Protein AF-0000000087531760 (afdb_homodimer)

Radius of gyration: 27.0 Å; Cα contacts (8 Å, |Δi|>4): 1207; chains: 2; bounding box: 52×84×62 Å

InterPro domains:
  IPR003615 HNH nuclease [PF13391] (205-256)

Secondary structure (DSSP, 8-state):
---GGGGGHHHHT-SS--EEEEE---S-SS---BTTTEEEE-TTT-----TT-EEEEEE-GGG-SSTT--EEEEEEEEEEEEEEETTEEEEEEEEEEEEEEEEEGGGGTT---SSS--TTS-TTTS-TTSEEEE-HHHHHHHHHHTTTT---SS--HHHHHHHHHHHHHHHTT-------S-HHHHHHHHHHHHHHHHHHTTTS-TTT----GGGEEEEESS-TTT-GGGTT-GGGEEEEEHHHHHHHHTTSEEE-TTSBEEE-GGGGG-HHHHHHHHTTTTPBPPPPSSSPPPHHHHHHHHHHT---/---GGGGGHHHHT-SS--EEEEE---S-SS---BTTTEEEE-TTT-----TT-EEEEEE-GGG-SSTT--EEEEEEEEEEEEEEETTEEEEEEEEEEEEEEEEEGGGGTT---SSS--TTS-TTTS-TTSEEEE-HHHHHHHHHHTTTT---SS--HHHHHHHHHHHHHHHTT-------S-HHHHHHHHHHHHHHHHHHTTTS-TTT----GGGEEEEESS-TTT-GGGTT-GGGEEEEEHHHHHHHHTTSEEE-TTSBEEE-GGGGG-HHHHHHHHTTTTPBPPPPSSSPPPHHHHHHHHHHT---

Organism: NCBI:txid342944

Structure (mmCIF, N/CA/C/O backbone):
data_AF-0000000087531760-model_v1
#
loop_
_entity.id
_entity.type
_entity.pdbx_description
1 polymer 'Putative restriction endonuclease'
#
loop_
_atom_site.group_PDB
_atom_site.id
_atom_site.type_symbol
_atom_site.label_atom_id
_atom_site.label_alt_id
_atom_site.label_comp_id
_atom_site.label_asym_id
_atom_site.label_entity_id
_atom_site.label_seq_id
_atom_site.pdbx_PDB_ins_code
_atom_site.Cartn_x
_atom_site.Cartn_y
_atom_site.Cartn_z
_atom_site.occupancy
_atom_site.B_iso_or_equiv
_atom_site.auth_seq_id
_atom_site.auth_comp_id
_atom_site.auth_asym_id
_atom_site.auth_atom_id
_atom_site.pdbx_PDB_model_num
ATOM 1 N N . MET A 1 1 ? -13.594 -4.465 -12.273 1 36.69 1 MET A N 1
ATOM 2 C CA . MET A 1 1 ? -12.18 -4.84 -12.297 1 36.69 1 MET A CA 1
ATOM 3 C C . MET A 1 1 ? -11.758 -5.273 -13.695 1 36.69 1 MET A C 1
ATOM 5 O O . MET A 1 1 ? -12.266 -6.262 -14.227 1 36.69 1 MET A O 1
ATOM 9 N N . GLU A 1 2 ? -11.453 -4.508 -14.523 1 51.59 2 GLU A N 1
ATOM 10 C CA . GLU A 1 2 ? -11.109 -4.836 -15.906 1 51.59 2 GLU A CA 1
ATOM 11 C C . GLU A 1 2 ? -10.156 -6.023 -15.969 1 51.59 2 GLU A C 1
ATOM 13 O O . GLU A 1 2 ? -9.242 -6.137 -15.148 1 51.59 2 GLU A O 1
ATOM 18 N N . ASN A 1 3 ? -10.5 -7.191 -16.703 1 76 3 ASN A N 1
ATOM 19 C CA . ASN A 1 3 ? -10.461 -8.648 -16.703 1 76 3 ASN A CA 1
ATOM 20 C C . ASN A 1 3 ? -9.141 -9.172 -17.266 1 76 3 ASN A C 1
ATOM 22 O O . ASN A 1 3 ? -8.773 -8.867 -18.391 1 76 3 ASN A O 1
ATOM 26 N N . ILE A 1 4 ? -8.094 -9.477 -16.406 1 85.19 4 ILE A N 1
ATOM 27 C CA . ILE A 1 4 ? -6.848 -10.133 -16.812 1 85.19 4 ILE A CA 1
ATOM 28 C C . ILE A 1 4 ? -7.102 -11.047 -18 1 85.19 4 ILE A C 1
ATOM 30 O O . ILE A 1 4 ? -6.207 -11.273 -18.812 1 85.19 4 ILE A O 1
ATOM 34 N N . LEU A 1 5 ? -8.359 -11.305 -18.188 1 91.12 5 LEU A N 1
ATOM 35 C CA . LEU A 1 5 ? -8.734 -12.227 -19.25 1 91.12 5 LEU A CA 1
ATOM 36 C C . LEU A 1 5 ? -8.703 -11.531 -20.609 1 91.12 5 LEU A C 1
ATOM 38 O O . LEU A 1 5 ? -8.633 -12.188 -21.641 1 91.12 5 LEU A O 1
ATOM 42 N N . GLU A 1 6 ? -8.695 -10.227 -20.578 1 89.88 6 GLU A N 1
ATOM 43 C CA . GLU A 1 6 ? -8.711 -9.461 -21.812 1 89.88 6 GLU A CA 1
ATOM 44 C C . GLU A 1 6 ? -7.422 -9.656 -22.609 1 89.88 6 GLU A C 1
ATOM 46 O O . GLU A 1 6 ? -7.422 -9.562 -23.844 1 89.88 6 GLU A O 1
ATOM 51 N N . ILE A 1 7 ? -6.438 -9.977 -21.938 1 91.06 7 ILE A N 1
ATOM 52 C CA . ILE A 1 7 ? -5.141 -10.172 -22.578 1 91.06 7 ILE A CA 1
ATOM 53 C C . ILE A 1 7 ? -5.215 -11.367 -23.531 1 91.06 7 ILE A C 1
ATOM 55 O O . ILE A 1 7 ? -4.586 -11.359 -24.578 1 91.06 7 ILE A O 1
ATOM 59 N N . TYR A 1 8 ? -6.09 -12.32 -23.156 1 94.69 8 TYR A N 1
ATOM 60 C CA . TYR A 1 8 ? -6.203 -13.539 -23.953 1 94.69 8 TYR A CA 1
ATOM 61 C C . TYR A 1 8 ? -7.566 -13.625 -24.625 1 94.69 8 TYR A C 1
ATOM 63 O O . TYR A 1 8 ? -8.039 -14.719 -24.938 1 94.69 8 TYR A O 1
ATOM 71 N N . ARG A 1 9 ? -8.219 -12.594 -24.844 1 93.94 9 ARG A N 1
ATOM 72 C CA . ARG A 1 9 ? -9.586 -12.594 -25.344 1 93.94 9 ARG A CA 1
ATOM 73 C C . ARG A 1 9 ? -9.672 -13.32 -26.688 1 93.94 9 ARG A C 1
ATOM 75 O O . ARG A 1 9 ? -10.578 -14.117 -26.906 1 93.94 9 ARG A O 1
ATOM 82 N N . SER A 1 10 ? -8.758 -13.07 -27.609 1 94.06 10 SER A N 1
ATOM 83 C CA . SER A 1 10 ? -8.773 -13.688 -28.922 1 94.06 10 SER A CA 1
ATOM 84 C C . SER A 1 10 ? -8.695 -15.203 -28.828 1 94.06 10 SER A C 1
ATOM 86 O O . SER A 1 10 ? -9.383 -15.914 -29.562 1 94.06 10 SER A O 1
ATOM 88 N N . GLU A 1 11 ? -7.863 -15.695 -27.922 1 95.19 11 GLU A N 1
ATOM 89 C CA . GLU A 1 11 ? -7.695 -17.141 -27.75 1 95.19 11 GLU A CA 1
ATOM 90 C C . GLU A 1 11 ? -8.875 -17.734 -26.984 1 95.19 11 GLU A C 1
ATOM 92 O O . GLU A 1 11 ? -9.32 -18.844 -27.297 1 95.19 11 GLU A O 1
ATOM 97 N N . LEU A 1 12 ? -9.375 -17.016 -26.047 1 95.69 12 LEU A N 1
ATOM 98 C CA . LEU A 1 12 ? -10.469 -17.5 -25.219 1 95.69 12 LEU A CA 1
ATOM 99 C C . LEU A 1 12 ? -11.766 -17.609 -26.016 1 95.69 12 LEU A C 1
ATOM 101 O O . LEU A 1 12 ? -12.633 -18.406 -25.688 1 95.69 12 LEU A O 1
ATOM 105 N N . ASP A 1 13 ? -11.883 -16.828 -27.016 1 94.5 13 ASP A N 1
ATOM 106 C CA . ASP A 1 13 ? -13.094 -16.812 -27.844 1 94.5 13 ASP A CA 1
ATOM 107 C C . ASP A 1 13 ? -13.055 -17.922 -28.891 1 94.5 13 ASP A C 1
ATOM 109 O O . ASP A 1 13 ? -14.078 -18.234 -29.5 1 94.5 13 ASP A O 1
ATOM 113 N N . LEU A 1 14 ? -11.891 -18.453 -29.172 1 93.88 14 LEU A N 1
ATOM 114 C CA . LEU A 1 14 ? -11.75 -19.531 -30.125 1 93.88 14 LEU A CA 1
ATOM 115 C C . LEU A 1 14 ? -12.148 -20.875 -29.5 1 93.88 14 LEU A C 1
ATOM 117 O O . LEU A 1 14 ? -11.836 -21.141 -28.344 1 93.88 14 LEU A O 1
ATOM 121 N N . THR A 1 15 ? -12.789 -21.703 -30.25 1 91.06 15 THR A N 1
ATOM 122 C CA . THR A 1 15 ? -13.266 -23 -29.75 1 91.06 15 THR A CA 1
ATOM 123 C C . THR A 1 15 ? -12.133 -24.016 -29.734 1 91.06 15 THR A C 1
ATOM 125 O O . THR A 1 15 ? -12.18 -24.984 -28.984 1 91.06 15 THR A O 1
ATOM 128 N N . ASP A 1 16 ? -11.125 -23.844 -30.484 1 94.62 16 ASP A N 1
ATOM 129 C CA . ASP A 1 16 ? -10.117 -24.875 -30.641 1 94.62 16 ASP A CA 1
ATOM 130 C C . ASP A 1 16 ? -8.898 -24.609 -29.781 1 94.62 16 ASP A C 1
ATOM 132 O O . ASP A 1 16 ? -7.957 -25.406 -29.75 1 94.62 16 ASP A O 1
ATOM 136 N N . THR A 1 17 ? -8.914 -23.5 -29.062 1 97.5 17 THR A N 1
ATOM 137 C CA . THR A 1 17 ? -7.797 -23.234 -28.156 1 97.5 17 THR A CA 1
ATOM 138 C C . THR A 1 17 ? -7.723 -24.297 -27.062 1 97.5 17 THR A C 1
ATOM 140 O O . THR A 1 17 ? -8.742 -24.672 -26.484 1 97.5 17 THR A O 1
ATOM 143 N N . ARG A 1 18 ? -6.473 -24.781 -26.844 1 98.31 18 ARG A N 1
ATOM 144 C CA . ARG A 1 18 ? -6.23 -25.703 -25.734 1 98.31 18 ARG A CA 1
ATOM 145 C C . ARG A 1 18 ? -5.492 -25 -24.594 1 98.31 18 ARG A C 1
ATOM 147 O O . ARG A 1 18 ? -4.867 -23.953 -24.797 1 98.31 18 ARG A O 1
ATOM 154 N N . TYR A 1 19 ? -5.609 -25.594 -23.422 1 98.56 19 TYR A N 1
ATOM 155 C CA . TYR A 1 19 ? -5.039 -25.031 -22.203 1 98.56 19 TYR A CA 1
ATOM 156 C C . TYR A 1 19 ? -4.16 -26.047 -21.5 1 98.56 19 TYR A C 1
ATOM 158 O O . TYR A 1 19 ? -4.5 -27.234 -21.438 1 98.56 19 TYR A O 1
ATOM 166 N N . PHE A 1 20 ? -2.992 -25.562 -20.922 1 98.5 20 PHE A N 1
ATOM 167 C CA . PHE A 1 20 ? -2.043 -26.516 -20.359 1 98.5 20 PHE A CA 1
ATOM 168 C C . PHE A 1 20 ? -1.444 -26 -19.062 1 98.5 20 PHE A C 1
ATOM 170 O O . PHE A 1 20 ? -1.488 -24.797 -18.781 1 98.5 20 PHE A O 1
ATOM 177 N N . ILE A 1 21 ? -0.991 -26.828 -18.234 1 97.75 21 ILE A N 1
ATOM 178 C CA . ILE A 1 21 ? 0.002 -26.578 -17.203 1 97.75 21 ILE A CA 1
ATOM 179 C C . ILE A 1 21 ? 1.356 -27.141 -17.625 1 97.75 21 ILE A C 1
ATOM 181 O O . ILE A 1 21 ? 1.47 -28.312 -17.953 1 97.75 21 ILE A O 1
ATOM 185 N N . LEU A 1 22 ? 2.369 -26.312 -17.688 1 96.38 22 LEU A N 1
ATOM 186 C CA . LEU A 1 22 ? 3.709 -26.703 -18.109 1 96.38 22 LEU A CA 1
ATOM 187 C C . LEU A 1 22 ? 4.703 -26.547 -16.969 1 96.38 22 LEU A C 1
ATOM 189 O O . LEU A 1 22 ? 4.871 -25.453 -16.422 1 96.38 22 LEU A O 1
ATOM 193 N N . ASP A 1 23 ? 5.383 -27.547 -16.641 1 94.75 23 ASP A N 1
ATOM 194 C CA . ASP A 1 23 ? 6.375 -27.531 -15.57 1 94.75 23 ASP A CA 1
ATOM 195 C C . ASP A 1 23 ? 7.688 -26.922 -16.047 1 94.75 23 ASP A C 1
ATOM 197 O O . ASP A 1 23 ? 8.102 -27.125 -17.188 1 94.75 23 ASP A O 1
ATOM 201 N N . THR A 1 24 ? 8.281 -26.156 -15.227 1 91.31 24 THR A N 1
ATOM 202 C CA . THR A 1 24 ? 9.648 -25.688 -15.445 1 91.31 24 THR A CA 1
ATOM 203 C C . THR A 1 24 ? 10.461 -25.75 -14.148 1 91.31 24 THR A C 1
ATOM 205 O O . THR A 1 24 ? 9.922 -25.516 -13.07 1 91.31 24 THR A O 1
ATOM 208 N N . LYS A 1 25 ? 11.711 -26.062 -14.164 1 85.38 25 LYS A N 1
ATOM 209 C CA . LYS A 1 25 ? 12.578 -26.219 -13 1 85.38 25 LYS A CA 1
ATOM 210 C C . LYS A 1 25 ? 13.445 -24.984 -12.797 1 85.38 25 LYS A C 1
ATOM 212 O O . LYS A 1 25 ? 14.32 -24.969 -11.93 1 85.38 25 LYS A O 1
ATOM 217 N N . GLY A 1 26 ? 13.172 -23.969 -13.445 1 73.19 26 GLY A N 1
ATOM 218 C CA . GLY A 1 26 ? 13.93 -22.734 -13.281 1 73.19 26 GLY A CA 1
ATOM 219 C C . GLY A 1 26 ? 15.164 -22.672 -14.164 1 73.19 26 GLY A C 1
ATOM 220 O O . GLY A 1 26 ? 15.258 -23.391 -15.164 1 73.19 26 GLY A O 1
ATOM 221 N N . ILE A 1 27 ? 16.078 -21.688 -13.992 1 56.91 27 ILE A N 1
ATOM 222 C CA . ILE A 1 27 ? 17.234 -21.469 -14.859 1 56.91 27 ILE A CA 1
ATOM 223 C C . ILE A 1 27 ? 18.25 -22.594 -14.641 1 56.91 27 ILE A C 1
ATOM 225 O O . ILE A 1 27 ? 18.891 -22.656 -13.586 1 56.91 27 ILE A O 1
ATOM 229 N N . ALA A 1 28 ? 17.922 -23.844 -14.758 1 52.84 28 ALA A N 1
ATOM 230 C CA . ALA A 1 28 ? 19 -24.844 -14.711 1 52.84 28 ALA A CA 1
ATOM 231 C C . ALA A 1 28 ? 20 -24.609 -15.836 1 52.84 28 ALA A C 1
ATOM 233 O O . ALA A 1 28 ? 19.656 -24.047 -16.875 1 52.84 28 ALA A O 1
ATOM 234 N N . GLN A 1 29 ? 21.312 -24.672 -15.531 1 46.62 29 GLN A N 1
ATOM 235 C CA . GLN A 1 29 ? 22.484 -24.672 -16.406 1 46.62 29 GLN A CA 1
ATOM 236 C C . GLN A 1 29 ? 22.203 -25.453 -17.688 1 46.62 29 GLN A C 1
ATOM 238 O O . GLN A 1 29 ? 22.734 -25.125 -18.75 1 46.62 29 GLN A O 1
ATOM 243 N N . ASN A 1 30 ? 21.547 -26.484 -17.609 1 44.12 30 ASN A N 1
ATOM 244 C CA . ASN A 1 30 ? 21.641 -27.359 -18.766 1 44.12 30 ASN A CA 1
ATOM 245 C C . ASN A 1 30 ? 20.391 -27.266 -19.656 1 44.12 30 ASN A C 1
ATOM 247 O O . ASN A 1 30 ? 20.453 -27.562 -20.844 1 44.12 30 ASN A O 1
ATOM 251 N N . TYR A 1 31 ? 19.172 -27.219 -19.047 1 52.34 31 TYR A N 1
ATOM 252 C CA . TYR A 1 31 ? 18.062 -27.297 -19.984 1 52.34 31 TYR A CA 1
ATOM 253 C C . TYR A 1 31 ? 17.641 -25.906 -20.438 1 52.34 31 TYR A C 1
ATOM 255 O O . TYR A 1 31 ? 17.828 -24.922 -19.719 1 52.34 31 TYR A O 1
ATOM 263 N N . ASP A 1 32 ? 17.359 -25.609 -21.891 1 61.09 32 ASP A N 1
ATOM 264 C CA . ASP A 1 32 ? 17.141 -24.562 -22.875 1 61.09 32 ASP A CA 1
ATOM 265 C C . ASP A 1 32 ? 15.852 -23.781 -22.578 1 61.09 32 ASP A C 1
ATOM 267 O O . ASP A 1 32 ? 15.562 -22.781 -23.219 1 61.09 32 ASP A O 1
ATOM 271 N N . ASP A 1 33 ? 15.102 -24.141 -21.453 1 70.81 33 ASP A N 1
ATOM 272 C CA . ASP A 1 33 ? 13.883 -23.359 -21.25 1 70.81 33 ASP A CA 1
ATOM 273 C C . ASP A 1 33 ? 14.211 -21.984 -20.672 1 70.81 33 ASP A C 1
ATOM 275 O O . ASP A 1 33 ? 15.047 -21.859 -19.766 1 70.81 33 ASP A O 1
ATOM 279 N N . LYS A 1 34 ? 13.781 -21.047 -21.312 1 80 34 LYS A N 1
ATOM 280 C CA . LYS A 1 34 ? 13.836 -19.688 -20.781 1 80 34 LYS A CA 1
ATOM 281 C C . LYS A 1 34 ? 12.445 -19.203 -20.391 1 80 34 LYS A C 1
ATOM 283 O O . LYS A 1 34 ? 11.594 -18.953 -21.25 1 80 34 LYS A O 1
ATOM 288 N N . GLU A 1 35 ? 12.242 -19.156 -19.094 1 86.62 35 GLU A N 1
ATOM 289 C CA . GLU A 1 35 ? 10.922 -18.797 -18.578 1 86.62 35 GLU A CA 1
ATOM 290 C C . GLU A 1 35 ? 10.391 -17.531 -19.25 1 86.62 35 GLU A C 1
ATOM 292 O O . GLU A 1 35 ? 11.086 -16.516 -19.344 1 86.62 35 GLU A O 1
ATOM 297 N N . PHE A 1 36 ? 9.188 -17.625 -19.766 1 91.44 36 PHE A N 1
ATOM 298 C CA . PHE A 1 36 ? 8.414 -16.594 -20.422 1 91.44 36 PHE A CA 1
ATOM 299 C C . PHE A 1 36 ? 8.984 -16.281 -21.797 1 91.44 36 PHE A C 1
ATOM 301 O O . PHE A 1 36 ? 8.594 -15.305 -22.438 1 91.44 36 PHE A O 1
ATOM 308 N N . SER A 1 37 ? 9.898 -17.062 -22.266 1 88.88 37 SER A N 1
ATOM 309 C CA . SER A 1 37 ? 10.461 -16.891 -23.594 1 88.88 37 SER A CA 1
ATOM 310 C C . SER A 1 37 ? 10.25 -18.125 -24.469 1 88.88 37 SER A C 1
ATOM 312 O O . SER A 1 37 ? 9.805 -18.016 -25.609 1 88.88 37 SER A O 1
ATOM 314 N N . SER A 1 38 ? 10.602 -19.219 -23.859 1 92.81 38 SER A N 1
ATOM 315 C CA . SER A 1 38 ? 10.453 -20.453 -24.641 1 92.81 38 SER A CA 1
ATOM 316 C C . SER A 1 38 ? 10.289 -21.656 -23.734 1 92.81 38 SER A C 1
ATOM 318 O O . SER A 1 38 ? 10.625 -21.609 -22.547 1 92.81 38 SER A O 1
ATOM 320 N N . TYR A 1 39 ? 9.75 -22.734 -24.234 1 93.69 39 TYR A N 1
ATOM 321 C CA . TYR A 1 39 ? 9.531 -24.031 -23.578 1 93.69 39 TYR A CA 1
ATOM 322 C C . TYR A 1 39 ? 9.836 -25.172 -24.531 1 93.69 39 TYR A C 1
ATOM 324 O O . TYR A 1 39 ? 9.289 -25.219 -25.641 1 93.69 39 TYR A O 1
ATOM 332 N N . ASP A 1 40 ? 10.742 -26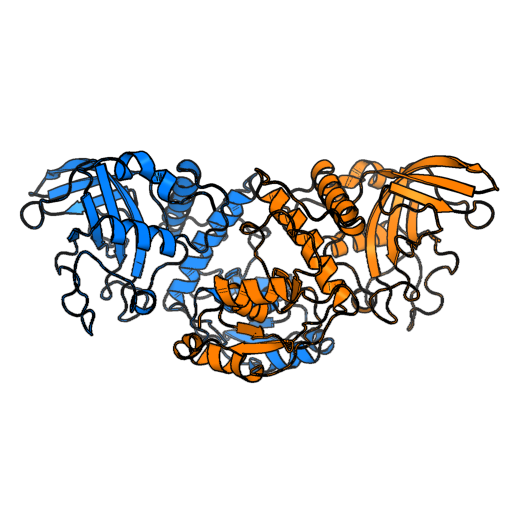.031 -24.094 1 92.12 40 ASP A N 1
ATOM 333 C CA . ASP A 1 40 ? 11.156 -27.156 -24.938 1 92.12 40 ASP A CA 1
ATOM 334 C C . ASP A 1 40 ? 10.547 -28.469 -24.453 1 92.12 40 ASP A C 1
ATOM 336 O O . ASP A 1 40 ? 10.406 -28.688 -23.25 1 92.12 40 ASP A O 1
ATOM 340 N N . TRP A 1 41 ? 10.148 -29.344 -25.406 1 92.94 41 TRP A N 1
ATOM 341 C CA . TRP A 1 41 ? 9.672 -30.672 -25.016 1 92.94 41 TRP A CA 1
ATOM 342 C C . TRP A 1 41 ? 9.875 -31.672 -26.156 1 92.94 41 TRP A C 1
ATOM 344 O O . TRP A 1 41 ? 10.383 -31.328 -27.219 1 92.94 41 TRP A O 1
ATOM 354 N N . LEU A 1 42 ? 9.68 -32.938 -25.797 1 93.56 42 LEU A N 1
ATOM 355 C CA . LEU A 1 42 ? 9.75 -34.031 -26.75 1 93.56 42 LEU A CA 1
ATOM 356 C C . LEU A 1 42 ? 8.367 -34.438 -27.25 1 93.56 42 LEU A C 1
ATOM 358 O O . LEU A 1 42 ? 7.547 -34.938 -26.484 1 93.56 42 LEU A O 1
ATOM 362 N N . PRO A 1 43 ? 8.164 -34.188 -28.562 1 93.56 43 PRO A N 1
ATOM 363 C CA . PRO A 1 43 ? 6.848 -34.562 -29.094 1 93.56 43 PRO A CA 1
ATOM 364 C C . PRO A 1 43 ? 6.559 -36.062 -28.969 1 93.56 43 PRO A C 1
ATOM 366 O O . PRO A 1 43 ? 5.395 -36.469 -28.906 1 93.56 43 PRO A O 1
ATOM 369 N N . SER A 1 44 ? 7.594 -36.906 -28.891 1 93.5 44 SER A N 1
ATOM 370 C CA . SER A 1 44 ? 7.414 -38.344 -28.719 1 93.5 44 SER A CA 1
ATOM 371 C C . SER A 1 44 ? 6.789 -38.656 -27.359 1 93.5 44 SER A C 1
ATOM 373 O O . SER A 1 44 ? 6.125 -39.688 -27.188 1 93.5 44 SER A O 1
ATOM 375 N N . ARG A 1 45 ? 6.965 -37.719 -26.422 1 92 45 ARG A N 1
ATOM 376 C CA . ARG A 1 45 ? 6.434 -37.906 -25.078 1 92 45 ARG A CA 1
ATOM 377 C C . ARG A 1 45 ? 5.109 -37.188 -24.906 1 92 45 ARG A C 1
ATOM 379 O O . ARG A 1 45 ? 4.207 -37.688 -24.219 1 92 45 ARG A O 1
ATOM 386 N N . TYR A 1 46 ? 5.012 -36.062 -25.484 1 93.31 46 TYR A N 1
ATOM 387 C CA . TYR A 1 46 ? 3.809 -35.25 -25.375 1 93.31 46 TYR A CA 1
ATOM 388 C C . TYR A 1 46 ? 3.582 -34.406 -26.625 1 93.31 46 TYR A C 1
ATOM 390 O O . TYR A 1 46 ? 4.32 -33.469 -26.906 1 93.31 46 TYR A O 1
ATOM 398 N N . ASN A 1 47 ? 2.502 -34.594 -27.391 1 92.31 47 ASN A N 1
ATOM 399 C CA . ASN A 1 47 ? 2.346 -34 -28.703 1 92.31 47 ASN A CA 1
ATOM 400 C C . ASN A 1 47 ? 0.985 -33.312 -28.859 1 92.31 47 ASN A C 1
ATOM 402 O O . ASN A 1 47 ? 0.407 -33.312 -29.938 1 92.31 47 ASN A O 1
ATOM 406 N N . ARG A 1 48 ? 0.547 -32.688 -27.797 1 95.31 48 ARG A N 1
ATOM 407 C CA . ARG A 1 48 ? -0.803 -32.125 -27.844 1 95.31 48 ARG A CA 1
ATOM 408 C C . ARG A 1 48 ? -0.77 -30.609 -27.984 1 95.31 48 ARG A C 1
ATOM 410 O O . ARG A 1 48 ? -1.776 -29.984 -28.328 1 95.31 48 ARG A O 1
ATOM 417 N N . VAL A 1 49 ? 0.312 -29.969 -27.719 1 97.06 49 VAL A N 1
ATOM 418 C CA . VAL A 1 49 ? 0.408 -28.516 -27.688 1 97.06 49 VAL A CA 1
ATOM 419 C C . VAL A 1 49 ? 0.507 -27.969 -29.125 1 97.06 49 VAL A C 1
ATOM 421 O O . VAL A 1 49 ? 1.231 -28.531 -29.953 1 97.06 49 VAL A O 1
ATOM 424 N N . ARG A 1 50 ? -0.258 -26.906 -29.391 1 97.25 50 ARG A N 1
ATOM 425 C CA . ARG A 1 50 ? -0.249 -26.25 -30.688 1 97.25 50 ARG A CA 1
ATOM 426 C C . ARG A 1 50 ? 0.04 -24.75 -30.547 1 97.25 50 ARG A C 1
ATOM 428 O O . ARG A 1 50 ? -0.026 -24.203 -29.438 1 97.25 50 ARG A O 1
ATOM 435 N N . GLU A 1 51 ? 0.413 -24.156 -31.719 1 96.88 51 GLU A N 1
ATOM 436 C CA . GLU A 1 51 ? 0.51 -22.703 -31.766 1 96.88 51 GLU A CA 1
ATOM 437 C C . GLU A 1 51 ? -0.831 -22.047 -31.438 1 96.88 51 GLU A C 1
ATOM 439 O O . GLU A 1 51 ? -1.878 -22.5 -31.891 1 96.88 51 GLU A O 1
ATOM 444 N N . GLY A 1 52 ? -0.759 -21.078 -30.531 1 96.94 52 GLY A N 1
ATOM 445 C CA . GLY A 1 52 ? -1.97 -20.391 -30.125 1 96.94 52 GLY A CA 1
ATOM 446 C C . GLY A 1 52 ? -2.52 -20.859 -28.797 1 96.94 52 GLY A C 1
ATOM 447 O O . GLY A 1 52 ? -3.361 -20.203 -28.188 1 96.94 52 GLY A O 1
ATOM 448 N N . ASP A 1 53 ? -2.064 -22 -28.312 1 98.44 53 ASP A N 1
ATOM 449 C CA . ASP A 1 53 ? -2.555 -22.547 -27.047 1 98.44 53 ASP A CA 1
ATOM 450 C C . ASP A 1 53 ? -2.041 -21.734 -25.875 1 98.44 53 ASP A C 1
ATOM 452 O O . ASP A 1 53 ? -1.035 -21.031 -25.984 1 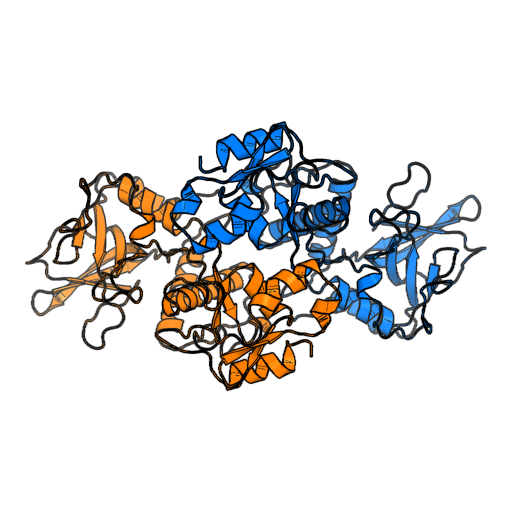98.44 53 ASP A O 1
ATOM 456 N N . LEU A 1 54 ? -2.826 -21.797 -24.766 1 98.56 54 LEU A N 1
ATOM 457 C CA . LEU A 1 54 ? -2.492 -21.062 -23.547 1 98.56 54 LEU A CA 1
ATOM 458 C C . LEU A 1 54 ? -2.018 -22.016 -22.453 1 98.56 54 LEU A C 1
ATOM 460 O O . LEU A 1 54 ? -2.375 -23.188 -22.469 1 98.56 54 LEU A O 1
ATOM 464 N N . PHE A 1 55 ? -1.151 -21.484 -21.578 1 98.31 55 PHE A N 1
ATOM 465 C CA . PHE A 1 55 ? -0.651 -22.359 -20.547 1 98.31 55 PHE A CA 1
ATOM 466 C C . PHE A 1 55 ? -0.41 -21.594 -19.25 1 98.31 55 PHE A C 1
ATOM 468 O O . PHE A 1 55 ? -0.367 -20.359 -19.25 1 98.31 55 PHE A O 1
ATOM 475 N N . ILE A 1 56 ? -0.315 -22.359 -18.109 1 98.12 56 ILE A N 1
ATOM 476 C CA . ILE A 1 56 ? 0.118 -21.922 -16.797 1 98.12 56 ILE A CA 1
ATOM 477 C C . ILE A 1 56 ? 1.435 -22.594 -16.422 1 98.12 56 ILE A C 1
ATOM 479 O O . ILE A 1 56 ? 1.603 -23.797 -16.641 1 98.12 56 ILE A O 1
ATOM 483 N N . TYR A 1 57 ? 2.375 -21.766 -15.867 1 95.69 57 TYR A N 1
ATOM 484 C CA . TYR A 1 57 ? 3.637 -22.312 -15.383 1 95.69 57 TYR A CA 1
ATOM 485 C C . TYR A 1 57 ? 3.463 -22.969 -14.016 1 95.69 57 TYR A C 1
ATOM 487 O O . TYR A 1 57 ? 2.869 -22.375 -13.109 1 95.69 57 TYR A O 1
ATOM 495 N N . ARG A 1 58 ? 4.023 -24.125 -13.875 1 95.69 58 ARG A N 1
ATOM 496 C CA . ARG A 1 58 ? 4.121 -24.766 -12.562 1 95.69 58 ARG A CA 1
ATOM 497 C C . ARG A 1 58 ? 5.574 -25.047 -12.203 1 95.69 58 ARG A C 1
ATOM 499 O O . ARG A 1 58 ? 6.352 -25.531 -13.039 1 95.69 58 ARG A O 1
ATOM 506 N N . ARG A 1 59 ? 6.012 -24.609 -11.047 1 91.75 59 ARG A N 1
ATOM 507 C CA . ARG A 1 59 ? 7.238 -25.094 -10.414 1 91.75 59 ARG A CA 1
ATOM 508 C C . ARG A 1 59 ? 6.965 -26.328 -9.57 1 91.75 59 ARG A C 1
ATOM 510 O O . ARG A 1 59 ? 6.316 -26.25 -8.523 1 91.75 59 ARG A O 1
ATOM 517 N N . PRO A 1 60 ? 7.395 -27.5 -10.047 1 92.75 60 PRO A N 1
ATOM 518 C CA . PRO A 1 60 ? 7.133 -28.719 -9.273 1 92.75 60 PRO A CA 1
ATOM 519 C C . PRO A 1 60 ? 7.793 -28.688 -7.898 1 92.75 60 PRO A C 1
ATOM 521 O O . PRO A 1 60 ? 8.75 -27.938 -7.68 1 92.75 60 PRO A O 1
ATOM 524 N N . ALA A 1 61 ? 7.293 -29.5 -7.031 1 88.19 61 ALA A N 1
ATOM 525 C CA . ALA A 1 61 ? 7.777 -29.562 -5.652 1 88.19 61 ALA A CA 1
ATOM 526 C C . ALA A 1 61 ? 9.273 -29.875 -5.609 1 88.19 61 ALA A C 1
ATOM 528 O O . ALA A 1 61 ? 9.992 -29.359 -4.75 1 88.19 61 ALA A O 1
ATOM 529 N N . SER A 1 62 ? 9.758 -30.672 -6.547 1 87.06 62 SER A N 1
ATOM 530 C CA . SER A 1 62 ? 11.148 -31.125 -6.566 1 87.06 62 SER A CA 1
ATOM 531 C C . SER A 1 62 ? 12.094 -29.984 -6.887 1 87.06 62 SER A C 1
ATOM 533 O O . SER A 1 62 ? 13.281 -30.031 -6.559 1 87.06 62 SER A O 1
ATOM 535 N N . SER A 1 63 ? 11.594 -28.906 -7.477 1 84 63 SER A N 1
ATOM 536 C CA . SER A 1 63 ? 12.438 -27.781 -7.871 1 84 63 SER A CA 1
ATOM 537 C C . SER A 1 63 ? 11.961 -26.484 -7.23 1 84 63 SER A C 1
ATOM 539 O O . SER A 1 63 ? 12.391 -25.391 -7.625 1 84 63 SER A O 1
ATOM 541 N N . SER A 1 64 ? 10.992 -26.594 -6.309 1 82.31 64 SER A N 1
ATOM 542 C CA . SER A 1 64 ? 10.383 -25.438 -5.652 1 82.31 64 SER A CA 1
ATOM 543 C C . SER A 1 64 ? 11.266 -24.906 -4.527 1 82.31 64 SER A C 1
ATOM 545 O O . SER A 1 64 ? 11.961 -25.688 -3.861 1 82.31 64 SER A O 1
ATOM 547 N N . GLU A 1 65 ? 11.258 -23.625 -4.402 1 75.56 65 GLU A N 1
ATOM 548 C CA . GLU A 1 65 ? 11.914 -23 -3.26 1 75.56 65 GLU A CA 1
ATOM 549 C C . GLU A 1 65 ? 11.125 -23.234 -1.977 1 75.56 65 GLU A C 1
ATOM 551 O O . GLU A 1 65 ? 11.633 -23 -0.877 1 75.56 65 GLU A O 1
ATOM 556 N N . VAL A 1 66 ? 9.867 -23.562 -2.158 1 75.69 66 VAL A N 1
ATOM 557 C CA . VAL A 1 66 ? 9.016 -23.906 -1.025 1 75.69 66 VAL A CA 1
ATOM 558 C C . VAL A 1 66 ? 9 -25.422 -0.838 1 75.69 66 VAL A C 1
ATOM 560 O O . VAL A 1 66 ? 8.438 -26.156 -1.66 1 75.69 66 VAL A O 1
ATOM 563 N N . ARG A 1 67 ? 9.594 -25.844 0.184 1 77.44 67 ARG A N 1
ATOM 564 C CA . ARG A 1 67 ? 9.867 -27.266 0.388 1 77.44 67 ARG A CA 1
ATOM 565 C C . ARG A 1 67 ? 8.586 -28.078 0.323 1 77.44 67 ARG A C 1
ATOM 567 O O . ARG A 1 67 ? 7.637 -27.828 1.069 1 77.44 67 ARG A O 1
ATOM 574 N N . GLY A 1 68 ? 8.602 -28.969 -0.598 1 82.31 68 GLY A N 1
ATOM 575 C CA . GLY A 1 68 ? 7.559 -29.984 -0.683 1 82.31 68 GLY A CA 1
ATOM 576 C C . GLY A 1 68 ? 6.293 -29.484 -1.353 1 82.31 68 GLY A C 1
ATOM 577 O O . GLY A 1 68 ? 5.285 -30.188 -1.4 1 82.31 68 GLY A O 1
ATOM 578 N N . LEU A 1 69 ? 6.336 -28.266 -1.782 1 88.06 69 LEU A N 1
ATOM 579 C CA . LEU A 1 69 ? 5.133 -27.703 -2.385 1 88.06 69 LEU A CA 1
ATOM 580 C C . LEU A 1 69 ? 5.414 -27.203 -3.797 1 88.06 69 LEU A C 1
ATOM 582 O O . LEU A 1 69 ? 6.473 -26.609 -4.051 1 88.06 69 LEU A O 1
ATOM 586 N N . PHE A 1 70 ? 4.453 -27.484 -4.668 1 92.56 70 PHE A N 1
ATOM 587 C CA . PHE A 1 70 ? 4.531 -26.844 -5.973 1 92.56 70 PHE A CA 1
ATOM 588 C C . PHE A 1 70 ? 3.848 -25.484 -5.938 1 92.56 70 PHE A C 1
ATOM 590 O O . PHE A 1 70 ? 3.182 -25.141 -4.957 1 92.56 70 PHE A O 1
ATOM 597 N N . TYR A 1 71 ? 4.078 -24.656 -6.941 1 92.56 71 TYR A N 1
ATOM 598 C CA . TYR A 1 71 ? 3.314 -23.422 -7.086 1 92.56 71 TYR A CA 1
ATOM 599 C C . TYR A 1 71 ? 3.172 -23.031 -8.555 1 92.56 71 TYR A C 1
ATOM 601 O O . TYR A 1 71 ? 3.953 -23.484 -9.398 1 92.56 71 TYR A O 1
ATOM 609 N N . PHE A 1 72 ? 2.102 -22.328 -8.906 1 95.25 72 PHE A N 1
ATOM 610 C CA . PHE A 1 72 ? 1.908 -21.688 -10.203 1 95.25 72 PHE A CA 1
ATOM 611 C C . PHE A 1 72 ? 2.373 -20.25 -10.172 1 95.25 72 PHE A C 1
ATOM 613 O O . PHE A 1 72 ? 2.143 -19.531 -9.188 1 95.25 72 PHE A O 1
ATOM 620 N N . PHE A 1 73 ? 3.133 -19.781 -11.289 1 93.31 73 PHE A N 1
ATOM 621 C CA . PHE A 1 73 ? 3.742 -18.469 -11.094 1 93.31 73 PHE A CA 1
ATOM 622 C C . PHE A 1 73 ? 3.586 -17.609 -12.344 1 93.31 73 PHE A C 1
ATOM 624 O O . PHE A 1 73 ? 4.051 -16.469 -12.375 1 93.31 73 PHE A O 1
ATOM 631 N N . GLY A 1 74 ? 2.867 -18.141 -13.375 1 94.56 74 GLY A N 1
ATOM 632 C CA . GLY A 1 74 ? 2.67 -17.312 -14.555 1 94.56 74 GLY A CA 1
ATOM 633 C C . GLY A 1 74 ? 1.918 -18.016 -15.664 1 94.56 74 GLY A C 1
ATOM 634 O O . GLY A 1 74 ? 1.552 -19.188 -15.523 1 94.56 74 GLY A O 1
ATOM 635 N N . ALA A 1 75 ? 1.664 -17.266 -16.734 1 96.62 75 ALA A N 1
ATOM 636 C CA . ALA A 1 75 ? 0.936 -17.75 -17.906 1 96.62 75 ALA A CA 1
ATOM 637 C C . ALA A 1 75 ? 1.528 -17.188 -19.188 1 96.62 75 ALA A C 1
ATOM 639 O O . ALA A 1 75 ? 2.367 -16.297 -19.156 1 96.62 75 ALA A O 1
ATOM 640 N N . GLY A 1 76 ? 1.155 -17.766 -20.25 1 96.06 76 GLY A N 1
ATOM 641 C CA . GLY A 1 76 ? 1.57 -17.297 -21.562 1 96.06 76 GLY A CA 1
ATOM 642 C C . GLY A 1 76 ? 0.867 -18.016 -22.688 1 96.06 76 GLY A C 1
ATOM 643 O O . GLY A 1 76 ? -0.009 -18.859 -22.453 1 96.06 76 GLY A O 1
ATOM 644 N N . ARG A 1 77 ? 1.19 -17.578 -23.859 1 97.62 77 ARG A N 1
ATOM 645 C CA . ARG A 1 77 ? 0.715 -18.203 -25.078 1 97.62 77 ARG A CA 1
ATOM 646 C C . ARG A 1 77 ? 1.869 -18.812 -25.875 1 97.62 77 ARG A C 1
ATOM 648 O O . ARG A 1 77 ? 2.947 -18.219 -25.953 1 97.62 77 ARG A O 1
ATOM 655 N N . ILE A 1 78 ? 1.637 -20.062 -26.391 1 97.5 78 ILE A N 1
ATOM 656 C CA . ILE A 1 78 ? 2.574 -20.609 -27.359 1 97.5 78 ILE A CA 1
ATOM 657 C C . ILE A 1 78 ? 2.391 -19.922 -28.719 1 97.5 78 ILE A C 1
ATOM 659 O O . ILE A 1 78 ? 1.434 -20.203 -29.438 1 97.5 78 ILE A O 1
ATOM 663 N N . HIS A 1 79 ? 3.316 -19.109 -29.031 1 96.31 79 HIS A N 1
ATOM 664 C CA . HIS A 1 79 ? 3.197 -18.281 -30.234 1 96.31 79 HIS A CA 1
ATOM 665 C C . HIS A 1 79 ? 3.58 -19.078 -31.484 1 96.31 79 HIS A C 1
ATOM 667 O O . HIS A 1 79 ? 2.873 -19.031 -32.5 1 96.31 79 HIS A O 1
ATOM 673 N N . SER A 1 80 ? 4.742 -19.703 -31.469 1 96.31 80 SER A N 1
ATOM 674 C CA . SER A 1 80 ? 5.242 -20.5 -32.562 1 96.31 80 SER A CA 1
ATOM 675 C C . SER A 1 80 ? 6.047 -21.703 -32.062 1 96.31 80 SER A C 1
ATOM 677 O O . SER A 1 80 ? 6.57 -21.672 -30.953 1 96.31 80 SER A O 1
ATOM 679 N N . ILE A 1 81 ? 6.086 -22.734 -32.875 1 96.56 81 ILE A N 1
ATOM 680 C CA . ILE A 1 81 ? 6.809 -23.953 -32.531 1 96.56 81 ILE A CA 1
ATOM 681 C C . ILE A 1 81 ? 7.832 -24.266 -33.625 1 96.56 81 ILE A C 1
ATOM 683 O O . ILE A 1 81 ? 7.523 -24.203 -34.812 1 96.56 81 ILE A O 1
ATOM 687 N N . THR A 1 82 ? 9.008 -24.516 -33.219 1 95.12 82 THR A N 1
ATOM 688 C CA . THR A 1 82 ? 10.078 -24.828 -34.156 1 95.12 82 THR A CA 1
ATOM 689 C C . THR A 1 82 ? 10.789 -26.125 -33.75 1 95.12 82 THR A C 1
ATOM 691 O O . THR A 1 82 ? 10.992 -26.391 -32.562 1 95.12 82 THR A O 1
ATOM 694 N N . ASP A 1 83 ? 11.234 -26.906 -34.75 1 94.19 83 ASP A N 1
ATOM 695 C CA . ASP A 1 83 ? 12.094 -28.062 -34.5 1 94.19 83 ASP A CA 1
ATOM 696 C C . ASP A 1 83 ? 13.531 -27.625 -34.219 1 94.19 83 ASP A C 1
ATOM 698 O O . ASP A 1 83 ? 14.133 -26.922 -35.031 1 94.19 83 ASP A O 1
ATOM 702 N N . ILE A 1 84 ? 14.062 -28.031 -33.062 1 92.31 84 ILE A N 1
ATOM 703 C CA . ILE A 1 84 ? 15.391 -27.547 -32.719 1 92.31 84 ILE A CA 1
ATOM 704 C C . ILE A 1 84 ? 16.391 -28.703 -32.75 1 92.31 84 ILE A C 1
ATOM 706 O O . ILE A 1 84 ? 17.516 -28.594 -32.281 1 92.31 84 ILE A O 1
ATOM 710 N N . GLY A 1 85 ? 16.047 -29.875 -33.281 1 90.31 85 GLY A N 1
ATOM 711 C CA . GLY A 1 85 ? 16.922 -31.016 -33.438 1 90.31 85 GLY A CA 1
ATOM 712 C C . GLY A 1 85 ? 16.828 -32.031 -32.312 1 90.31 85 GLY A C 1
ATOM 713 O O . GLY A 1 85 ? 16.266 -31.734 -31.266 1 90.31 85 GLY A O 1
ATOM 714 N N . ALA A 1 86 ? 17.375 -33.219 -32.594 1 91.38 86 ALA A N 1
ATOM 715 C CA . ALA A 1 86 ? 17.453 -34.312 -31.594 1 91.38 86 ALA A CA 1
ATOM 716 C C . ALA A 1 86 ? 16.078 -34.719 -31.109 1 91.38 86 ALA A C 1
ATOM 718 O O . ALA A 1 86 ? 15.906 -35.062 -29.938 1 91.38 86 ALA A O 1
ATOM 719 N N . GLY A 1 87 ? 15.023 -34.531 -32 1 92.38 87 GLY A N 1
ATOM 720 C CA . GLY A 1 87 ? 13.664 -34.938 -31.688 1 92.38 87 GLY A CA 1
ATOM 721 C C . GLY A 1 87 ? 12.969 -33.969 -30.75 1 92.38 87 GLY A C 1
ATOM 722 O O . GLY A 1 87 ? 11.922 -34.281 -30.172 1 92.38 87 GLY A O 1
ATOM 723 N N . ARG A 1 88 ? 13.539 -32.812 -30.547 1 92.88 88 ARG A N 1
ATOM 724 C CA . ARG A 1 88 ? 12.977 -31.844 -29.641 1 92.88 88 ARG A CA 1
ATOM 725 C C . ARG A 1 88 ? 12.359 -30.672 -30.391 1 92.88 88 ARG A C 1
ATOM 727 O O . ARG A 1 88 ? 12.812 -30.328 -31.5 1 92.88 88 ARG A O 1
ATOM 734 N N . ILE A 1 89 ? 11.297 -30.125 -29.781 1 94.44 89 ILE A N 1
ATOM 735 C CA . ILE A 1 89 ? 10.703 -28.922 -30.328 1 94.44 89 ILE A CA 1
ATOM 736 C C . ILE A 1 89 ? 10.695 -27.812 -29.281 1 94.44 89 ILE A C 1
ATOM 738 O O . ILE A 1 89 ? 10.781 -28.094 -28.078 1 94.44 89 ILE A O 1
ATOM 742 N N . ARG A 1 90 ? 10.742 -26.578 -29.797 1 95.19 90 ARG A N 1
ATOM 743 C CA . ARG A 1 90 ? 10.734 -25.375 -28.969 1 95.19 90 ARG A CA 1
ATOM 744 C C . ARG A 1 90 ? 9.5 -24.531 -29.266 1 95.19 90 ARG A C 1
ATOM 746 O O . ARG A 1 90 ? 9.242 -24.172 -30.406 1 95.19 90 ARG A O 1
ATOM 753 N N . GLY A 1 91 ? 8.688 -24.297 -28.219 1 95.56 91 GLY A N 1
ATOM 754 C CA . GLY A 1 91 ? 7.629 -23.297 -28.312 1 95.56 91 GLY A CA 1
ATOM 755 C C . GLY A 1 91 ? 8.055 -21.922 -27.844 1 95.56 91 GLY A C 1
ATOM 756 O O . GLY A 1 91 ? 8.492 -21.75 -26.703 1 95.56 91 GLY A O 1
ATOM 757 N N . TYR A 1 92 ? 7.973 -20.953 -28.688 1 94.81 92 TYR A N 1
ATOM 758 C CA . TYR A 1 92 ? 8.234 -19.562 -28.312 1 94.81 92 TYR A CA 1
ATOM 759 C C . TYR A 1 92 ? 6.992 -18.938 -27.688 1 94.81 92 TYR A C 1
ATOM 761 O O . TYR A 1 92 ? 5.875 -19.156 -28.156 1 94.81 92 TYR A O 1
ATOM 769 N N . ILE A 1 93 ? 7.227 -18.172 -26.656 1 93.5 93 ILE A N 1
ATOM 770 C CA . ILE A 1 93 ? 6.125 -17.719 -25.812 1 93.5 93 ILE A CA 1
ATOM 771 C C . ILE A 1 93 ? 5.926 -16.219 -25.969 1 93.5 93 ILE A C 1
ATOM 773 O O . ILE A 1 93 ? 6.898 -15.461 -26.016 1 93.5 93 ILE A O 1
ATOM 777 N N . ASP A 1 94 ? 4.672 -15.75 -26.125 1 94.25 94 ASP A N 1
ATOM 778 C CA . ASP A 1 94 ? 4.312 -14.336 -26.047 1 94.25 94 ASP A CA 1
ATOM 779 C C . ASP A 1 94 ? 3.092 -14.133 -25.156 1 94.25 94 ASP A C 1
ATOM 781 O O . ASP A 1 94 ? 2.66 -15.055 -24.469 1 94.25 94 ASP A O 1
ATOM 785 N N . LYS A 1 95 ? 2.725 -12.844 -24.891 1 93.81 95 LYS A N 1
ATOM 786 C CA . LYS A 1 95 ? 1.645 -12.43 -24 1 93.81 95 LYS A CA 1
ATOM 787 C C . LYS A 1 95 ? 1.848 -12.984 -22.594 1 93.81 95 LYS A C 1
ATOM 789 O O . LYS A 1 95 ? 0.929 -13.57 -22.016 1 93.81 95 LYS A O 1
ATOM 794 N N . PRO A 1 96 ? 3.09 -12.805 -22.094 1 94.12 96 PRO A N 1
ATOM 795 C CA . PRO A 1 96 ? 3.369 -13.375 -20.781 1 94.12 96 PRO A CA 1
ATOM 796 C C . PRO A 1 96 ? 2.676 -12.617 -19.656 1 94.12 96 PRO A C 1
ATOM 798 O O . PRO A 1 96 ? 2.49 -11.398 -19.75 1 94.12 96 PRO A O 1
ATOM 801 N N . ILE A 1 97 ? 2.279 -13.375 -18.656 1 91.62 97 ILE A N 1
ATOM 802 C CA . ILE A 1 97 ? 1.737 -12.797 -17.422 1 91.62 97 ILE A CA 1
ATOM 803 C C . ILE A 1 97 ? 2.43 -13.414 -16.219 1 91.62 97 ILE A C 1
ATOM 805 O O . ILE A 1 97 ? 2.447 -14.633 -16.062 1 91.62 97 ILE A O 1
ATOM 809 N N . LYS A 1 98 ? 3.09 -12.602 -15.445 1 90.44 98 LYS A N 1
ATOM 810 C CA . LYS A 1 98 ? 3.594 -13.055 -14.156 1 90.44 98 LYS A CA 1
ATOM 811 C C . LYS A 1 98 ? 2.51 -12.969 -13.086 1 90.44 98 LYS A C 1
ATOM 813 O O . LYS A 1 98 ? 1.818 -11.953 -12.969 1 90.44 98 LYS A O 1
ATOM 818 N N . PHE A 1 99 ? 2.354 -14.039 -12.344 1 89.38 99 PHE A N 1
ATOM 819 C CA . PHE A 1 99 ? 1.319 -14.086 -11.32 1 89.38 99 PHE A CA 1
ATOM 820 C C . PHE A 1 99 ? 1.71 -13.227 -10.117 1 89.38 99 PHE A C 1
ATOM 822 O O . PHE A 1 99 ? 2.889 -13.148 -9.766 1 89.38 99 PHE A O 1
ATOM 829 N N . ASP A 1 100 ? 0.816 -12.656 -9.539 1 83.88 100 ASP A N 1
ATOM 830 C CA . ASP A 1 100 ? 0.876 -11.992 -8.242 1 83.88 100 ASP A CA 1
ATOM 831 C C . ASP A 1 100 ? -0.466 -12.078 -7.52 1 83.88 100 ASP A C 1
ATOM 833 O O . ASP A 1 100 ? -1.427 -11.406 -7.902 1 83.88 100 ASP A O 1
ATOM 837 N N . PRO A 1 101 ? -0.583 -12.914 -6.574 1 86.25 101 PRO A N 1
ATOM 838 C CA . PRO A 1 101 ? 0.483 -13.719 -5.969 1 86.25 101 PRO A CA 1
ATOM 839 C C . PRO A 1 101 ? 0.786 -14.992 -6.758 1 86.25 101 PRO A C 1
ATOM 841 O O . PRO A 1 101 ? 0.019 -15.367 -7.648 1 86.25 101 PRO A O 1
ATOM 844 N N . PHE A 1 102 ? 1.962 -15.609 -6.426 1 89.06 102 PHE A N 1
ATOM 845 C CA . PHE A 1 102 ? 2.131 -17 -6.805 1 89.06 102 PHE A CA 1
ATOM 846 C C . PHE A 1 102 ? 1.081 -17.875 -6.129 1 89.06 102 PHE A C 1
ATOM 848 O O . PHE A 1 102 ? 0.655 -17.594 -5.008 1 89.06 102 PHE A O 1
ATOM 855 N N . LEU A 1 103 ? 0.598 -18.922 -6.812 1 91.44 103 LEU A N 1
ATOM 856 C CA . LEU A 1 103 ? -0.402 -19.828 -6.262 1 91.44 103 LEU A CA 1
ATOM 857 C C . LEU A 1 103 ? 0.252 -21.094 -5.727 1 91.44 103 LEU A C 1
ATOM 859 O O . LEU A 1 103 ? 0.612 -21.984 -6.5 1 91.44 103 LEU A O 1
ATOM 863 N N . LEU A 1 104 ? 0.358 -21.156 -4.395 1 88.44 104 LEU A N 1
ATOM 864 C CA . LEU A 1 104 ? 0.95 -22.328 -3.758 1 88.44 104 LEU A CA 1
ATOM 865 C C . LEU A 1 104 ? -0.03 -23.5 -3.748 1 88.44 104 LEU A C 1
ATOM 867 O O . LEU A 1 104 ? -1.245 -23.297 -3.811 1 88.44 104 LEU A O 1
ATOM 871 N N . GLN A 1 105 ? 0.556 -24.656 -3.695 1 90.31 105 GLN A N 1
ATOM 872 C CA . GLN A 1 105 ? -0.231 -25.875 -3.561 1 90.31 105 GLN A CA 1
ATOM 873 C C . GLN A 1 105 ? -1.322 -25.719 -2.506 1 90.31 105 GLN A C 1
ATOM 875 O O . GLN A 1 105 ? -2.469 -26.109 -2.727 1 90.31 105 GLN A O 1
ATOM 880 N N . THR A 1 106 ? -1.032 -25.109 -1.413 1 81.56 106 THR A N 1
ATOM 881 C CA . THR A 1 106 ? -1.944 -24.953 -0.285 1 81.56 106 THR A CA 1
ATOM 882 C C . THR A 1 106 ? -3.096 -24.016 -0.646 1 81.56 106 THR A C 1
ATOM 884 O O . THR A 1 106 ? -4.195 -24.141 -0.099 1 81.56 106 THR A O 1
ATOM 887 N N . ASP A 1 107 ? -2.898 -23.109 -1.552 1 80.88 107 ASP A N 1
ATOM 888 C CA . ASP A 1 107 ? -3.928 -22.172 -1.983 1 80.88 107 ASP A CA 1
ATOM 889 C C . ASP A 1 107 ? -4.977 -22.859 -2.848 1 80.88 107 ASP A C 1
ATOM 891 O O . ASP A 1 107 ? -6.062 -22.328 -3.07 1 80.88 107 ASP A O 1
ATOM 895 N N . LEU A 1 108 ? -4.68 -24.031 -3.348 1 89 108 LEU A N 1
ATOM 896 C CA . LEU A 1 108 ? -5.484 -24.641 -4.398 1 89 108 LEU A CA 1
ATOM 897 C C . LEU A 1 108 ? -6.195 -25.891 -3.875 1 89 108 LEU A C 1
ATOM 899 O O . LEU A 1 108 ? -6.73 -26.672 -4.656 1 89 108 LEU A O 1
ATOM 903 N N . GLU A 1 109 ? -6.254 -26.109 -2.617 1 84.19 109 GLU A N 1
ATOM 904 C CA . GLU A 1 109 ? -6.848 -27.297 -2.031 1 84.19 109 GLU A CA 1
ATOM 905 C C . GLU A 1 109 ? -8.336 -27.391 -2.365 1 84.19 109 GLU A C 1
ATOM 907 O O . GLU A 1 109 ? -8.852 -28.484 -2.59 1 84.19 109 GLU A O 1
ATOM 912 N N . GLU A 1 110 ? -9.008 -26.297 -2.467 1 83.81 110 GLU A N 1
ATOM 913 C CA . GLU A 1 110 ? -10.438 -26.297 -2.729 1 83.81 110 GLU A CA 1
ATOM 914 C C . GLU A 1 110 ? -10.75 -25.75 -4.117 1 83.81 110 GLU A C 1
ATOM 916 O O . GLU A 1 110 ? -11.883 -25.344 -4.398 1 83.81 110 GLU A O 1
ATOM 921 N N . PHE A 1 111 ? -9.734 -25.562 -4.898 1 90.12 111 PHE A N 1
ATOM 922 C CA . PHE A 1 111 ? -9.953 -25.094 -6.258 1 90.12 111 PHE A CA 1
ATOM 923 C C . PHE A 1 111 ? -10.805 -26.078 -7.047 1 90.12 111 PHE A C 1
ATOM 925 O O . PHE A 1 111 ? -10.578 -27.281 -6.996 1 90.12 111 PHE A O 1
ATOM 932 N N . PRO A 1 112 ? -11.82 -25.531 -7.711 1 92.5 112 PRO A N 1
ATOM 933 C CA . PRO A 1 112 ? -12.742 -26.422 -8.43 1 92.5 112 PRO A CA 1
ATOM 934 C C . PRO A 1 112 ? -12.195 -26.875 -9.781 1 92.5 112 PRO A C 1
ATOM 936 O O . PRO A 1 112 ? -12.688 -26.438 -10.82 1 92.5 112 PRO A O 1
ATOM 939 N N . TRP A 1 113 ? -11.289 -27.797 -9.75 1 96.06 113 TRP A N 1
ATOM 940 C CA . TRP A 1 113 ? -10.664 -28.312 -10.961 1 96.06 113 TRP A CA 1
ATOM 941 C C . TRP A 1 113 ? -11.695 -29 -11.852 1 96.06 113 TRP A C 1
ATOM 943 O O . TRP A 1 113 ? -12.516 -29.781 -11.367 1 96.06 113 TRP A O 1
ATOM 953 N N . GLU A 1 114 ? -11.648 -28.781 -13.086 1 96.5 114 GLU A N 1
ATOM 954 C CA . GLU A 1 114 ? -12.562 -29.406 -14.047 1 96.5 114 GLU A CA 1
ATOM 955 C C . GLU A 1 114 ? -11.875 -30.531 -14.797 1 96.5 114 GLU A C 1
ATOM 957 O O . GLU A 1 114 ? -12.516 -31.531 -15.141 1 96.5 114 GLU A O 1
ATOM 962 N N . PHE A 1 115 ? -10.562 -30.422 -15.086 1 95.56 115 PHE A N 1
ATOM 963 C CA . PHE A 1 115 ? -9.906 -31.344 -16 1 95.56 115 PHE A CA 1
ATOM 964 C C . PHE A 1 115 ? -9.719 -32.719 -15.359 1 95.56 115 PHE A C 1
ATOM 966 O O . PHE A 1 115 ? -9.594 -33.719 -16.062 1 95.56 115 PHE A O 1
ATOM 973 N N . LYS A 1 116 ? -9.555 -32.719 -14.031 1 94.38 116 LYS A N 1
ATOM 974 C CA . LYS A 1 116 ? -9.305 -33.938 -13.297 1 94.38 116 LYS A CA 1
ATOM 975 C C . LYS A 1 116 ? -9.766 -33.812 -11.844 1 94.38 116 LYS A C 1
ATOM 977 O O . LYS A 1 116 ? -9.633 -32.75 -11.234 1 94.38 116 LYS A O 1
ATOM 982 N N . ASP A 1 117 ? -10.25 -34.844 -11.336 1 91.44 117 ASP A N 1
ATOM 983 C CA . ASP A 1 117 ? -10.586 -34.875 -9.914 1 91.44 117 ASP A CA 1
ATOM 984 C C . ASP A 1 117 ? -9.328 -35 -9.055 1 91.44 117 ASP A C 1
ATOM 986 O O . ASP A 1 117 ? -8.555 -35.938 -9.219 1 91.44 117 ASP A O 1
ATOM 990 N N . LYS A 1 118 ? -9.016 -34.062 -8.328 1 86.06 118 LYS A N 1
ATOM 991 C CA . LYS A 1 118 ? -7.812 -34.031 -7.508 1 86.06 118 LYS A CA 1
ATOM 992 C C . LYS A 1 118 ? -7.852 -35.125 -6.43 1 86.06 118 LYS A C 1
ATOM 994 O O . LYS A 1 118 ? -6.816 -35.688 -6.07 1 86.06 118 LYS A O 1
ATOM 999 N N . GLY A 1 119 ? -9.039 -35.594 -5.898 1 86.62 119 GLY A N 1
ATOM 1000 C CA . GLY A 1 119 ? -9.102 -36.5 -4.777 1 86.62 119 GLY A CA 1
ATOM 1001 C C . GLY A 1 119 ? -8.531 -35.938 -3.496 1 86.62 119 GLY A C 1
ATOM 1002 O O . GLY A 1 119 ? -8.43 -34.719 -3.348 1 86.62 119 GLY A O 1
ATOM 1003 N N . PRO A 1 120 ? -8.062 -36.781 -2.523 1 87.12 120 PRO A N 1
ATOM 1004 C CA . PRO A 1 120 ? -7.645 -36.312 -1.203 1 87.12 120 PRO A CA 1
ATOM 1005 C C . PRO A 1 120 ? -6.195 -35.812 -1.184 1 87.12 120 PRO A C 1
ATOM 1007 O O . PRO A 1 120 ? -5.793 -35.094 -0.269 1 87.12 120 PRO A O 1
ATOM 1010 N N . THR A 1 121 ? -5.438 -36.281 -2.189 1 90 121 THR A N 1
ATOM 1011 C CA . THR A 1 121 ? -4.023 -35.906 -2.225 1 90 121 THR A CA 1
ATOM 1012 C C . THR A 1 121 ? -3.633 -35.406 -3.609 1 90 121 THR A C 1
ATOM 1014 O O . THR A 1 121 ? -4.402 -35.531 -4.562 1 90 121 THR A O 1
ATOM 1017 N N . TRP A 1 122 ? -2.553 -34.781 -3.662 1 91.75 122 TRP A N 1
ATOM 1018 C CA . TRP A 1 122 ? -2.041 -34.281 -4.926 1 91.75 122 TRP A CA 1
ATOM 1019 C C . TRP A 1 122 ? -1.255 -35.344 -5.676 1 91.75 122 TRP A C 1
ATOM 1021 O O . TRP A 1 122 ? -0.745 -35.094 -6.773 1 91.75 122 TRP A O 1
ATOM 1031 N N . GLU A 1 123 ? -1.185 -36.5 -4.992 1 87.31 123 GLU A N 1
ATOM 1032 C CA . GLU A 1 123 ? -0.432 -37.625 -5.594 1 87.31 123 GLU A CA 1
ATOM 1033 C C . GLU A 1 123 ? -0.984 -37.969 -6.969 1 87.31 123 GLU A C 1
ATOM 1035 O O . GLU A 1 123 ? -2.189 -38.188 -7.125 1 87.31 123 GLU A O 1
ATOM 1040 N N . HIS A 1 124 ? -0.239 -38 -8.062 1 89.25 124 HIS A N 1
ATOM 1041 C CA . HIS A 1 124 ? -0.55 -38.375 -9.438 1 89.25 124 HIS A CA 1
ATOM 1042 C C . HIS A 1 124 ? -1.557 -37.406 -10.055 1 89.25 124 HIS A C 1
ATOM 1044 O O . HIS A 1 124 ? -2.285 -37.781 -10.984 1 89.25 124 HIS A O 1
ATOM 1050 N N . PHE A 1 125 ? -1.695 -36.281 -9.422 1 94.38 125 PHE A N 1
ATOM 1051 C CA . PHE A 1 125 ? -2.635 -35.312 -9.984 1 94.38 125 PHE A CA 1
ATOM 1052 C C . PHE A 1 125 ? -2.094 -34.719 -11.281 1 94.38 125 PHE A C 1
ATOM 1054 O O . PHE A 1 125 ? -2.834 -34.562 -12.25 1 94.38 125 PHE A O 1
ATOM 1061 N N . PHE A 1 126 ? -0.845 -34.438 -11.25 1 93.81 126 PHE A N 1
ATOM 1062 C CA . PHE A 1 126 ? -0.219 -33.906 -12.461 1 93.81 126 PHE A CA 1
ATOM 1063 C C . PHE A 1 126 ? 0.627 -34.969 -13.141 1 93.81 126 PHE A C 1
ATOM 1065 O O . PHE A 1 126 ? 1.213 -35.844 -12.469 1 93.81 126 PHE A O 1
ATOM 1072 N N . ASN A 1 127 ? 0.716 -34.875 -14.445 1 91.25 127 ASN A N 1
ATOM 1073 C CA . ASN A 1 127 ? 1.534 -35.781 -15.242 1 91.25 127 ASN A CA 1
ATOM 1074 C C . ASN A 1 127 ? 3.014 -35.656 -14.891 1 91.25 127 ASN A C 1
ATOM 1076 O O . ASN A 1 127 ? 3.531 -34.562 -14.734 1 91.25 127 ASN A O 1
ATOM 1080 N N . GLN A 1 128 ? 3.695 -36.75 -14.789 1 87.94 128 GLN A N 1
ATOM 1081 C CA . GLN A 1 128 ? 5.098 -36.812 -14.391 1 87.94 128 GLN A CA 1
ATOM 1082 C C . GLN A 1 128 ? 5.988 -36.125 -15.43 1 87.94 128 GLN A C 1
ATOM 1084 O O . GLN A 1 128 ? 7.059 -35.594 -15.094 1 87.94 128 GLN A O 1
ATOM 1089 N N . TYR A 1 129 ? 5.547 -36.156 -16.688 1 90.69 129 TYR A N 1
ATOM 1090 C CA . TYR A 1 129 ? 6.332 -35.5 -17.75 1 90.69 129 TYR A CA 1
ATOM 1091 C C . TYR A 1 129 ? 6.27 -34 -17.625 1 90.69 129 TYR A C 1
ATOM 1093 O O . TYR A 1 129 ? 7.078 -33.281 -18.234 1 90.69 129 TYR A O 1
ATOM 1101 N N . GLY A 1 130 ? 5.336 -33.5 -16.891 1 92.75 130 GLY A N 1
ATOM 1102 C CA . GLY A 1 130 ? 5.312 -32.062 -16.594 1 92.75 130 GLY A CA 1
ATOM 1103 C C . GLY A 1 130 ? 4.406 -31.281 -17.516 1 92.75 130 GLY A C 1
ATOM 1104 O O . GLY A 1 130 ? 4.418 -30.047 -17.5 1 92.75 130 GLY A O 1
ATOM 1105 N N . MET A 1 131 ? 3.729 -31.953 -18.391 1 96 131 MET A N 1
ATOM 1106 C CA . MET A 1 131 ? 2.771 -31.312 -19.297 1 96 131 MET A CA 1
ATOM 1107 C C . MET A 1 131 ? 1.373 -31.875 -19.094 1 96 131 MET A C 1
ATOM 1109 O O . MET A 1 131 ? 1.18 -33.094 -19.156 1 96 131 MET A O 1
ATOM 1113 N N . ASN A 1 132 ? 0.378 -31 -18.812 1 97.12 132 ASN A N 1
ATOM 1114 C CA . ASN A 1 132 ? -1.006 -31.375 -18.547 1 97.12 132 ASN A CA 1
ATOM 1115 C C . ASN A 1 132 ? -1.985 -30.531 -19.344 1 97.12 132 ASN A C 1
ATOM 1117 O O . ASN A 1 132 ? -1.943 -29.297 -19.281 1 97.12 132 ASN A O 1
ATOM 1121 N N . GLU A 1 133 ? -2.814 -31.172 -20.109 1 97.75 133 GLU A N 1
ATOM 1122 C CA . GLU A 1 133 ? -3.918 -30.438 -20.719 1 97.75 133 GLU A CA 1
ATOM 1123 C C . GLU A 1 133 ? -5.043 -30.203 -19.703 1 97.75 133 GLU A C 1
ATOM 1125 O O . GLU A 1 133 ? -5.488 -31.141 -19.047 1 97.75 133 GLU A O 1
ATOM 1130 N N . ILE A 1 134 ? -5.461 -28.984 -19.562 1 98 134 ILE A N 1
ATOM 1131 C CA . ILE A 1 134 ? -6.527 -28.641 -18.625 1 98 134 ILE A CA 1
ATOM 1132 C C . ILE A 1 134 ? -7.695 -28.016 -19.375 1 98 134 ILE A C 1
ATOM 1134 O O . ILE A 1 134 ? -7.691 -27.953 -20.609 1 98 134 ILE A O 1
ATOM 1138 N N . LYS A 1 135 ? -8.727 -27.641 -18.641 1 97.88 135 LYS A N 1
ATOM 1139 C CA . LYS A 1 135 ? -9.914 -27.062 -19.266 1 97.88 135 LYS A CA 1
ATOM 1140 C C . LYS A 1 135 ? -9.883 -25.531 -19.172 1 97.88 135 LYS A C 1
ATOM 1142 O O . LYS A 1 135 ? -9.148 -24.969 -18.359 1 97.88 135 LYS A O 1
ATOM 1147 N N . LYS A 1 136 ? -10.672 -24.969 -20.016 1 97.56 136 LYS A N 1
ATOM 1148 C CA . LYS A 1 136 ? -10.773 -23.516 -20.078 1 97.56 136 LYS A CA 1
ATOM 1149 C C . LYS A 1 136 ? -11.102 -22.938 -18.719 1 97.56 136 LYS A C 1
ATOM 1151 O O . LYS A 1 136 ? -10.5 -21.938 -18.297 1 97.56 136 LYS A O 1
ATOM 1156 N N . ARG A 1 137 ? -11.938 -23.516 -18 1 96.44 137 ARG A N 1
ATOM 1157 C CA . ARG A 1 137 ? -12.359 -23.016 -16.703 1 96.44 137 ARG A CA 1
ATOM 1158 C C . ARG A 1 137 ? -11.227 -23.078 -15.688 1 96.44 137 ARG A C 1
ATOM 1160 O O . ARG A 1 137 ? -11.094 -22.188 -14.836 1 96.44 137 ARG A O 1
ATOM 1167 N N . ASP A 1 138 ? -10.43 -24.141 -15.75 1 97.5 138 ASP A N 1
ATOM 1168 C CA . ASP A 1 138 ? -9.25 -24.234 -14.898 1 97.5 138 ASP A CA 1
ATOM 1169 C C . ASP A 1 138 ? -8.281 -23.094 -15.172 1 97.5 138 ASP A C 1
ATOM 1171 O O . ASP A 1 138 ? -7.824 -22.422 -14.25 1 97.5 138 ASP A O 1
ATOM 1175 N N . PHE A 1 139 ? -8.055 -22.938 -16.484 1 97.88 139 PHE A N 1
ATOM 1176 C CA . PHE A 1 139 ? -7.105 -21.906 -16.906 1 97.88 139 PHE A CA 1
ATOM 1177 C C . PHE A 1 139 ? -7.559 -20.531 -16.453 1 97.88 139 PHE A C 1
ATOM 1179 O O . PHE A 1 139 ? -6.789 -19.797 -15.828 1 97.88 139 PHE A O 1
ATOM 1186 N N . THR A 1 140 ? -8.812 -20.172 -16.719 1 96.44 140 THR A N 1
ATOM 1187 C CA . THR A 1 140 ? -9.305 -18.844 -16.406 1 96.44 140 THR A CA 1
ATOM 1188 C C . THR A 1 140 ? -9.383 -18.641 -14.891 1 96.44 140 THR A C 1
ATOM 1190 O O . THR A 1 140 ? -9.109 -17.547 -14.383 1 96.44 140 THR A O 1
ATOM 1193 N N . GLY A 1 141 ? -9.719 -19.672 -14.18 1 95.31 141 GLY A N 1
ATOM 1194 C CA . GLY A 1 141 ? -9.734 -19.609 -12.727 1 95.31 141 GLY A CA 1
ATOM 1195 C C . GLY A 1 141 ? -8.367 -19.344 -12.125 1 95.31 141 GLY A C 1
ATOM 1196 O O . GLY A 1 141 ? -8.227 -18.484 -11.25 1 95.31 141 GLY A O 1
ATOM 1197 N N . LEU A 1 142 ? -7.375 -20.062 -12.586 1 94.94 142 LEU A N 1
ATOM 1198 C CA . LEU A 1 142 ? -6.012 -19.891 -12.102 1 94.94 142 LEU A CA 1
ATOM 1199 C C . LEU A 1 142 ? -5.473 -18.516 -12.453 1 94.94 142 LEU A C 1
ATOM 1201 O O . LEU A 1 142 ? -4.781 -17.875 -11.648 1 94.94 142 LEU A O 1
ATOM 1205 N N . LEU A 1 143 ? -5.789 -18.109 -13.648 1 94.5 143 LEU A N 1
ATOM 1206 C CA . LEU A 1 143 ? -5.348 -16.781 -14.102 1 94.5 143 LEU A CA 1
ATOM 1207 C C . LEU A 1 143 ? -5.914 -15.688 -13.203 1 94.5 143 LEU A C 1
ATOM 1209 O O . LEU A 1 143 ? -5.188 -14.773 -12.805 1 94.5 143 LEU A O 1
ATOM 1213 N N . LYS A 1 144 ? -7.133 -15.805 -12.875 1 91 144 LYS A N 1
ATOM 1214 C CA . LYS A 1 144 ? -7.777 -14.82 -12.008 1 91 144 LYS A CA 1
ATOM 1215 C C . LYS A 1 144 ? -7.172 -14.836 -10.609 1 91 144 LYS A C 1
ATOM 1217 O O . LYS A 1 144 ? -6.859 -13.789 -10.047 1 91 144 LYS A O 1
ATOM 1222 N N . LEU A 1 145 ? -6.953 -16 -10.07 1 89.44 145 LEU A N 1
ATOM 1223 C CA . LEU A 1 145 ? -6.363 -16.125 -8.742 1 89.44 145 LEU A CA 1
ATOM 1224 C C . LEU A 1 145 ? -4.941 -15.586 -8.727 1 89.44 145 LEU A C 1
ATOM 1226 O O . LEU A 1 145 ? -4.555 -14.875 -7.793 1 89.44 145 LEU A O 1
ATOM 1230 N N . GLY A 1 146 ? -4.238 -15.906 -9.781 1 90.12 146 GLY A N 1
ATOM 1231 C CA . GLY A 1 146 ? -2.844 -15.5 -9.867 1 90.12 146 GLY A CA 1
ATOM 1232 C C . GLY A 1 146 ? -2.67 -14.023 -10.156 1 90.12 146 GLY A C 1
ATOM 1233 O O . GLY A 1 146 ? -1.545 -13.516 -10.18 1 90.12 146 GLY A O 1
ATOM 1234 N N . SER A 1 147 ? -3.742 -13.328 -10.359 1 86.38 147 SER A N 1
ATOM 1235 C CA . SER A 1 147 ? -3.68 -11.898 -10.641 1 86.38 147 SER A CA 1
ATOM 1236 C C . SER A 1 147 ? -4.461 -11.102 -9.609 1 86.38 147 SER A C 1
ATOM 1238 O O . SER A 1 147 ? -4.727 -9.914 -9.805 1 86.38 147 SER A O 1
ATOM 1240 N N . SER A 1 148 ? -4.801 -11.695 -8.586 1 81 148 SER A N 1
ATOM 1241 C CA . SER A 1 148 ? -5.73 -11.117 -7.629 1 81 148 SER A CA 1
ATOM 1242 C C . SER A 1 148 ? -5.105 -9.938 -6.895 1 81 148 SER A C 1
ATOM 1244 O O . SER A 1 148 ? -5.812 -9.023 -6.457 1 81 148 SER A O 1
ATOM 1246 N N . ASP A 1 149 ? -3.781 -9.945 -6.719 1 76.19 149 ASP A N 1
ATOM 1247 C CA . ASP A 1 149 ? -3.15 -8.875 -5.953 1 76.19 149 ASP A CA 1
ATOM 1248 C C . ASP A 1 149 ? -2.611 -7.785 -6.875 1 76.19 149 ASP A C 1
ATOM 1250 O O . ASP A 1 149 ? -2 -6.82 -6.41 1 76.19 149 ASP A O 1
ATOM 1254 N N . LYS A 1 150 ? -2.824 -8.023 -8.156 1 76.94 150 LYS A N 1
ATOM 1255 C CA . LYS A 1 150 ? -2.4 -6.973 -9.078 1 76.94 150 LYS A CA 1
ATOM 1256 C C . LYS A 1 150 ? 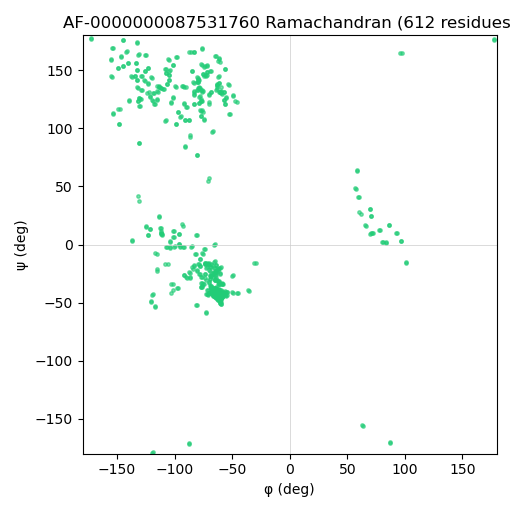-3.297 -5.742 -8.961 1 76.94 150 LYS A C 1
ATOM 1258 O O . LYS A 1 150 ? -4.516 -5.867 -8.836 1 76.94 150 LYS A O 1
ATOM 1263 N N . SER A 1 151 ? -2.842 -4.582 -8.648 1 63.72 151 SER A N 1
ATOM 1264 C CA . SER A 1 151 ? -3.578 -3.355 -8.352 1 63.72 151 SER A CA 1
ATOM 1265 C C . SER A 1 151 ? -4.008 -2.654 -9.641 1 63.72 151 SER A C 1
ATOM 1267 O O . SER A 1 151 ? -4.621 -1.585 -9.594 1 63.72 151 SER A O 1
ATOM 1269 N N . ASP A 1 152 ? -3.832 -3.285 -10.758 1 63.28 152 ASP A N 1
ATOM 1270 C CA . ASP A 1 152 ? -4.105 -2.615 -12.023 1 63.28 152 ASP A CA 1
ATOM 1271 C C . ASP A 1 152 ? -5.605 -2.547 -12.297 1 63.28 152 ASP A C 1
ATOM 1273 O O . ASP A 1 152 ? -6.332 -3.508 -12.039 1 63.28 152 ASP A O 1
ATOM 1277 N N . ILE A 1 153 ? -6.02 -1.38 -12.68 1 60.78 153 ILE A N 1
ATOM 1278 C CA . ILE A 1 153 ? -7.402 -1.218 -13.125 1 60.78 153 ILE A CA 1
ATOM 1279 C C . ILE A 1 153 ? -7.566 -1.78 -14.531 1 60.78 153 ILE A C 1
ATOM 1281 O O . ILE A 1 153 ? -8.586 -2.395 -14.844 1 60.78 153 ILE A O 1
ATOM 1285 N N . HIS A 1 154 ? -6.582 -1.604 -15.281 1 68.31 154 HIS A N 1
ATOM 1286 C CA . HIS A 1 154 ? -6.582 -2.123 -16.641 1 68.31 154 HIS A CA 1
ATOM 1287 C C . HIS A 1 154 ? -5.289 -2.873 -16.938 1 68.31 154 HIS A C 1
ATOM 1289 O O . HIS A 1 154 ? -4.203 -2.432 -16.547 1 68.31 154 HIS A O 1
ATOM 1295 N N . PHE A 1 155 ? -5.535 -4.027 -17.562 1 75.06 155 PHE A N 1
ATOM 1296 C CA . PHE A 1 155 ? -4.379 -4.836 -17.922 1 75.06 155 PHE A CA 1
ATOM 1297 C C . PHE A 1 155 ? -4.055 -4.684 -19.406 1 75.06 155 PHE A C 1
ATOM 1299 O O . PHE A 1 155 ? -4.949 -4.75 -20.25 1 75.06 155 PHE A O 1
ATOM 1306 N N . GLU A 1 156 ? -2.857 -4.348 -19.641 1 80.5 156 GLU A N 1
ATOM 1307 C CA . GLU A 1 156 ? -2.346 -4.266 -21 1 80.5 156 GLU A CA 1
ATOM 1308 C C . GLU A 1 156 ? -1.177 -5.223 -21.219 1 80.5 156 GLU A C 1
ATOM 1310 O O . GLU A 1 156 ? -0.336 -5.391 -20.328 1 80.5 156 GLU A O 1
ATOM 1315 N N . GLU A 1 157 ? -1.162 -5.777 -22.406 1 82.81 157 GLU A N 1
ATOM 1316 C CA . GLU A 1 157 ? -0.105 -6.723 -22.75 1 82.81 157 GLU A CA 1
ATOM 1317 C C . GLU A 1 157 ? 1.275 -6.098 -22.562 1 82.81 157 GLU A C 1
ATOM 1319 O O . GLU A 1 157 ? 2.189 -6.746 -22.047 1 82.81 157 GLU A O 1
ATOM 1324 N N . LYS A 1 158 ? 1.392 -4.895 -22.953 1 79.56 158 LYS A N 1
ATOM 1325 C CA . LYS A 1 158 ? 2.684 -4.219 -22.875 1 79.56 158 LYS A CA 1
ATOM 1326 C C . LYS A 1 158 ? 3.164 -4.113 -21.422 1 79.56 158 LYS A C 1
ATOM 1328 O O . LYS A 1 158 ? 4.344 -4.328 -21.141 1 79.56 158 LYS A O 1
ATOM 1333 N N . GLU A 1 159 ? 2.262 -3.867 -20.562 1 79.5 159 GLU A N 1
ATOM 1334 C CA . GLU A 1 159 ? 2.615 -3.713 -19.141 1 79.5 159 GLU A CA 1
ATOM 1335 C C . GLU A 1 159 ? 2.98 -5.055 -18.516 1 79.5 159 GLU A C 1
ATOM 1337 O O . GLU A 1 159 ? 3.93 -5.141 -17.734 1 79.5 159 GLU A O 1
ATOM 1342 N N . GLU A 1 160 ? 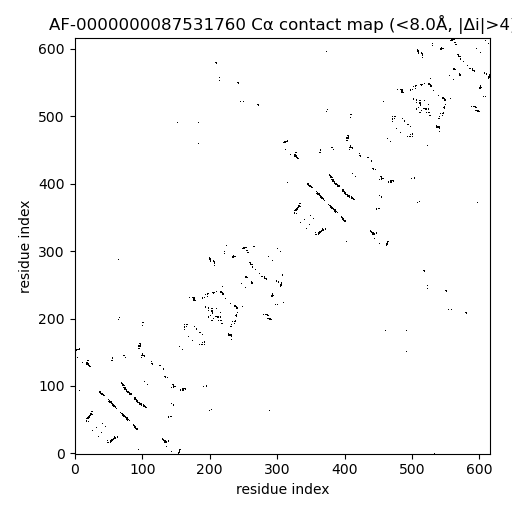2.213 -5.988 -18.859 1 79.94 160 GLU A N 1
ATOM 1343 C CA . GLU A 1 160 ? 2.516 -7.324 -18.344 1 79.94 160 GLU A CA 1
ATOM 1344 C C . GLU A 1 160 ? 3.855 -7.828 -18.875 1 79.94 160 GLU A C 1
ATOM 1346 O O . GLU A 1 160 ? 4.621 -8.453 -18.141 1 79.94 160 GLU A O 1
ATOM 1351 N N . SER A 1 161 ? 4.164 -7.516 -20.125 1 86.06 161 SER A N 1
ATOM 1352 C CA . SER A 1 161 ? 5.445 -7.887 -20.719 1 86.06 161 SER A CA 1
ATOM 1353 C C . SER A 1 161 ? 6.602 -7.172 -20.016 1 86.06 161 SER A C 1
ATOM 1355 O O . SER A 1 161 ? 7.672 -7.754 -19.828 1 86.06 161 SER A O 1
ATOM 1357 N N . GLU A 1 162 ? 6.363 -6.016 -19.672 1 83.62 162 GLU A N 1
ATOM 1358 C CA . GLU A 1 162 ? 7.391 -5.266 -18.969 1 83.62 162 GLU A CA 1
ATOM 1359 C C . GLU A 1 162 ? 7.688 -5.891 -17.609 1 83.62 162 GLU A C 1
ATOM 1361 O O . GLU A 1 162 ? 8.844 -5.969 -17.188 1 83.62 162 GLU A O 1
ATOM 1366 N N . GLU A 1 163 ? 6.633 -6.238 -16.891 1 85.25 163 GLU A N 1
ATOM 1367 C CA . GLU A 1 163 ? 6.805 -6.914 -15.609 1 85.25 163 GLU A CA 1
ATOM 1368 C C . GLU A 1 163 ? 7.629 -8.188 -15.766 1 85.25 163 GLU A C 1
ATOM 1370 O O . GLU A 1 163 ? 8.531 -8.453 -14.969 1 85.25 163 GLU A O 1
ATOM 1375 N N . VAL A 1 164 ? 7.348 -8.914 -16.75 1 86.62 164 VAL A N 1
ATOM 1376 C CA . VAL A 1 164 ? 8.055 -10.156 -17.016 1 86.62 164 VAL A CA 1
ATOM 1377 C C . VAL A 1 164 ? 9.516 -9.859 -17.359 1 86.62 164 VAL A C 1
ATOM 1379 O O . VAL A 1 164 ? 10.422 -10.586 -16.922 1 86.62 164 VAL A O 1
ATOM 1382 N N . LYS A 1 165 ? 9.75 -8.859 -18.125 1 86.25 165 LYS A N 1
ATOM 1383 C CA . LYS A 1 165 ? 11.117 -8.461 -18.422 1 86.25 165 LYS A CA 1
ATOM 1384 C C . LYS A 1 165 ? 11.898 -8.148 -17.141 1 86.25 165 LYS A C 1
ATOM 1386 O O . LYS A 1 165 ? 13.062 -8.539 -17.016 1 86.25 165 LYS A O 1
ATOM 1391 N N . MET A 1 166 ? 11.336 -7.48 -16.234 1 86.06 166 MET A N 1
ATOM 1392 C CA . MET A 1 166 ? 11.984 -7.176 -14.953 1 86.06 166 MET A CA 1
ATOM 1393 C C . MET A 1 166 ? 12.281 -8.453 -14.18 1 86.06 166 MET A C 1
ATOM 1395 O O . MET A 1 166 ? 13.328 -8.57 -13.539 1 86.06 166 MET A O 1
ATOM 1399 N N . TYR A 1 167 ? 11.312 -9.367 -14.203 1 85.88 167 TYR A N 1
ATOM 1400 C CA . TYR A 1 167 ? 11.516 -10.664 -13.57 1 85.88 167 TYR A CA 1
ATOM 1401 C C . TYR A 1 167 ? 12.719 -11.383 -14.18 1 85.88 167 TYR A C 1
ATOM 1403 O O . TYR A 1 167 ? 13.57 -11.898 -13.453 1 85.88 167 TYR A O 1
ATOM 1411 N N . GLN A 1 168 ? 12.797 -11.359 -15.477 1 84.5 168 GLN A N 1
ATOM 1412 C CA . GLN A 1 168 ? 13.922 -11.984 -16.172 1 84.5 168 GLN A CA 1
ATOM 1413 C C . GLN A 1 168 ? 15.234 -11.305 -15.828 1 84.5 168 GLN A C 1
ATOM 1415 O O . GLN A 1 168 ? 16.25 -11.969 -15.57 1 84.5 168 GLN A O 1
ATOM 1420 N N . ASP A 1 169 ? 15.227 -10.016 -15.75 1 85.75 169 ASP A N 1
ATOM 1421 C CA . ASP A 1 169 ? 16.406 -9.258 -15.359 1 85.75 169 ASP A CA 1
ATOM 1422 C C . ASP A 1 169 ? 16.875 -9.641 -13.961 1 85.75 169 ASP A C 1
ATOM 1424 O O . ASP A 1 169 ? 18.062 -9.93 -13.742 1 85.75 169 ASP A O 1
ATOM 1428 N N . GLN A 1 170 ? 15.961 -9.672 -13.125 1 86.56 170 GLN A N 1
ATOM 1429 C CA . GLN A 1 170 ? 16.281 -10.023 -11.742 1 86.56 170 GLN A CA 1
ATOM 1430 C C . GLN A 1 170 ? 16.906 -11.414 -11.656 1 86.56 170 GLN A C 1
ATOM 1432 O O . GLN A 1 170 ? 17.906 -11.602 -10.953 1 86.56 170 GLN A O 1
ATOM 1437 N N . GLN A 1 171 ? 16.344 -12.383 -12.414 1 80.94 171 GLN A N 1
ATOM 1438 C CA . GLN A 1 171 ? 16.859 -13.75 -12.422 1 80.94 171 GLN A CA 1
ATOM 1439 C C . GLN A 1 171 ? 18.266 -13.805 -12.984 1 80.94 171 GLN A C 1
ATOM 1441 O O . GLN A 1 171 ? 19.062 -14.688 -12.617 1 80.94 171 GLN A O 1
ATOM 1446 N N . GLN A 1 172 ? 18.594 -12.805 -13.812 1 83.94 172 GLN A N 1
ATOM 1447 C CA . GLN A 1 172 ? 19.906 -12.781 -14.453 1 83.94 172 GLN A CA 1
ATOM 1448 C C . GLN A 1 172 ? 20.891 -11.914 -13.656 1 83.94 172 GLN A C 1
ATOM 1450 O O . GLN A 1 172 ? 22.031 -11.703 -14.086 1 83.94 172 GLN A O 1
ATOM 1455 N N . GLY A 1 173 ? 20.406 -11.336 -12.594 1 86.19 173 GLY A N 1
ATOM 1456 C CA . GLY A 1 173 ? 21.281 -10.562 -11.734 1 86.19 173 GLY A CA 1
ATOM 1457 C C . GLY A 1 173 ? 21.328 -9.094 -12.094 1 86.19 173 GLY A C 1
ATOM 1458 O O . GLY A 1 173 ? 22.234 -8.367 -11.664 1 86.19 173 GLY A O 1
ATOM 1459 N N . ASN A 1 174 ? 20.422 -8.734 -12.977 1 86.69 174 ASN A N 1
ATOM 1460 C CA . ASN A 1 174 ? 20.266 -7.312 -13.281 1 86.69 174 ASN A CA 1
ATOM 1461 C C . ASN A 1 174 ? 19.234 -6.652 -12.383 1 86.69 174 ASN A C 1
ATOM 1463 O O . ASN A 1 174 ? 18.031 -6.816 -12.594 1 86.69 174 ASN A O 1
ATOM 1467 N N . TYR A 1 175 ? 19.766 -5.867 -11.492 1 89.56 175 TYR A N 1
ATOM 1468 C CA . TYR A 1 175 ? 18.875 -5.383 -10.445 1 89.56 175 TYR A CA 1
ATOM 1469 C C . TYR A 1 175 ? 18.547 -3.91 -10.648 1 89.56 175 TYR A C 1
ATOM 1471 O O . TYR A 1 175 ? 17.719 -3.346 -9.922 1 89.56 175 TYR A O 1
ATOM 1479 N N . PHE A 1 176 ? 19.109 -3.283 -11.641 1 86.44 176 PHE A N 1
ATOM 1480 C CA . PHE A 1 176 ? 18.938 -1.856 -11.883 1 86.44 176 PHE A CA 1
ATOM 1481 C C . PHE A 1 176 ? 17.578 -1.571 -12.5 1 86.44 176 PHE A C 1
ATOM 1483 O O . PHE A 1 176 ? 17.141 -2.271 -13.414 1 86.44 176 PHE A O 1
ATOM 1490 N N . VAL A 1 177 ? 16.891 -0.662 -11.992 1 83.88 177 VAL A N 1
ATOM 1491 C CA . VAL A 1 177 ? 15.664 -0.165 -12.594 1 83.88 177 VAL A CA 1
ATOM 1492 C C . VAL A 1 177 ? 15.711 1.358 -12.688 1 83.88 177 VAL A C 1
ATOM 1494 O O . VAL A 1 177 ? 15.867 2.043 -11.672 1 83.88 177 VAL A O 1
ATOM 1497 N N . GLU A 1 178 ? 15.523 1.889 -13.844 1 78.75 178 GLU A N 1
ATOM 1498 C CA . GLU A 1 178 ? 15.555 3.334 -14.055 1 78.75 178 GLU A CA 1
ATOM 1499 C C . GLU A 1 178 ? 14.297 3.998 -13.5 1 78.75 178 GLU A C 1
ATOM 1501 O O . GLU A 1 178 ? 13.273 3.338 -13.305 1 78.75 178 GLU A O 1
ATOM 1506 N N . ASP A 1 179 ? 14.562 5.363 -13.133 1 71.44 179 ASP A N 1
ATOM 1507 C CA . ASP A 1 179 ? 13.383 6.129 -12.742 1 71.44 179 ASP A CA 1
ATOM 1508 C C . ASP A 1 179 ? 12.289 6.043 -13.812 1 71.44 179 ASP A C 1
ATOM 1510 O O . ASP A 1 179 ? 12.586 6.051 -15.008 1 71.44 179 ASP A O 1
ATOM 1514 N N . LEU A 1 180 ? 11.258 5.398 -13.438 1 59.09 180 LEU A N 1
ATOM 1515 C CA . LEU A 1 180 ? 10.219 5.301 -14.453 1 59.09 180 LEU A CA 1
ATOM 1516 C C . LEU A 1 180 ? 9.133 6.348 -14.227 1 59.09 180 LEU A C 1
ATOM 1518 O O . LEU A 1 180 ? 8.828 6.688 -13.078 1 59.09 180 LEU A O 1
ATOM 1522 N N . ALA A 1 181 ? 8.719 6.988 -15.266 1 57.5 181 ALA A N 1
ATOM 1523 C CA . ALA A 1 181 ? 7.746 8.078 -15.297 1 57.5 181 ALA A CA 1
ATOM 1524 C C . ALA A 1 181 ? 6.398 7.629 -14.742 1 57.5 181 ALA A C 1
ATOM 1526 O O . ALA A 1 181 ? 5.605 8.453 -14.273 1 57.5 181 ALA A O 1
ATOM 1527 N N . SER A 1 182 ? 6.293 6.297 -14.758 1 66.44 182 SER A N 1
ATOM 1528 C CA . SER A 1 182 ? 4.914 5.953 -14.43 1 66.44 182 SER A CA 1
ATOM 1529 C C . SER A 1 182 ? 4.828 5.199 -13.109 1 66.44 182 SER A C 1
ATOM 1531 O O . SER A 1 182 ? 5.68 4.352 -12.82 1 66.44 182 SER A O 1
ATOM 1533 N N . THR A 1 183 ? 3.957 5.617 -12.297 1 68.25 183 THR A N 1
ATOM 1534 C CA . THR A 1 183 ? 3.629 4.953 -11.047 1 68.25 183 THR A CA 1
ATOM 1535 C C . THR A 1 183 ? 3.371 3.465 -11.273 1 68.25 183 THR A C 1
ATOM 1537 O O . THR A 1 183 ? 3.715 2.635 -10.43 1 68.25 183 THR A O 1
ATOM 1540 N N . GLN A 1 184 ? 2.953 3.152 -12.406 1 68 184 GLN A N 1
ATOM 1541 C CA . GLN A 1 184 ? 2.658 1.757 -12.711 1 68 184 GLN A CA 1
ATOM 1542 C C . GLN A 1 184 ? 3.939 0.934 -12.82 1 68 184 GLN A C 1
ATOM 1544 O O . GLN A 1 184 ? 3.994 -0.203 -12.344 1 68 184 GLN A O 1
ATOM 1549 N N . LYS A 1 185 ? 4.938 1.485 -13.391 1 69 185 LYS A N 1
ATOM 1550 C CA . LYS A 1 185 ? 6.195 0.766 -13.562 1 69 185 LYS A CA 1
ATOM 1551 C C . LYS A 1 185 ? 6.863 0.5 -12.219 1 69 185 LYS A C 1
ATOM 1553 O O . LYS A 1 185 ? 7.414 -0.581 -11.992 1 69 185 LYS A O 1
ATOM 1558 N N . VAL A 1 186 ? 6.793 1.472 -11.414 1 75.56 186 VAL A N 1
ATOM 1559 C CA . VAL A 1 186 ? 7.348 1.307 -10.078 1 75.56 186 VAL A CA 1
ATOM 1560 C C . VAL A 1 186 ? 6.633 0.166 -9.359 1 75.56 186 VAL A C 1
ATOM 1562 O O . VAL A 1 186 ? 7.273 -0.695 -8.75 1 75.56 186 VAL A O 1
ATOM 1565 N N . ARG A 1 187 ? 5.344 0.097 -9.508 1 75.81 187 ARG A N 1
ATOM 1566 C CA . ARG A 1 187 ? 4.551 -0.947 -8.867 1 75.81 187 ARG A CA 1
ATOM 1567 C C . ARG A 1 187 ? 4.938 -2.326 -9.391 1 75.81 187 ARG A C 1
ATOM 1569 O O . ARG A 1 187 ? 5.035 -3.283 -8.617 1 75.81 187 ARG A O 1
ATOM 1576 N N . LYS A 1 188 ? 5.137 -2.471 -10.664 1 76.19 188 LYS A N 1
ATOM 1577 C CA . LYS A 1 188 ? 5.52 -3.744 -11.266 1 76.19 188 LYS A CA 1
ATOM 1578 C C . LYS A 1 188 ? 6.891 -4.195 -10.773 1 76.19 188 LYS A C 1
ATOM 1580 O O . LYS A 1 188 ? 7.086 -5.375 -10.461 1 76.19 188 LYS A O 1
ATOM 1585 N N . GLY A 1 189 ? 7.84 -3.26 -10.75 1 81.38 189 GLY A N 1
ATOM 1586 C CA . GLY A 1 189 ? 9.148 -3.592 -10.211 1 81.38 189 GLY A CA 1
ATOM 1587 C C . GLY A 1 189 ? 9.102 -4.047 -8.758 1 81.38 189 GLY A C 1
ATOM 1588 O O . GLY A 1 189 ? 9.75 -5.023 -8.391 1 81.38 189 GLY A O 1
ATOM 1589 N N . GLN A 1 190 ? 8.266 -3.393 -7.992 1 84.19 190 GLN A N 1
ATOM 1590 C CA . GLN A 1 190 ? 8.102 -3.77 -6.594 1 84.19 190 GLN A CA 1
ATOM 1591 C C . GLN A 1 190 ? 7.492 -5.164 -6.469 1 84.19 190 GLN A C 1
ATOM 1593 O O . GLN A 1 190 ? 7.871 -5.938 -5.586 1 84.19 190 GLN A O 1
ATOM 1598 N N . SER A 1 191 ? 6.586 -5.457 -7.352 1 84.75 191 SER A N 1
ATOM 1599 C CA . SER A 1 191 ? 5.949 -6.773 -7.328 1 84.75 191 SER A CA 1
ATOM 1600 C C . SER A 1 191 ? 6.957 -7.879 -7.617 1 84.75 191 SER A C 1
ATOM 1602 O O . SER A 1 191 ? 6.988 -8.898 -6.922 1 84.75 191 SER A O 1
ATOM 1604 N N . VAL A 1 192 ? 7.789 -7.668 -8.633 1 84.25 192 VAL A N 1
ATOM 1605 C CA . VAL A 1 192 ? 8.812 -8.641 -9 1 84.25 192 VAL A CA 1
ATOM 1606 C C . VAL A 1 192 ? 9.766 -8.859 -7.828 1 84.25 192 VAL A C 1
ATOM 1608 O O . VAL A 1 192 ? 10.039 -10 -7.445 1 84.25 192 VAL A O 1
ATOM 1611 N N . PHE A 1 193 ? 10.227 -7.746 -7.289 1 91.31 193 PHE A N 1
ATOM 1612 C CA . PHE A 1 193 ? 11.125 -7.785 -6.145 1 91.31 193 PHE A CA 1
ATOM 1613 C C . PHE A 1 193 ? 10.469 -8.492 -4.965 1 91.31 193 PHE A C 1
ATOM 1615 O O . PHE A 1 193 ? 11.039 -9.43 -4.402 1 91.31 193 PHE A O 1
ATOM 1622 N N . SER A 1 194 ? 9.32 -8.141 -4.578 1 93.19 194 SER A N 1
ATOM 1623 C CA . SER A 1 194 ? 8.617 -8.633 -3.396 1 93.19 194 SER A CA 1
ATOM 1624 C C . SER A 1 194 ? 8.336 -10.125 -3.504 1 93.19 194 SER A C 1
ATOM 1626 O O . SER A 1 194 ? 8.539 -10.875 -2.541 1 93.19 194 SER A O 1
ATOM 1628 N N . THR A 1 195 ? 7.887 -10.594 -4.617 1 88.44 195 THR A N 1
ATOM 1629 C CA . THR A 1 195 ? 7.566 -12 -4.809 1 88.44 195 THR A CA 1
ATOM 1630 C C . THR A 1 195 ? 8.812 -12.867 -4.652 1 88.44 195 THR A C 1
ATOM 1632 O O . THR A 1 195 ? 8.766 -13.93 -4.035 1 88.44 195 THR A O 1
ATOM 1635 N N . GLN A 1 196 ? 9.922 -12.375 -5.168 1 88.69 196 GLN A N 1
ATOM 1636 C CA . GLN A 1 196 ? 11.172 -13.117 -5.039 1 88.69 196 GLN A CA 1
ATOM 1637 C C . GLN A 1 196 ? 11.609 -13.211 -3.582 1 88.69 196 GLN A C 1
ATOM 1639 O O . GLN A 1 196 ? 12.023 -14.273 -3.117 1 88.69 196 GLN A O 1
ATOM 1644 N N . VAL A 1 197 ? 11.523 -12.188 -2.875 1 94.44 197 VAL A N 1
ATOM 1645 C CA . VAL A 1 197 ? 11.898 -12.172 -1.466 1 94.44 197 VAL A CA 1
ATOM 1646 C C . VAL A 1 197 ? 11 -13.133 -0.681 1 94.44 197 VAL A C 1
ATOM 1648 O O . VAL A 1 197 ? 11.5 -13.953 0.093 1 94.44 197 VAL A O 1
ATOM 1651 N N . LYS A 1 198 ? 9.711 -13.07 -0.874 1 93 198 LYS A N 1
ATOM 1652 C CA . LYS A 1 198 ? 8.773 -13.961 -0.193 1 93 198 LYS A CA 1
ATOM 1653 C C . LYS A 1 198 ? 9.109 -15.422 -0.46 1 93 198 LYS A C 1
ATOM 1655 O O . LYS A 1 198 ? 9.117 -16.25 0.46 1 93 198 LYS A O 1
ATOM 1660 N N . ARG A 1 199 ? 9.414 -15.633 -1.673 1 86.25 199 ARG A N 1
ATOM 1661 C CA . ARG A 1 199 ? 9.75 -17 -2.07 1 86.25 199 ARG A CA 1
ATOM 1662 C C . ARG A 1 199 ? 11.008 -17.484 -1.349 1 86.25 199 ARG A C 1
ATOM 1664 O O . ARG A 1 199 ? 11.047 -18.609 -0.847 1 86.25 199 ARG A O 1
ATOM 1671 N N . ASN A 1 200 ? 12 -16.641 -1.234 1 90.81 200 ASN A N 1
ATOM 1672 C CA . ASN A 1 200 ? 13.25 -17 -0.575 1 90.81 200 ASN A CA 1
ATOM 1673 C C . ASN A 1 200 ? 13.039 -17.312 0.904 1 90.81 200 ASN A C 1
ATOM 1675 O O . ASN A 1 200 ? 13.766 -18.109 1.489 1 90.81 200 ASN A O 1
ATOM 1679 N N . TYR A 1 201 ? 11.969 -16.781 1.451 1 93.69 201 TYR A N 1
ATOM 1680 C CA . TYR A 1 201 ? 11.68 -16.969 2.867 1 93.69 201 TYR A CA 1
ATOM 1681 C C . TYR A 1 201 ? 10.609 -18.047 3.064 1 93.69 201 TYR A C 1
ATOM 1683 O O . TYR A 1 201 ? 10.07 -18.188 4.164 1 93.69 201 TYR A O 1
ATOM 1691 N N . GLY A 1 202 ? 10.25 -18.703 1.949 1 87.75 202 GLY A N 1
ATOM 1692 C CA . GLY A 1 202 ? 9.25 -19.75 2.055 1 87.75 202 GLY A CA 1
ATOM 1693 C C . GLY A 1 202 ? 7.855 -19.219 2.346 1 87.75 202 GLY A C 1
ATOM 1694 O O . GLY A 1 202 ? 7.066 -19.859 3.031 1 87.75 202 GLY A O 1
ATOM 1695 N N . PHE A 1 203 ? 7.668 -18 1.96 1 89.12 203 PHE A N 1
ATOM 1696 C CA . PHE A 1 203 ? 6.379 -17.328 2.104 1 89.12 203 PHE A CA 1
ATOM 1697 C C . PHE A 1 203 ? 5.961 -17.266 3.568 1 89.12 203 PHE A C 1
ATOM 1699 O O . PHE A 1 203 ? 4.812 -17.562 3.904 1 89.12 203 PHE A O 1
ATOM 1706 N N . LYS A 1 204 ? 6.949 -16.984 4.391 1 91.69 204 LYS A N 1
ATOM 1707 C CA . LYS A 1 204 ? 6.734 -16.766 5.816 1 91.69 204 LYS A CA 1
ATOM 1708 C C . LYS A 1 204 ? 7.457 -15.5 6.289 1 91.69 204 LYS A C 1
ATOM 1710 O O . LYS A 1 204 ? 8.586 -15.234 5.867 1 91.69 204 LYS A O 1
ATOM 1715 N N . CYS A 1 205 ? 6.805 -14.82 7.141 1 97.62 205 CYS A N 1
ATOM 1716 C CA . CYS A 1 205 ? 7.461 -13.656 7.734 1 97.62 205 CYS A CA 1
ATOM 1717 C C . CYS A 1 205 ? 8.703 -14.078 8.508 1 97.62 205 CYS A C 1
ATOM 1719 O O . CYS A 1 205 ? 8.664 -15.031 9.289 1 97.62 205 CYS A O 1
ATOM 1721 N N . ALA A 1 206 ? 9.711 -13.367 8.398 1 97.94 206 ALA A N 1
ATOM 1722 C CA . ALA A 1 206 ? 11 -13.695 9.008 1 97.94 206 ALA A CA 1
ATOM 1723 C C . ALA A 1 206 ? 10.945 -13.539 10.523 1 97.94 206 ALA A C 1
ATOM 1725 O O . ALA A 1 206 ? 11.82 -14.039 11.234 1 97.94 206 ALA A O 1
ATOM 1726 N N . LEU A 1 207 ? 9.914 -12.812 11.062 1 98 207 LEU A N 1
ATOM 1727 C CA . LEU A 1 207 ? 9.859 -12.523 12.492 1 98 207 LEU A CA 1
ATOM 1728 C C . LEU A 1 207 ? 8.633 -13.164 13.125 1 98 207 LEU A C 1
ATOM 1730 O O . LEU A 1 207 ? 8.758 -14.023 14.008 1 98 207 LEU A O 1
ATOM 1734 N N . SER A 1 208 ? 7.488 -12.898 12.555 1 95.88 208 SER A N 1
ATOM 1735 C CA . SER A 1 208 ? 6.25 -13.32 13.195 1 95.88 208 SER A CA 1
ATOM 1736 C C . SER A 1 208 ? 5.871 -14.742 12.781 1 95.88 208 SER A C 1
ATOM 1738 O O . SER A 1 208 ? 5.031 -15.375 13.43 1 95.88 208 SER A O 1
ATOM 1740 N N . GLY A 1 209 ? 6.375 -15.164 11.594 1 94.81 209 GLY A N 1
ATOM 1741 C CA . GLY A 1 209 ? 6.039 -16.484 11.109 1 94.81 209 GLY A CA 1
ATOM 1742 C C . GLY A 1 209 ? 4.711 -16.547 10.375 1 94.81 209 GLY A C 1
ATOM 1743 O O . GLY A 1 209 ? 4.297 -17.594 9.898 1 94.81 209 GLY A O 1
ATOM 1744 N N . ILE A 1 210 ? 4.074 -15.453 10.258 1 93.44 210 ILE A N 1
ATOM 1745 C CA . ILE A 1 210 ? 2.836 -15.398 9.484 1 93.44 210 ILE A CA 1
ATOM 1746 C C . ILE A 1 210 ? 3.066 -15.984 8.094 1 93.44 210 ILE A C 1
ATOM 1748 O O . ILE A 1 210 ? 4.086 -15.711 7.461 1 93.44 210 ILE A O 1
ATOM 1752 N N . GLU A 1 211 ? 2.119 -16.812 7.59 1 87.19 211 GLU A N 1
ATOM 1753 C CA . GLU A 1 211 ? 2.332 -17.578 6.367 1 87.19 211 GLU A CA 1
ATOM 1754 C C . GLU A 1 211 ? 1.384 -17.141 5.262 1 87.19 211 GLU A C 1
ATOM 1756 O O . GLU A 1 211 ? 1.553 -17.516 4.102 1 87.19 211 GLU A O 1
ATOM 1761 N N . ASN A 1 212 ? 0.444 -16.312 5.547 1 87.25 212 ASN A N 1
ATOM 1762 C CA . ASN A 1 212 ? -0.476 -15.875 4.5 1 87.25 212 ASN A CA 1
ATOM 1763 C C . ASN A 1 212 ? 0.15 -14.805 3.615 1 87.25 212 ASN A C 1
ATOM 1765 O O . ASN A 1 212 ? 0.535 -13.734 4.098 1 87.25 212 ASN A O 1
ATOM 1769 N N . GLN A 1 213 ? 0.215 -15.102 2.289 1 87.56 213 GLN A N 1
ATOM 1770 C CA . GLN A 1 213 ? 0.958 -14.258 1.362 1 87.56 213 GLN A CA 1
ATOM 1771 C C . GLN A 1 213 ? 0.371 -12.852 1.314 1 87.56 213 GLN A C 1
ATOM 1773 O O . GLN A 1 213 ? 1.092 -11.875 1.076 1 87.56 213 GLN A O 1
ATOM 1778 N N . SER A 1 214 ? -0.929 -12.812 1.52 1 88.62 214 SER A N 1
ATOM 1779 C CA . SER A 1 214 ? -1.576 -11.508 1.465 1 88.62 214 SER A CA 1
ATOM 1780 C C . SER A 1 214 ? -1.077 -10.594 2.58 1 88.62 214 SER A C 1
ATOM 1782 O O . SER A 1 214 ? -1.204 -9.367 2.494 1 88.62 214 SER A O 1
ATOM 1784 N N . PHE A 1 215 ? -0.469 -11.125 3.59 1 94.94 215 PHE A N 1
ATOM 1785 C CA . PHE A 1 215 ? -0.002 -10.352 4.738 1 94.94 215 PHE A CA 1
ATOM 1786 C C . PHE A 1 215 ? 1.507 -10.148 4.676 1 94.94 215 PHE A C 1
ATOM 1788 O O . PHE A 1 215 ? 2.096 -9.555 5.582 1 94.94 215 PHE A O 1
ATOM 1795 N N . LEU A 1 216 ? 2.105 -10.641 3.604 1 94.31 216 LEU A N 1
ATOM 1796 C CA . LEU A 1 216 ? 3.561 -10.594 3.514 1 94.31 216 LEU A CA 1
ATOM 1797 C C . LEU A 1 216 ? 4.008 -9.508 2.535 1 94.31 216 LEU A C 1
ATOM 1799 O O . LEU A 1 216 ? 3.348 -9.266 1.523 1 94.31 216 LEU A O 1
ATOM 1803 N N . ILE A 1 217 ? 5.125 -8.914 2.867 1 96.44 217 ILE A N 1
ATOM 1804 C CA . ILE A 1 217 ? 5.773 -7.906 2.035 1 96.44 217 ILE A CA 1
ATOM 1805 C C . ILE A 1 217 ? 7.254 -8.242 1.875 1 96.44 217 ILE A C 1
ATOM 1807 O O . ILE A 1 217 ? 7.926 -8.602 2.848 1 96.44 217 ILE A O 1
ATOM 1811 N N . GLY A 1 218 ? 7.695 -8.312 0.594 1 95.88 218 GLY A N 1
ATOM 1812 C CA . GLY A 1 218 ? 9.133 -8.18 0.421 1 95.88 218 GLY A CA 1
ATOM 1813 C C . GLY A 1 218 ? 9.656 -6.801 0.769 1 95.88 218 GLY A C 1
ATOM 1814 O O . GLY A 1 218 ? 9.625 -5.891 -0.062 1 95.88 218 GLY A O 1
ATOM 1815 N N . SER A 1 219 ? 10.141 -6.582 1.901 1 97.5 219 SER A N 1
ATOM 1816 C CA . SER A 1 219 ? 10.523 -5.277 2.434 1 97.5 219 SER A CA 1
ATOM 1817 C C . SER A 1 219 ? 11.922 -4.875 1.966 1 97.5 219 SER A C 1
ATOM 1819 O O . SER A 1 219 ? 12.891 -5.602 2.199 1 97.5 219 SER A O 1
ATOM 1821 N N . HIS A 1 220 ? 12.023 -3.783 1.295 1 97.06 220 HIS A N 1
ATOM 1822 C CA . HIS A 1 220 ? 13.328 -3.266 0.905 1 97.06 220 HIS A CA 1
ATOM 1823 C C . HIS A 1 220 ? 14.117 -2.791 2.121 1 97.06 220 HIS A C 1
ATOM 1825 O O . HIS A 1 220 ? 13.594 -2.053 2.957 1 97.06 220 HIS A O 1
ATOM 1831 N N . ILE A 1 221 ? 15.352 -3.225 2.205 1 98.38 221 ILE A N 1
ATOM 1832 C CA . ILE A 1 221 ? 16.25 -2.693 3.232 1 98.38 221 ILE A CA 1
ATOM 1833 C C . ILE A 1 221 ? 16.656 -1.266 2.875 1 98.38 221 ILE A C 1
ATOM 1835 O O . ILE A 1 221 ? 16.484 -0.348 3.686 1 98.38 221 ILE A O 1
ATOM 1839 N N . ILE A 1 222 ? 17.25 -1.174 1.693 1 96.44 222 ILE A N 1
ATOM 1840 C CA . ILE A 1 222 ? 17.438 0.139 1.089 1 96.44 222 ILE A CA 1
ATOM 1841 C C . ILE A 1 222 ? 16.234 0.493 0.223 1 96.44 222 ILE A C 1
ATOM 1843 O O . ILE A 1 222 ? 15.945 -0.198 -0.755 1 96.44 222 ILE A O 1
ATOM 1847 N N . PRO A 1 223 ? 15.562 1.55 0.581 1 93.94 223 PRO A N 1
ATOM 1848 C CA . PRO A 1 223 ? 14.328 1.891 -0.129 1 93.94 223 PRO A CA 1
ATOM 1849 C C . PRO A 1 223 ? 14.539 2.059 -1.632 1 93.94 223 PRO A C 1
ATOM 1851 O O . PRO A 1 223 ? 15.609 2.48 -2.066 1 93.94 223 PRO A O 1
ATOM 1854 N N . TRP A 1 224 ? 13.516 1.787 -2.396 1 87.62 224 TRP A N 1
ATOM 1855 C CA . TRP A 1 224 ? 13.477 1.854 -3.855 1 87.62 224 TRP A CA 1
ATOM 1856 C C . TRP A 1 224 ? 14.023 3.184 -4.355 1 87.62 224 TRP A C 1
ATOM 1858 O O . TRP A 1 224 ? 14.82 3.221 -5.301 1 87.62 224 TRP A O 1
ATOM 1868 N N . ALA A 1 225 ? 13.68 4.273 -3.68 1 85.31 225 ALA A N 1
ATOM 1869 C CA . ALA A 1 225 ? 14.023 5.617 -4.141 1 85.31 225 ALA A CA 1
ATOM 1870 C C . ALA A 1 225 ? 15.477 5.949 -3.838 1 85.31 225 ALA A C 1
ATOM 1872 O O . ALA A 1 225 ? 16.062 6.852 -4.449 1 85.31 225 ALA A O 1
ATOM 1873 N N . ALA A 1 226 ? 16.047 5.207 -2.938 1 89.81 226 ALA A N 1
ATOM 1874 C CA . ALA A 1 226 ? 17.359 5.582 -2.426 1 89.81 226 ALA A CA 1
ATOM 1875 C C . ALA A 1 226 ? 18.484 5.031 -3.314 1 89.81 226 ALA A C 1
ATOM 1877 O O . ALA A 1 226 ? 19.562 5.609 -3.383 1 89.81 226 ALA A O 1
ATOM 1878 N N . ASN A 1 227 ? 18.234 3.902 -3.998 1 92.69 227 ASN A N 1
ATOM 1879 C CA . ASN A 1 227 ? 19.297 3.279 -4.777 1 92.69 227 ASN A CA 1
ATOM 1880 C C . ASN A 1 227 ? 18.75 2.453 -5.934 1 92.69 227 ASN A C 1
ATOM 1882 O O . ASN A 1 227 ? 18.25 1.347 -5.723 1 92.69 227 ASN A O 1
ATOM 1886 N N . LYS A 1 228 ? 18.984 2.873 -7.09 1 89.5 228 LYS A N 1
ATOM 1887 C CA . LYS A 1 228 ? 18.438 2.244 -8.289 1 89.5 228 LYS A CA 1
ATOM 1888 C C . LYS A 1 228 ? 19.141 0.916 -8.578 1 89.5 228 LYS A C 1
ATOM 1890 O O . LYS A 1 228 ? 18.547 0.014 -9.172 1 89.5 228 LYS A O 1
ATOM 1895 N N . SER A 1 229 ? 20.312 0.761 -8.148 1 92.69 229 SER A N 1
ATOM 1896 C CA . SER A 1 229 ? 21.156 -0.367 -8.531 1 92.69 229 SER A CA 1
ATOM 1897 C C . SER A 1 229 ? 20.766 -1.634 -7.777 1 92.69 229 SER A C 1
ATOM 1899 O O . SER A 1 229 ? 21.172 -2.736 -8.148 1 92.69 229 SER A O 1
ATOM 1901 N N . VAL A 1 230 ? 19.938 -1.473 -6.734 1 94 230 VAL A N 1
ATOM 1902 C CA . VAL A 1 230 ? 19.641 -2.654 -5.93 1 94 230 VAL A CA 1
ATOM 1903 C C . VAL A 1 230 ? 18.141 -2.865 -5.84 1 94 230 VAL A C 1
ATOM 1905 O O . VAL A 1 230 ? 17.656 -3.59 -4.965 1 94 230 VAL A O 1
ATOM 1908 N N . ARG A 1 231 ? 17.375 -2.221 -6.691 1 91 231 ARG A N 1
ATOM 1909 C CA . ARG A 1 231 ? 15.914 -2.225 -6.656 1 91 231 ARG A CA 1
ATOM 1910 C C . ARG A 1 231 ? 15.367 -3.641 -6.789 1 91 231 ARG A C 1
ATOM 1912 O O . ARG A 1 231 ? 14.375 -3.992 -6.152 1 91 231 ARG A O 1
ATOM 1919 N N . LEU A 1 232 ? 16.047 -4.52 -7.562 1 91.19 232 LEU A N 1
ATOM 1920 C CA . LEU A 1 232 ? 15.539 -5.863 -7.805 1 91.19 232 LEU A CA 1
ATOM 1921 C C . LEU A 1 232 ? 16.406 -6.906 -7.113 1 91.19 232 LEU A C 1
ATOM 1923 O O . LEU A 1 232 ? 16.219 -8.109 -7.32 1 91.19 232 LEU A O 1
ATOM 1927 N N . ASP A 1 233 ? 17.391 -6.477 -6.242 1 94.06 233 ASP A N 1
ATOM 1928 C CA . ASP A 1 233 ? 18.281 -7.391 -5.543 1 94.06 233 ASP A CA 1
ATOM 1929 C C . ASP A 1 233 ? 17.578 -8.055 -4.363 1 94.06 233 ASP A C 1
ATOM 1931 O O . ASP A 1 233 ? 17.266 -7.402 -3.367 1 94.06 233 ASP A O 1
ATOM 1935 N N . PRO A 1 234 ? 17.406 -9.383 -4.434 1 93.25 234 PRO A N 1
ATOM 1936 C CA . PRO A 1 234 ? 16.703 -10.039 -3.33 1 93.25 234 PRO A CA 1
ATOM 1937 C C . PRO A 1 234 ? 17.469 -9.961 -2.01 1 93.25 234 PRO A C 1
ATOM 1939 O O . PRO A 1 234 ? 16.859 -10.062 -0.938 1 93.25 234 PRO A O 1
ATOM 1942 N N . SER A 1 235 ? 18.75 -9.719 -2.1 1 97.12 235 SER A N 1
ATOM 1943 C CA . SER A 1 235 ? 19.531 -9.57 -0.878 1 97.12 235 SER A CA 1
ATOM 1944 C C . SER A 1 235 ? 19.297 -8.211 -0.223 1 97.12 235 SER A C 1
ATOM 1946 O O . SER A 1 235 ? 19.719 -7.977 0.906 1 97.12 235 SER A O 1
ATOM 1948 N N . ASN A 1 236 ? 18.594 -7.363 -0.87 1 98.12 236 ASN A N 1
ATOM 1949 C CA . ASN A 1 236 ? 18.125 -6.094 -0.31 1 98.12 236 ASN A CA 1
ATOM 1950 C C . ASN A 1 236 ? 16.734 -6.219 0.3 1 98.12 236 ASN A C 1
ATOM 1952 O O . ASN A 1 236 ? 16.031 -5.219 0.44 1 98.12 236 ASN A O 1
ATOM 1956 N N . GLY A 1 237 ? 16.312 -7.441 0.539 1 98.06 237 GLY A N 1
ATOM 1957 C CA . GLY A 1 237 ? 14.938 -7.629 0.986 1 98.06 237 GLY A CA 1
ATOM 1958 C C . GLY A 1 237 ? 14.82 -8.547 2.188 1 98.06 237 GLY A C 1
ATOM 1959 O O . GLY A 1 237 ? 15.648 -9.438 2.375 1 98.06 237 GLY A O 1
ATOM 1960 N N . ILE A 1 238 ? 13.836 -8.359 3.029 1 98.44 238 ILE A N 1
ATOM 1961 C CA . ILE A 1 238 ? 13.398 -9.234 4.109 1 98.44 238 ILE A CA 1
ATOM 1962 C C . ILE A 1 238 ? 11.898 -9.484 3.998 1 98.44 238 ILE A C 1
ATOM 1964 O O . ILE A 1 238 ? 11.125 -8.555 3.727 1 98.44 238 ILE A O 1
ATOM 1968 N N . CYS A 1 239 ? 11.5 -10.734 4.117 1 96.94 239 CYS A N 1
ATOM 1969 C CA . CYS A 1 239 ? 10.07 -11.023 4.109 1 96.94 239 CYS A CA 1
ATOM 1970 C C . CYS A 1 239 ? 9.438 -10.688 5.453 1 96.94 239 CYS A C 1
ATOM 1972 O O . CYS A 1 239 ? 9.695 -11.367 6.449 1 96.94 239 CYS A O 1
ATOM 1974 N N . LEU A 1 240 ? 8.609 -9.648 5.5 1 98.38 240 LEU A N 1
ATOM 1975 C CA . LEU A 1 240 ? 7.977 -9.188 6.73 1 98.38 240 LEU A CA 1
ATOM 1976 C C . LEU A 1 240 ? 6.461 -9.125 6.574 1 98.38 240 LEU A C 1
ATOM 1978 O O . LEU A 1 240 ? 5.953 -9 5.461 1 98.38 240 LEU A O 1
ATOM 1982 N N . SER A 1 241 ? 5.781 -9.336 7.645 1 97.56 241 SER A N 1
ATOM 1983 C CA . SER A 1 241 ? 4.352 -9.047 7.637 1 97.56 241 SER A CA 1
ATOM 1984 C C . SER A 1 241 ? 4.094 -7.551 7.445 1 97.56 241 SER A C 1
ATOM 1986 O O . SER A 1 241 ? 4.992 -6.73 7.641 1 97.56 241 SER A O 1
ATOM 1988 N N . VAL A 1 242 ? 2.885 -7.223 7.07 1 97 242 VAL A N 1
ATOM 1989 C CA . VAL A 1 242 ? 2.529 -5.855 6.711 1 97 242 VAL A CA 1
ATOM 1990 C C . VAL A 1 242 ? 2.859 -4.914 7.867 1 97 242 VAL A C 1
ATOM 1992 O O . VAL A 1 242 ? 3.377 -3.814 7.652 1 97 242 VAL A O 1
ATOM 1995 N N . GLU A 1 243 ? 2.594 -5.328 9.109 1 96.62 243 GLU A N 1
ATOM 1996 C CA . GLU A 1 243 ? 2.863 -4.488 10.273 1 96.62 243 GLU A CA 1
ATOM 1997 C C . GLU A 1 243 ? 4.363 -4.328 10.508 1 96.62 243 GLU A C 1
ATOM 1999 O O . GLU A 1 243 ? 4.844 -3.223 10.766 1 96.62 243 GLU A O 1
ATOM 2004 N N . LEU A 1 244 ? 5.066 -5.363 10.352 1 97.75 244 LEU A N 1
ATOM 2005 C CA . LEU A 1 244 ? 6.504 -5.328 10.602 1 97.75 244 LEU A CA 1
ATOM 2006 C C . LEU A 1 244 ? 7.238 -4.617 9.469 1 97.75 244 LEU A C 1
ATOM 2008 O O . LEU A 1 244 ? 8.25 -3.953 9.703 1 97.75 244 LEU A O 1
ATOM 2012 N N . ASP A 1 245 ? 6.699 -4.793 8.297 1 97.75 245 ASP A N 1
ATOM 2013 C CA . ASP A 1 245 ? 7.242 -4.012 7.191 1 97.75 245 ASP A CA 1
ATOM 2014 C C . ASP A 1 245 ? 7.113 -2.512 7.461 1 97.75 245 ASP A C 1
ATOM 2016 O O . ASP A 1 245 ? 8.062 -1.755 7.254 1 97.75 245 ASP A O 1
ATOM 2020 N N . LYS A 1 246 ? 5.945 -2.176 7.887 1 97.06 246 LYS A N 1
ATOM 2021 C CA . LYS A 1 246 ? 5.727 -0.768 8.211 1 97.06 246 LYS A CA 1
ATOM 2022 C C . LYS A 1 246 ? 6.699 -0.294 9.281 1 97.06 246 LYS A C 1
ATOM 2024 O O . LYS A 1 246 ? 7.273 0.792 9.18 1 97.06 246 LYS A O 1
ATOM 2029 N N . ALA A 1 247 ? 6.902 -1.092 10.336 1 97.44 247 ALA A N 1
ATOM 2030 C CA . ALA A 1 247 ? 7.816 -0.753 11.422 1 97.44 247 ALA A CA 1
ATOM 2031 C C . ALA A 1 247 ? 9.25 -0.608 10.906 1 97.44 247 ALA A C 1
ATOM 2033 O O . ALA A 1 247 ? 9.984 0.282 11.344 1 97.44 247 ALA A O 1
ATOM 2034 N N . PHE A 1 248 ? 9.602 -1.467 10 1 98.12 248 PHE A N 1
ATOM 2035 C CA . PHE A 1 248 ? 10.938 -1.453 9.414 1 98.12 248 PHE A CA 1
ATOM 2036 C C . PHE A 1 248 ? 11.117 -0.241 8.508 1 98.12 248 PHE A C 1
ATOM 2038 O O . PHE A 1 248 ? 12.117 0.473 8.617 1 98.12 248 PHE A O 1
ATOM 2045 N N . ASP A 1 249 ? 10.148 0.021 7.758 1 95.69 249 ASP A N 1
ATOM 2046 C CA . ASP A 1 249 ? 10.156 1.131 6.809 1 95.69 249 ASP A CA 1
ATOM 2047 C C . ASP A 1 249 ? 10.234 2.473 7.535 1 95.69 249 ASP A C 1
ATOM 2049 O O . ASP A 1 249 ? 10.922 3.391 7.078 1 95.69 249 ASP A O 1
ATOM 2053 N N . LYS A 1 250 ? 9.555 2.531 8.609 1 93.69 250 LYS A N 1
ATOM 2054 C CA . LYS A 1 250 ? 9.461 3.803 9.32 1 93.69 250 LYS A CA 1
ATOM 2055 C C . LYS A 1 250 ? 10.555 3.928 10.375 1 93.69 250 LYS A C 1
ATOM 2057 O O . LYS A 1 250 ? 10.609 4.918 11.109 1 93.69 250 LYS A O 1
ATOM 2062 N N . GLY A 1 251 ? 11.359 2.91 10.523 1 96.44 251 GLY A N 1
ATOM 2063 C CA . GLY A 1 251 ? 12.531 2.986 11.375 1 96.44 251 GLY A CA 1
ATOM 2064 C C . GLY A 1 251 ? 12.242 2.666 12.828 1 96.44 251 GLY A C 1
ATOM 2065 O O . GLY A 1 251 ? 13.031 2.996 13.719 1 96.44 251 GLY A O 1
ATOM 2066 N N . PHE A 1 252 ? 11.117 2.043 13.078 1 96.44 252 PHE A N 1
ATOM 2067 C CA . PHE A 1 252 ? 10.805 1.648 14.445 1 96.44 252 PHE A CA 1
ATOM 2068 C C . PHE A 1 252 ? 11.562 0.386 14.836 1 96.44 252 PHE A C 1
ATOM 2070 O O . PHE A 1 252 ? 11.75 0.109 16.031 1 96.44 252 PHE A O 1
ATOM 2077 N N . ILE A 1 253 ? 11.922 -0.406 13.844 1 98.06 253 ILE A N 1
ATOM 2078 C CA . ILE A 1 253 ? 12.781 -1.556 14.094 1 98.06 253 ILE A CA 1
ATOM 2079 C C . ILE A 1 253 ? 13.898 -1.598 13.047 1 98.06 253 ILE A C 1
ATOM 2081 O O . ILE A 1 253 ? 13.789 -0.979 11.984 1 98.06 253 ILE A O 1
ATOM 2085 N N . THR A 1 254 ? 14.945 -2.211 13.359 1 98.5 254 THR A N 1
ATOM 2086 C CA . THR A 1 254 ? 16.031 -2.557 12.453 1 98.5 254 THR A CA 1
ATOM 2087 C C . THR A 1 254 ? 16.641 -3.902 12.828 1 98.5 254 THR A C 1
ATOM 2089 O O . THR A 1 254 ? 16.156 -4.582 13.734 1 98.5 254 THR A O 1
ATOM 2092 N N . ILE A 1 255 ? 17.562 -4.344 12.039 1 98.56 255 ILE A N 1
ATOM 2093 C CA . ILE A 1 255 ? 18.25 -5.613 12.25 1 98.56 255 ILE A CA 1
ATOM 2094 C C . ILE A 1 255 ? 19.75 -5.359 12.453 1 98.56 255 ILE A C 1
ATOM 2096 O O . ILE A 1 255 ? 20.375 -4.656 11.664 1 98.56 255 ILE A O 1
ATOM 2100 N N . ASP A 1 256 ? 20.297 -5.922 13.469 1 97.94 256 ASP A N 1
ATOM 2101 C CA . ASP A 1 256 ? 21.703 -5.668 13.773 1 97.94 256 ASP A CA 1
ATOM 2102 C C . ASP A 1 256 ? 22.609 -6.648 13.023 1 97.94 256 ASP A C 1
ATOM 2104 O O . ASP A 1 256 ? 22.141 -7.379 12.141 1 97.94 256 ASP A O 1
ATOM 2108 N N . GLU A 1 257 ? 23.891 -6.66 13.328 1 97.69 257 GLU A N 1
ATOM 2109 C CA . GLU A 1 257 ? 24.891 -7.434 12.609 1 97.69 257 GLU A CA 1
ATOM 2110 C C . GLU A 1 257 ? 24.719 -8.93 12.844 1 97.69 257 GLU A C 1
ATOM 2112 O O . GLU A 1 257 ? 25.188 -9.75 12.055 1 97.69 257 GLU A O 1
ATOM 2117 N N . SER A 1 258 ? 24.094 -9.242 13.898 1 98.25 258 SER A N 1
ATOM 2118 C CA . SER A 1 258 ? 23.844 -10.641 14.227 1 98.25 258 SER A CA 1
ATOM 2119 C C . SER A 1 258 ? 22.453 -11.07 13.766 1 98.25 258 SER A C 1
ATOM 2121 O O . SER A 1 258 ? 21.938 -12.109 14.195 1 98.25 258 SER A O 1
ATOM 2123 N N . TYR A 1 259 ? 21.781 -10.164 12.977 1 98.44 259 TYR A N 1
ATOM 2124 C CA . TYR A 1 259 ? 20.453 -10.406 12.422 1 98.44 259 TYR A CA 1
ATOM 2125 C C . TYR A 1 259 ? 19.391 -10.406 13.516 1 98.44 259 TYR A C 1
ATOM 2127 O O . TYR A 1 259 ? 18.375 -11.086 13.406 1 98.44 259 TYR A O 1
ATOM 2135 N N . LYS A 1 260 ? 19.688 -9.602 14.562 1 98.62 260 LYS A N 1
ATOM 2136 C CA . LYS A 1 260 ? 18.719 -9.445 15.648 1 98.62 260 LYS A CA 1
ATOM 2137 C C . LYS A 1 260 ? 17.953 -8.125 15.523 1 98.62 260 LYS A C 1
ATOM 2139 O O . LYS A 1 260 ? 18.516 -7.129 15.047 1 98.62 260 LYS A O 1
ATOM 2144 N N . VAL A 1 261 ? 16.766 -8.18 16.109 1 98.56 261 VAL A N 1
ATOM 2145 C CA . VAL A 1 261 ? 15.883 -7.016 16 1 98.56 261 VAL A CA 1
ATOM 2146 C C . VAL A 1 261 ? 16.25 -5.988 17.062 1 98.56 261 VAL A C 1
ATOM 2148 O O . VAL A 1 261 ? 16.422 -6.336 18.234 1 98.56 261 VAL A O 1
ATOM 2151 N N . LEU A 1 262 ? 16.438 -4.773 16.641 1 98.25 262 LEU A N 1
ATOM 2152 C CA . LEU A 1 262 ? 16.531 -3.609 17.516 1 98.25 262 LEU A CA 1
ATOM 2153 C C . LEU A 1 262 ? 15.258 -2.762 17.422 1 98.25 262 LEU A C 1
ATOM 2155 O O . LEU A 1 262 ? 14.719 -2.566 16.344 1 98.25 262 LEU A O 1
ATOM 2159 N N . ILE A 1 263 ? 14.789 -2.285 18.547 1 97.62 263 ILE A N 1
ATOM 2160 C CA . ILE A 1 263 ? 13.586 -1.462 18.578 1 97.62 263 ILE A CA 1
ATOM 2161 C C . ILE A 1 263 ? 13.953 -0.021 18.922 1 97.62 263 ILE A C 1
ATOM 2163 O O . ILE A 1 263 ? 14.742 0.224 19.844 1 97.62 263 ILE A O 1
ATOM 2167 N N . SER A 1 264 ? 13.406 0.867 18.188 1 96.31 264 SER A N 1
ATOM 2168 C CA . SER A 1 264 ? 13.641 2.289 18.422 1 96.31 264 SER A CA 1
ATOM 2169 C C . SER A 1 264 ? 13 2.746 19.734 1 96.31 264 SER A C 1
ATOM 2171 O O . SER A 1 264 ? 11.898 2.312 20.078 1 96.31 264 SER A O 1
ATOM 2173 N N . THR A 1 265 ? 13.555 3.686 20.359 1 93.12 265 THR A N 1
ATOM 2174 C CA . THR A 1 265 ? 12.992 4.246 21.594 1 93.12 265 THR A CA 1
ATOM 2175 C C . THR A 1 265 ? 11.766 5.098 21.281 1 93.12 265 THR A C 1
ATOM 2177 O O . THR A 1 265 ? 10.961 5.387 22.172 1 93.12 265 THR A O 1
ATOM 2180 N N . GLU A 1 266 ? 11.633 5.441 20.031 1 88.5 266 GLU A N 1
ATOM 2181 C CA . GLU A 1 266 ? 10.484 6.258 19.625 1 88.5 266 GLU A CA 1
ATOM 2182 C C . GLU A 1 266 ? 9.172 5.523 19.891 1 88.5 266 GLU A C 1
ATOM 2184 O O . GLU A 1 266 ? 8.125 6.152 20.047 1 88.5 266 GLU A O 1
ATOM 2189 N N . VAL A 1 267 ? 9.25 4.242 19.969 1 91.5 267 VAL A N 1
ATOM 2190 C CA . VAL A 1 267 ? 8.031 3.459 20.156 1 91.5 267 VAL A CA 1
ATOM 2191 C C . VAL A 1 267 ? 7.441 3.73 21.531 1 91.5 267 VAL A C 1
ATOM 2193 O O . VAL A 1 267 ? 6.266 3.457 21.781 1 91.5 267 VAL A O 1
ATOM 2196 N N . ASN A 1 268 ? 8.266 4.289 22.406 1 88.88 268 ASN A N 1
ATOM 2197 C CA . ASN A 1 268 ? 7.805 4.602 23.75 1 88.88 268 ASN A CA 1
ATOM 2198 C C . ASN A 1 268 ? 6.664 5.613 23.734 1 88.88 268 ASN A C 1
ATOM 2200 O O . ASN A 1 268 ? 5.879 5.684 24.688 1 88.88 268 ASN A O 1
ATOM 2204 N N . ASN A 1 269 ? 6.551 6.34 22.641 1 83.25 269 ASN A N 1
ATOM 2205 C CA . ASN A 1 269 ? 5.488 7.336 22.531 1 83.25 269 ASN A CA 1
ATOM 2206 C C . ASN A 1 269 ? 4.164 6.695 22.109 1 83.25 269 ASN A C 1
ATOM 2208 O O . ASN A 1 269 ? 3.121 7.348 22.141 1 83.25 269 ASN A O 1
ATOM 2212 N N . TYR A 1 270 ? 4.238 5.477 21.781 1 88.69 270 TYR A N 1
ATOM 2213 C CA . TYR A 1 270 ? 3.074 4.746 21.297 1 88.69 270 TYR A CA 1
ATOM 2214 C C . TYR A 1 270 ? 2.914 3.42 22.031 1 88.69 270 TYR A C 1
ATOM 2216 O O . TYR A 1 270 ? 3.32 2.371 21.516 1 88.69 270 TYR A O 1
ATOM 2224 N N . PRO A 1 271 ? 2.244 3.42 23.125 1 92 271 PRO A N 1
ATOM 2225 C CA . PRO A 1 271 ? 2.207 2.254 24 1 92 271 PRO A CA 1
ATOM 2226 C C . PRO A 1 271 ? 1.659 1.006 23.312 1 92 271 PRO A C 1
ATOM 2228 O O . PRO A 1 271 ? 2.197 -0.09 23.5 1 92 271 PRO A O 1
ATOM 2231 N N . ASN A 1 272 ? 0.602 1.196 22.578 1 92.88 272 ASN A N 1
ATOM 2232 C CA . ASN A 1 272 ? 0.016 0.025 21.938 1 92.88 272 ASN A CA 1
ATOM 2233 C C . ASN A 1 272 ? 0.929 -0.531 20.844 1 92.88 272 ASN A C 1
ATOM 2235 O O . ASN A 1 272 ? 1.046 -1.748 20.688 1 92.88 272 ASN A O 1
ATOM 2239 N N . LEU A 1 273 ? 1.557 0.292 20.141 1 93.25 273 LEU A N 1
ATOM 2240 C CA . LEU A 1 273 ? 2.521 -0.15 19.141 1 93.25 273 LEU A CA 1
ATOM 2241 C C . LEU A 1 273 ? 3.727 -0.809 19.812 1 93.25 273 LEU A C 1
ATOM 2243 O O . LEU A 1 273 ? 4.207 -1.844 19.344 1 93.25 273 LEU A O 1
ATOM 2247 N N . LYS A 1 274 ? 4.188 -0.195 20.844 1 94.75 274 LYS A N 1
ATOM 2248 C CA . LYS A 1 274 ? 5.312 -0.739 21.594 1 94.75 274 LYS A CA 1
ATOM 2249 C C . LYS A 1 274 ? 5.039 -2.174 22.047 1 94.75 274 LYS A C 1
ATOM 2251 O O . LYS A 1 274 ? 5.898 -3.049 21.891 1 94.75 274 LYS A O 1
ATOM 2256 N N . ALA A 1 275 ? 3.869 -2.359 22.516 1 94.75 275 ALA A N 1
ATOM 2257 C CA . ALA A 1 275 ? 3.498 -3.689 23 1 94.75 275 ALA A CA 1
ATOM 2258 C C . ALA A 1 275 ? 3.574 -4.715 21.875 1 94.75 275 ALA A C 1
ATOM 2260 O O . ALA A 1 275 ? 3.971 -5.863 22.094 1 94.75 275 ALA A O 1
ATOM 2261 N N . LYS A 1 276 ? 3.271 -4.332 20.688 1 93.94 276 LYS A N 1
ATOM 2262 C CA . LYS A 1 276 ? 3.262 -5.23 19.547 1 93.94 276 LYS A CA 1
ATOM 2263 C C . LYS A 1 276 ? 4.68 -5.523 19.062 1 93.94 276 LYS A C 1
ATOM 2265 O O . LYS A 1 276 ? 4.977 -6.637 18.625 1 93.94 276 LYS A O 1
ATOM 2270 N N . LEU A 1 277 ? 5.559 -4.562 19.188 1 96.25 277 LEU A N 1
ATOM 2271 C CA . LEU A 1 277 ? 6.891 -4.688 18.609 1 96.25 277 LEU A CA 1
ATOM 2272 C C . LEU A 1 277 ? 7.867 -5.289 19.609 1 96.25 277 LEU A C 1
ATOM 2274 O O . LEU A 1 277 ? 8.812 -5.984 19.219 1 96.25 277 LEU A O 1
ATOM 2278 N N . ASP A 1 278 ? 7.594 -5.109 20.875 1 96.5 278 ASP A N 1
ATOM 2279 C CA . ASP A 1 278 ? 8.516 -5.52 21.938 1 96.5 278 ASP A CA 1
ATOM 2280 C C . ASP A 1 278 ? 8.688 -7.039 21.953 1 96.5 278 ASP A C 1
ATOM 2282 O O . ASP A 1 278 ? 9.719 -7.547 22.391 1 96.5 278 ASP A O 1
ATOM 2286 N N . VAL A 1 279 ? 7.746 -7.719 21.5 1 95.88 279 VAL A N 1
ATOM 2287 C CA . VAL A 1 279 ? 7.805 -9.172 21.531 1 95.88 279 VAL A CA 1
ATOM 2288 C C . VAL A 1 279 ? 8.922 -9.664 20.609 1 95.88 279 VAL A C 1
ATOM 2290 O O . VAL A 1 279 ? 9.367 -10.805 20.719 1 95.88 279 VAL A O 1
ATOM 2293 N N . TYR A 1 280 ? 9.398 -8.789 19.766 1 97.31 280 TYR A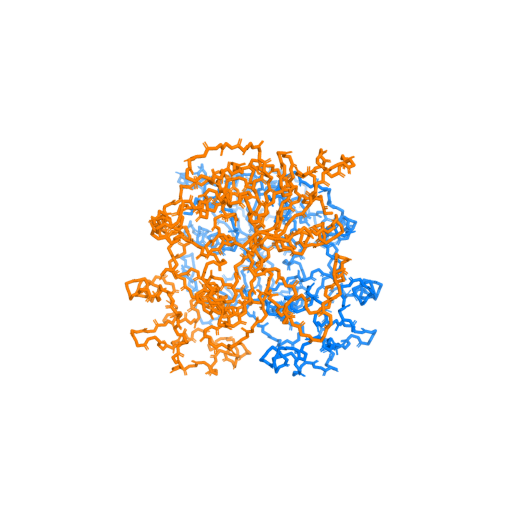 N 1
ATOM 2294 C CA . TYR A 1 280 ? 10.414 -9.203 18.797 1 97.31 280 TYR A CA 1
ATOM 2295 C C . TYR A 1 280 ? 11.789 -8.711 19.203 1 97.31 280 TYR A C 1
ATOM 2297 O O . TYR A 1 280 ? 12.789 -9.008 18.547 1 97.31 280 TYR A O 1
ATOM 2305 N N . LYS A 1 281 ? 11.867 -7.992 20.266 1 97.25 281 LYS A N 1
ATOM 2306 C CA . LYS A 1 281 ? 13.133 -7.41 20.688 1 97.25 281 LYS A CA 1
ATOM 2307 C C . LYS A 1 281 ? 14.203 -8.492 20.844 1 97.25 281 LYS A C 1
ATOM 2309 O O . LYS A 1 281 ? 13.961 -9.523 21.484 1 97.25 281 LYS A O 1
ATOM 2314 N N . ASP A 1 282 ? 15.336 -8.328 20.219 1 97.62 282 ASP A N 1
ATOM 2315 C CA . ASP A 1 282 ? 16.531 -9.156 20.328 1 97.62 282 ASP A CA 1
ATOM 2316 C C . ASP A 1 282 ? 16.312 -10.523 19.688 1 97.62 282 ASP A C 1
ATOM 2318 O O . ASP A 1 282 ? 17.156 -11.422 19.844 1 97.62 282 ASP A O 1
ATOM 2322 N N . ARG A 1 283 ? 15.242 -10.664 19.016 1 97.81 283 ARG A N 1
ATOM 2323 C CA . ARG A 1 283 ? 15.023 -11.914 18.281 1 97.81 283 ARG A CA 1
ATOM 2324 C C . ARG A 1 283 ? 15.789 -11.93 16.969 1 97.81 283 ARG A C 1
ATOM 2326 O O . ARG A 1 283 ? 15.875 -10.914 16.281 1 97.81 283 ARG A O 1
ATOM 2333 N N . LYS A 1 284 ? 16.344 -13.086 16.656 1 98.19 284 LYS A N 1
ATOM 2334 C CA . LYS A 1 284 ? 17 -13.258 15.359 1 98.19 284 LYS A CA 1
ATOM 2335 C C . LYS A 1 284 ? 15.977 -13.516 14.25 1 98.19 284 LYS A C 1
ATOM 2337 O O . LYS A 1 284 ? 15.047 -14.297 14.43 1 98.19 284 LYS A O 1
ATOM 2342 N N . ILE A 1 285 ? 16.094 -12.867 13.188 1 98.25 285 ILE A N 1
ATOM 2343 C CA . ILE A 1 285 ? 15.188 -13.133 12.078 1 98.25 285 ILE A CA 1
ATOM 2344 C C . ILE A 1 285 ? 15.531 -14.484 11.453 1 98.25 285 ILE A C 1
ATOM 2346 O O . ILE A 1 285 ? 16.688 -14.898 11.445 1 98.25 285 ILE A O 1
ATOM 2350 N N . LYS A 1 286 ? 14.508 -15.125 10.945 1 96.69 286 LYS A N 1
ATOM 2351 C CA . LYS A 1 286 ? 14.766 -16.312 10.125 1 96.69 286 LYS A CA 1
ATOM 2352 C C . LYS A 1 286 ? 15.406 -15.922 8.797 1 96.69 286 LYS A C 1
ATOM 2354 O O . LYS A 1 286 ? 14.914 -15.031 8.094 1 96.69 286 LYS A O 1
ATOM 2359 N N . LEU A 1 287 ? 16.438 -16.531 8.484 1 96.31 287 LEU A N 1
ATOM 2360 C CA . LEU A 1 287 ? 17.141 -16.25 7.234 1 96.31 287 LEU A CA 1
ATOM 2361 C C . LEU A 1 287 ? 16.531 -17.047 6.082 1 96.31 287 LEU A C 1
ATOM 2363 O O . LEU A 1 287 ? 16.016 -18.141 6.293 1 96.31 287 LEU A O 1
ATOM 2367 N N . PRO A 1 288 ? 16.594 -16.484 4.91 1 93.75 288 PRO A N 1
ATOM 2368 C CA . PRO A 1 288 ? 16.062 -17.188 3.738 1 93.75 288 PRO A CA 1
ATOM 2369 C C . PRO A 1 288 ? 17 -18.312 3.258 1 93.75 288 PRO A C 1
ATOM 2371 O O . PRO A 1 288 ? 18.141 -18.391 3.703 1 93.75 288 PRO A O 1
ATOM 2374 N N . THR A 1 289 ? 16.422 -19.094 2.371 1 87.69 289 THR A N 1
ATOM 2375 C CA . THR A 1 289 ? 17.203 -20.203 1.808 1 87.69 289 THR A CA 1
ATOM 2376 C C . THR A 1 289 ? 18.188 -19.688 0.766 1 87.69 289 THR A C 1
ATOM 2378 O O . THR A 1 289 ? 19.219 -20.312 0.511 1 87.69 289 THR A O 1
ATOM 2381 N N . LYS A 1 290 ? 17.75 -18.562 0.172 1 87.94 290 LYS A N 1
ATOM 2382 C CA . LYS A 1 290 ? 18.594 -17.922 -0.84 1 87.94 290 LYS A CA 1
ATOM 2383 C C . LYS A 1 290 ? 18.688 -16.422 -0.629 1 87.94 290 LYS A C 1
ATOM 2385 O O . LYS A 1 290 ? 17.719 -15.797 -0.164 1 87.94 290 LYS A O 1
ATOM 2390 N N . ASN A 1 291 ? 19.875 -15.859 -0.928 1 92.06 291 ASN A N 1
ATOM 2391 C CA . ASN A 1 291 ? 20.094 -14.414 -0.95 1 92.06 291 ASN A CA 1
ATOM 2392 C C . ASN A 1 291 ? 19.766 -13.781 0.399 1 92.06 291 ASN A C 1
ATOM 2394 O O . ASN A 1 291 ? 18.875 -12.93 0.493 1 92.06 291 ASN A O 1
ATOM 2398 N N . PRO A 1 292 ? 20.484 -14.125 1.387 1 96.88 292 PRO A N 1
ATOM 2399 C CA . PRO A 1 292 ? 20.25 -13.477 2.68 1 96.88 292 PRO A CA 1
ATOM 2400 C C . PRO A 1 292 ? 20.5 -11.969 2.639 1 96.88 292 PRO A C 1
ATOM 2402 O O . PRO A 1 292 ? 21.25 -11.484 1.785 1 96.88 292 PRO A O 1
ATOM 2405 N N . PRO A 1 293 ? 19.859 -11.258 3.623 1 98.25 293 PRO A N 1
ATOM 2406 C CA . PRO A 1 293 ? 20.125 -9.82 3.666 1 98.25 293 PRO A CA 1
ATOM 2407 C C . PRO A 1 293 ? 21.609 -9.484 3.809 1 98.25 293 PRO A C 1
ATOM 2409 O O . PRO A 1 293 ? 22.281 -10.023 4.688 1 98.25 293 PRO A O 1
ATOM 2412 N N . ARG A 1 294 ? 22.031 -8.578 2.959 1 98.12 294 ARG A N 1
ATOM 2413 C CA . ARG A 1 294 ? 23.438 -8.195 3.012 1 98.12 294 ARG A CA 1
ATOM 2414 C C . ARG A 1 294 ? 23.719 -7.297 4.211 1 98.12 294 ARG A C 1
ATOM 2416 O O . ARG A 1 294 ? 22.906 -6.422 4.539 1 98.12 294 ARG A O 1
ATOM 2423 N N . GLN A 1 295 ? 24.891 -7.469 4.707 1 98.31 295 GLN A N 1
ATOM 2424 C CA . GLN A 1 295 ? 25.266 -6.719 5.898 1 98.31 295 GLN A CA 1
ATOM 2425 C C . GLN A 1 295 ? 25.422 -5.234 5.59 1 98.31 295 GLN A C 1
ATOM 2427 O O . GLN A 1 295 ? 25.062 -4.387 6.41 1 98.31 295 GLN A O 1
ATOM 2432 N N . ASP A 1 296 ? 25.906 -4.938 4.434 1 98.38 296 ASP A N 1
ATOM 2433 C CA . ASP A 1 296 ? 26.078 -3.527 4.094 1 98.38 296 ASP A CA 1
ATOM 2434 C C . ASP A 1 296 ? 24.734 -2.848 3.881 1 98.38 296 ASP A C 1
ATOM 2436 O O . ASP A 1 296 ? 24.562 -1.665 4.191 1 98.38 296 ASP A O 1
ATOM 2440 N N . TYR A 1 297 ? 23.781 -3.607 3.377 1 98.44 297 TYR A N 1
ATOM 2441 C CA . TYR A 1 297 ? 22.438 -3.057 3.262 1 98.44 297 TYR A CA 1
ATOM 2442 C C . TYR A 1 297 ? 21.828 -2.811 4.641 1 98.44 297 TYR A C 1
ATOM 2444 O O . TYR A 1 297 ? 21.234 -1.759 4.883 1 98.44 297 TYR A O 1
ATOM 2452 N N . LEU A 1 298 ? 22.016 -3.754 5.512 1 98.5 298 LEU A N 1
ATOM 2453 C CA . LEU A 1 298 ? 21.484 -3.615 6.863 1 98.5 298 LEU A CA 1
ATOM 2454 C C . LEU A 1 298 ? 22.141 -2.438 7.582 1 98.5 298 LEU A C 1
ATOM 2456 O O . LEU A 1 298 ? 21.469 -1.698 8.305 1 98.5 298 LEU A O 1
ATOM 2460 N N . GLN A 1 299 ? 23.422 -2.271 7.363 1 98.44 299 GLN A N 1
ATOM 2461 C CA . GLN A 1 299 ? 24.125 -1.127 7.934 1 98.44 299 GLN A CA 1
ATOM 2462 C C . GLN A 1 299 ? 23.531 0.188 7.418 1 98.44 299 GLN A C 1
ATOM 2464 O O . GLN A 1 299 ? 23.344 1.13 8.188 1 98.44 299 GLN A O 1
ATOM 2469 N N . TRP A 1 300 ? 23.266 0.191 6.172 1 98.25 300 TRP A N 1
ATOM 2470 C CA . TRP A 1 300 ? 22.672 1.386 5.59 1 98.25 300 TRP A CA 1
ATOM 2471 C C . TRP A 1 300 ? 21.344 1.716 6.27 1 98.25 300 TRP A C 1
ATOM 2473 O O . TRP A 1 300 ? 21.078 2.873 6.605 1 98.25 300 TRP A O 1
ATOM 2483 N N . HIS A 1 301 ? 20.516 0.731 6.465 1 98.38 301 HIS A N 1
ATOM 2484 C CA . HIS A 1 301 ? 19.234 0.937 7.113 1 98.38 301 HIS A CA 1
ATOM 2485 C C . HIS A 1 301 ? 19.406 1.478 8.523 1 98.38 301 HIS A C 1
ATOM 2487 O O . HIS A 1 301 ? 18.688 2.391 8.938 1 98.38 301 HIS A O 1
ATOM 2493 N N . ARG A 1 302 ? 20.344 0.949 9.289 1 97.88 302 ARG A N 1
ATOM 2494 C CA . ARG A 1 302 ? 20.609 1.405 10.648 1 97.88 302 ARG A CA 1
ATOM 2495 C C . ARG A 1 302 ? 21.031 2.869 10.664 1 97.88 302 ARG A C 1
ATOM 2497 O O . ARG A 1 302 ? 20.656 3.621 11.57 1 97.88 302 ARG A O 1
ATOM 2504 N N . GLU A 1 303 ? 21.688 3.291 9.641 1 97 303 GLU A N 1
ATOM 2505 C CA . GLU A 1 303 ? 22.266 4.625 9.609 1 97 303 GLU A CA 1
ATOM 2506 C C . GLU A 1 303 ? 21.297 5.648 9.039 1 97 303 GLU A C 1
ATOM 2508 O O . GLU A 1 303 ? 21.328 6.824 9.414 1 97 303 GLU A O 1
ATOM 2513 N N . ASN A 1 304 ? 20.406 5.141 8.172 1 95.88 304 ASN A N 1
ATOM 2514 C CA . ASN A 1 304 ? 19.656 6.121 7.387 1 95.88 304 ASN A CA 1
ATOM 2515 C C . ASN A 1 304 ? 18.172 6.09 7.715 1 95.88 304 ASN A C 1
ATOM 2517 O O . ASN A 1 304 ? 17.453 7.062 7.473 1 95.88 304 ASN A O 1
ATOM 2521 N N . ILE A 1 305 ? 17.672 5.008 8.227 1 95.25 305 ILE A N 1
ATOM 2522 C CA . ILE A 1 305 ? 16.219 4.859 8.383 1 95.25 305 ILE A CA 1
ATOM 2523 C C . ILE A 1 305 ? 15.875 4.699 9.867 1 95.25 305 ILE A C 1
ATOM 2525 O O . ILE A 1 305 ? 14.961 5.348 10.367 1 95.25 305 ILE A O 1
ATOM 2529 N N . PHE A 1 306 ? 16.672 3.885 10.602 1 95.81 306 PHE A N 1
ATOM 2530 C CA . PHE A 1 306 ? 16.406 3.566 12 1 95.81 306 PHE A CA 1
ATOM 2531 C C . PHE A 1 306 ? 16.391 4.832 12.852 1 95.81 306 PHE A C 1
ATOM 2533 O O . PHE A 1 306 ? 17.266 5.684 12.719 1 95.81 306 PHE A O 1
ATOM 2540 N N . ARG A 1 307 ? 15.305 4.91 13.633 1 85.25 307 ARG A N 1
ATOM 2541 C CA . ARG A 1 307 ? 15.156 6.066 14.516 1 85.25 307 ARG A CA 1
ATOM 2542 C C . ARG A 1 307 ? 15.766 5.789 15.891 1 85.25 307 ARG A C 1
ATOM 2544 O O . ARG A 1 307 ? 15.133 5.172 16.75 1 85.25 307 ARG A O 1
ATOM 2551 N N . ASN A 1 308 ? 17.016 5.945 16.125 1 77.25 308 ASN A N 1
ATOM 2552 C CA . ASN A 1 308 ? 17.75 5.668 17.344 1 77.25 308 ASN A CA 1
ATOM 2553 C C . ASN A 1 308 ? 17.266 6.543 18.5 1 77.25 308 ASN A C 1
ATOM 2555 O O . ASN A 1 308 ? 16.906 7.703 18.297 1 77.25 308 ASN A O 1
ATOM 2559 N N . MET B 1 1 ? 13.891 11.828 -4.23 1 36.72 1 MET B N 1
ATOM 2560 C CA . MET B 1 1 ? 12.477 12.086 -3.961 1 36.72 1 MET B CA 1
ATOM 2561 C C . MET B 1 1 ? 12.055 13.445 -4.508 1 36.72 1 MET B C 1
ATOM 2563 O O . MET B 1 1 ? 12.555 14.477 -4.059 1 36.72 1 MET B O 1
ATOM 2567 N N . GLU B 1 2 ? 11.742 13.617 -5.633 1 51.03 2 GLU B N 1
ATOM 2568 C CA . GLU B 1 2 ? 11.414 14.883 -6.277 1 51.03 2 GLU B CA 1
ATOM 2569 C C . GLU B 1 2 ? 10.438 15.695 -5.426 1 51.03 2 GLU B C 1
ATOM 2571 O O . GLU B 1 2 ? 9.523 15.141 -4.82 1 51.03 2 GLU B O 1
ATOM 2576 N N . ASN B 1 3 ? 10.773 17.031 -5.016 1 75.44 3 ASN B N 1
ATOM 2577 C CA . ASN B 1 3 ? 10.742 17.984 -3.904 1 75.44 3 ASN B CA 1
ATOM 2578 C C . ASN B 1 3 ? 9.414 18.734 -3.848 1 75.44 3 ASN B C 1
ATOM 2580 O O . ASN B 1 3 ? 9.047 19.422 -4.801 1 75.44 3 ASN B O 1
ATOM 2584 N N . ILE B 1 4 ? 8.383 18.25 -3.055 1 85.31 4 ILE B N 1
ATOM 2585 C CA . ILE B 1 4 ? 7.137 18.969 -2.791 1 85.31 4 ILE B CA 1
ATOM 2586 C C . ILE B 1 4 ? 7.395 20.469 -2.812 1 85.31 4 ILE B C 1
ATOM 2588 O O . ILE B 1 4 ? 6.5 21.25 -3.143 1 85.31 4 ILE B O 1
ATOM 2592 N N . LEU B 1 5 ? 8.656 20.781 -2.717 1 91.19 5 LEU B N 1
ATOM 2593 C CA . LEU B 1 5 ? 9.031 22.188 -2.658 1 91.19 5 LEU B CA 1
ATOM 2594 C C . LEU B 1 5 ? 9 22.812 -4.047 1 91.19 5 LEU B C 1
ATOM 2596 O O . LEU B 1 5 ? 8.93 24.031 -4.18 1 91.19 5 LEU B O 1
ATOM 2600 N N . GLU B 1 6 ? 8.992 21.984 -5.051 1 90 6 GLU B N 1
ATOM 2601 C CA . GLU B 1 6 ? 9.016 22.484 -6.422 1 90 6 GLU B CA 1
ATOM 2602 C C . GLU B 1 6 ? 7.723 23.219 -6.766 1 90 6 GLU B C 1
ATOM 2604 O O . GLU B 1 6 ? 7.723 24.125 -7.602 1 90 6 GLU B O 1
ATOM 2609 N N . ILE B 1 7 ? 6.738 22.891 -6.102 1 91.19 7 ILE B N 1
ATOM 2610 C CA . ILE B 1 7 ? 5.441 23.5 -6.348 1 91.19 7 ILE B CA 1
ATOM 2611 C C . ILE B 1 7 ? 5.512 25 -6.008 1 91.19 7 ILE B C 1
ATOM 2613 O O . ILE B 1 7 ? 4.879 25.812 -6.672 1 91.19 7 ILE B O 1
ATOM 2617 N N . TYR B 1 8 ? 6.375 25.312 -5.039 1 94.69 8 TYR B N 1
ATOM 2618 C CA . TYR B 1 8 ? 6.488 26.688 -4.57 1 94.69 8 TYR B CA 1
ATOM 2619 C C . TYR B 1 8 ? 7.848 27.266 -4.922 1 94.69 8 TYR B C 1
ATOM 2621 O O . TYR B 1 8 ? 8.32 28.203 -4.262 1 94.69 8 TYR B O 1
ATOM 2629 N N . ARG B 1 9 ? 8.508 26.797 -5.867 1 94 9 ARG B N 1
ATOM 2630 C CA . ARG B 1 9 ? 9.883 27.188 -6.18 1 94 9 ARG B CA 1
ATOM 2631 C C . ARG B 1 9 ? 9.961 28.688 -6.449 1 94 9 ARG B C 1
ATOM 2633 O O . ARG B 1 9 ? 10.867 29.359 -5.957 1 94 9 ARG B O 1
ATOM 2640 N N . SER B 1 10 ? 9.055 29.25 -7.219 1 94.19 10 SER B N 1
ATOM 2641 C CA . SER B 1 10 ? 9.062 30.672 -7.559 1 94.19 10 SER B CA 1
ATOM 2642 C C . SER B 1 10 ? 8.984 31.547 -6.309 1 94.19 10 SER B C 1
ATOM 2644 O O . SER B 1 10 ? 9.672 32.562 -6.215 1 94.19 10 SER B O 1
ATOM 2646 N N . GLU B 1 11 ? 8.156 31.141 -5.367 1 95.25 11 GLU B N 1
ATOM 2647 C CA . GLU B 1 11 ? 7.984 31.906 -4.129 1 95.25 11 GLU B CA 1
ATOM 2648 C C . GLU B 1 11 ? 9.164 31.688 -3.184 1 95.25 11 GLU B C 1
ATOM 2650 O O . GLU B 1 11 ? 9.609 32.625 -2.52 1 95.25 11 GLU B O 1
ATOM 2655 N N . LEU B 1 12 ? 9.664 30.484 -3.166 1 95.62 12 LEU B N 1
ATOM 2656 C CA . LEU B 1 12 ? 10.758 30.141 -2.26 1 95.62 12 LEU B CA 1
ATOM 2657 C C . LEU B 1 12 ? 12.055 30.828 -2.678 1 95.62 12 LEU B C 1
ATOM 2659 O O . LEU B 1 12 ? 12.922 31.078 -1.841 1 95.62 12 LEU B O 1
ATOM 2663 N N . ASP B 1 13 ? 12.18 31.125 -3.904 1 94.5 13 ASP B N 1
ATOM 2664 C CA . ASP B 1 13 ? 13.383 31.766 -4.426 1 94.5 13 ASP B CA 1
ATOM 2665 C C . ASP B 1 13 ? 13.344 33.281 -4.227 1 94.5 13 ASP B C 1
ATOM 2667 O O . ASP B 1 13 ? 14.367 33.938 -4.355 1 94.5 13 ASP B O 1
ATOM 2671 N N . LEU B 1 14 ? 12.188 33.812 -3.984 1 93.81 14 LEU B N 1
ATOM 2672 C CA . LEU B 1 14 ? 12.055 35.25 -3.736 1 93.81 14 LEU B CA 1
ATOM 2673 C C . LEU B 1 14 ? 12.453 35.594 -2.305 1 93.81 14 LEU B C 1
ATOM 2675 O O . LEU B 1 14 ? 12.148 34.844 -1.374 1 93.81 14 LEU B O 1
ATOM 2679 N N . THR B 1 15 ? 13.086 36.688 -2.111 1 91.06 15 THR B N 1
ATOM 2680 C CA . THR B 1 15 ? 13.562 37.125 -0.8 1 91.06 15 THR B CA 1
ATOM 2681 C C . THR B 1 15 ? 12.438 37.75 0.011 1 91.06 15 THR B C 1
ATOM 2683 O O . THR B 1 15 ? 12.484 37.75 1.243 1 91.06 15 THR B O 1
ATOM 2686 N N . ASP B 1 16 ? 11.422 38.219 -0.595 1 94.69 16 ASP B N 1
ATOM 2687 C CA . ASP B 1 16 ? 10.422 39 0.122 1 94.69 16 ASP B CA 1
ATOM 2688 C C . ASP B 1 16 ? 9.195 38.125 0.451 1 94.69 16 ASP B C 1
ATOM 2690 O O . ASP B 1 16 ? 8.258 38.625 1.094 1 94.69 16 ASP B O 1
ATOM 2694 N N . THR B 1 17 ? 9.203 36.906 0.033 1 97.56 17 THR B N 1
ATOM 2695 C CA . THR B 1 17 ? 8.086 36.031 0.383 1 97.56 17 THR B CA 1
ATOM 2696 C C . THR B 1 17 ? 8.008 35.812 1.894 1 97.56 17 THR B C 1
ATOM 2698 O O . THR B 1 17 ? 9.031 35.594 2.549 1 97.56 17 THR B O 1
ATOM 2701 N N . ARG B 1 18 ? 6.762 35.969 2.41 1 98.31 18 ARG B N 1
ATOM 2702 C CA . ARG B 1 18 ? 6.523 35.656 3.82 1 98.31 18 ARG B CA 1
ATOM 2703 C C . ARG B 1 18 ? 5.781 34.344 3.986 1 98.31 18 ARG B C 1
ATOM 2705 O O . ARG B 1 18 ? 5.152 33.844 3.045 1 98.31 18 ARG B O 1
ATOM 2712 N N . TYR B 1 19 ? 5.906 33.781 5.168 1 98.56 19 TYR B N 1
ATOM 2713 C CA . TYR B 1 19 ? 5.336 32.5 5.492 1 98.56 19 TYR B CA 1
ATOM 2714 C C . TYR B 1 19 ? 4.453 32.562 6.73 1 98.56 19 TYR B C 1
ATOM 2716 O O . TYR B 1 19 ? 4.789 33.25 7.691 1 98.56 19 TYR B O 1
ATOM 2724 N N . PHE B 1 20 ? 3.283 31.812 6.715 1 98.56 20 PHE B N 1
ATOM 2725 C CA . PHE B 1 20 ? 2.33 31.984 7.805 1 98.56 20 PHE B CA 1
ATOM 2726 C C . PHE B 1 20 ? 1.733 30.641 8.211 1 98.56 20 PHE B C 1
ATOM 2728 O O . PHE B 1 20 ? 1.783 29.672 7.445 1 98.56 20 PHE B O 1
ATOM 2735 N N . ILE B 1 21 ? 1.276 30.516 9.375 1 97.81 21 ILE B N 1
ATOM 2736 C CA . ILE B 1 21 ? 0.284 29.547 9.828 1 97.81 21 ILE B CA 1
ATOM 2737 C C . ILE B 1 21 ? -1.071 30.234 9.992 1 97.81 21 ILE B C 1
ATOM 2739 O O . ILE B 1 21 ? -1.187 31.219 10.703 1 97.81 21 ILE B O 1
ATOM 2743 N N . LEU B 1 22 ? -2.08 29.766 9.312 1 96.44 22 LEU B N 1
ATOM 2744 C CA . LEU B 1 22 ? -3.422 30.344 9.352 1 96.44 22 LEU B CA 1
ATOM 2745 C C . LEU B 1 22 ? -4.418 29.344 9.953 1 96.44 22 LEU B C 1
ATOM 2747 O O . LEU B 1 22 ? -4.586 28.234 9.43 1 96.44 22 LEU B O 1
ATOM 2751 N N . ASP B 1 23 ? -5.102 29.703 10.938 1 94.88 23 ASP B N 1
ATOM 2752 C CA . ASP B 1 23 ? -6.09 28.859 11.594 1 94.88 23 ASP B CA 1
ATOM 2753 C C . ASP B 1 23 ? -7.406 28.844 10.82 1 94.88 23 ASP B C 1
ATOM 2755 O O . ASP B 1 23 ? -7.82 29.875 10.266 1 94.88 23 ASP B O 1
ATOM 2759 N N . THR B 1 24 ? -8.016 27.734 10.734 1 91.31 24 THR B N 1
ATOM 2760 C CA . THR B 1 24 ? -9.383 27.625 10.234 1 91.31 24 THR B CA 1
ATOM 2761 C C . THR B 1 24 ? -10.188 26.641 11.094 1 91.31 24 THR B C 1
ATOM 2763 O O . THR B 1 24 ? -9.648 25.656 11.586 1 91.31 24 THR B O 1
ATOM 2766 N N . LYS B 1 25 ? -11.445 26.844 11.32 1 85.25 25 LYS B N 1
ATOM 2767 C CA . LYS B 1 25 ? -12.312 26.031 12.164 1 85.25 25 LYS B CA 1
ATOM 2768 C C . LYS B 1 25 ? -13.18 25.094 11.328 1 85.25 25 LYS B C 1
ATOM 2770 O O . LYS B 1 25 ? -14.047 24.406 11.859 1 85.25 25 LYS B O 1
ATOM 2775 N N . GLY B 1 26 ? -12.898 24.969 10.141 1 73.31 26 GLY B N 1
ATOM 2776 C CA . GLY B 1 26 ? -13.648 24.062 9.281 1 73.31 26 GLY B CA 1
ATOM 2777 C C . GLY B 1 26 ? -14.875 24.719 8.672 1 73.31 26 GLY B C 1
ATOM 2778 O O . GLY B 1 26 ? -14.969 25.938 8.602 1 73.31 26 GLY B O 1
ATOM 2779 N N . ILE B 1 27 ? -15.789 23.969 7.988 1 56.84 27 ILE B N 1
ATOM 2780 C CA . ILE B 1 27 ? -16.938 24.516 7.27 1 56.84 27 ILE B CA 1
ATOM 2781 C C . ILE B 1 27 ? -17.969 25.047 8.266 1 56.84 27 ILE B C 1
ATOM 2783 O O . ILE B 1 27 ? -18.594 24.266 8.984 1 56.84 27 ILE B O 1
ATOM 2787 N N . ALA B 1 28 ? -17.641 25.953 9.141 1 52.69 28 ALA B N 1
ATOM 2788 C CA . ALA B 1 28 ? -18.719 26.547 9.93 1 52.69 28 ALA B CA 1
ATOM 2789 C C . ALA B 1 28 ? -19.734 27.25 9.039 1 52.69 28 ALA B C 1
ATOM 2791 O O . ALA B 1 28 ? -19.406 27.703 7.938 1 52.69 28 ALA B O 1
ATOM 2792 N N . GLN B 1 29 ? -21.062 26.984 9.242 1 46.34 29 GLN B N 1
ATOM 2793 C CA . GLN B 1 29 ? -22.219 27.641 8.664 1 46.34 29 GLN B CA 1
ATOM 2794 C C . GLN B 1 29 ? -21.969 29.141 8.469 1 46.34 29 GLN B C 1
ATOM 2796 O O . GLN B 1 29 ? -22.5 29.75 7.527 1 46.34 29 GLN B O 1
ATOM 2801 N N . ASN B 1 30 ? -21.359 29.734 9.359 1 43.84 30 ASN B N 1
ATOM 2802 C CA . ASN B 1 30 ? -21.469 31.188 9.297 1 43.84 30 ASN B CA 1
ATOM 2803 C C . ASN B 1 30 ? -20.219 31.828 8.695 1 43.84 30 ASN B C 1
ATOM 2805 O O . ASN B 1 30 ? -20.266 32.938 8.188 1 43.84 30 ASN B O 1
ATOM 2809 N N . TYR B 1 31 ? -19 31.297 9.039 1 51.88 31 TYR B N 1
ATOM 2810 C CA . TYR B 1 31 ? -17.875 32.094 8.539 1 51.88 31 TYR B CA 1
ATOM 2811 C C . TYR B 1 31 ? -17.422 31.609 7.168 1 51.88 31 TYR B C 1
ATOM 2813 O O . TYR B 1 31 ? -17.609 30.438 6.832 1 51.88 31 TYR B O 1
ATOM 2821 N N . ASP B 1 32 ? -17.109 32.562 6.059 1 61.03 32 ASP B N 1
ATOM 2822 C CA . ASP B 1 32 ? -16.859 32.688 4.625 1 61.03 32 ASP B CA 1
ATOM 2823 C C . ASP B 1 32 ? -15.57 31.984 4.223 1 61.03 32 ASP B C 1
ATOM 2825 O O . ASP B 1 32 ? -15.266 31.859 3.033 1 61.03 32 ASP B O 1
ATOM 2829 N N . ASP B 1 33 ? -14.82 31.344 5.215 1 71.81 33 ASP B N 1
ATOM 2830 C CA . ASP B 1 33 ? -13.602 30.688 4.746 1 71.81 33 ASP B CA 1
ATOM 2831 C C . ASP B 1 33 ? -13.922 29.375 4.039 1 71.81 33 ASP B C 1
ATOM 2833 O O . ASP B 1 33 ? -14.75 28.594 4.512 1 71.81 33 ASP B O 1
ATOM 2837 N N . LYS B 1 34 ? -13.508 29.312 2.924 1 79.94 34 LYS B N 1
ATOM 2838 C CA . LYS B 1 34 ? -13.555 28.047 2.201 1 79.94 34 LYS B CA 1
ATOM 2839 C C . LYS B 1 34 ? -12.164 27.438 2.072 1 79.94 34 LYS B C 1
ATOM 2841 O O . LYS B 1 34 ? -11.312 27.953 1.35 1 79.94 34 LYS B O 1
ATOM 2846 N N . GLU B 1 35 ? -11.961 26.375 2.846 1 86.81 35 GLU B N 1
ATOM 2847 C CA . GLU B 1 35 ? -10.641 25.75 2.887 1 86.81 35 GLU B CA 1
ATOM 2848 C C . GLU B 1 35 ? -10.109 25.5 1.48 1 86.81 35 GLU B C 1
ATOM 2850 O O . GLU B 1 35 ? -10.805 24.938 0.636 1 86.81 35 GLU B O 1
ATOM 2855 N N . PHE B 1 36 ? -8.898 25.953 1.237 1 91.44 36 PHE B N 1
ATOM 2856 C CA . PHE B 1 36 ? -8.117 25.828 0.01 1 91.44 36 PHE B CA 1
ATOM 2857 C C . PHE B 1 36 ? -8.695 26.703 -1.089 1 91.44 36 PHE B C 1
ATOM 2859 O O . PHE B 1 36 ? -8.297 26.609 -2.25 1 91.44 36 PHE B O 1
ATOM 2866 N N . SER B 1 37 ? -9.617 27.562 -0.774 1 89 37 SER B N 1
ATOM 2867 C CA . SER B 1 37 ? -10.188 28.484 -1.75 1 89 37 SER B CA 1
ATOM 2868 C C . SER B 1 37 ? -9.969 29.938 -1.328 1 89 37 SER B C 1
ATOM 2870 O O . SER B 1 37 ? -9.531 30.766 -2.131 1 89 37 SER B O 1
ATOM 2872 N 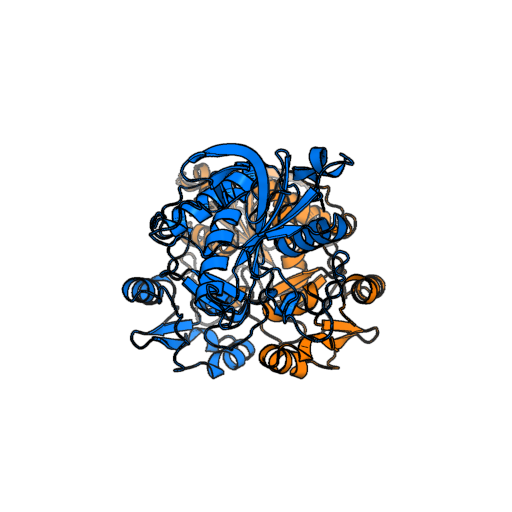N . SER B 1 38 ? -10.312 30.156 -0.083 1 93 38 SER B N 1
ATOM 2873 C CA . SER B 1 38 ? -10.164 31.531 0.388 1 93 38 SER B CA 1
ATOM 2874 C C . SER B 1 38 ? -10 31.594 1.903 1 93 38 SER B C 1
ATOM 2876 O O . SER B 1 38 ? -10.336 30.625 2.602 1 93 38 SER B O 1
ATOM 2878 N N . TYR B 1 39 ? -9.469 32.625 2.436 1 93.62 39 TYR B N 1
ATOM 2879 C CA . TYR B 1 39 ? -9.258 32.938 3.846 1 93.62 39 TYR B CA 1
ATOM 2880 C C . TYR B 1 39 ? -9.555 34.406 4.145 1 93.62 39 TYR B C 1
ATOM 2882 O O . TYR B 1 39 ? -9.016 35.281 3.496 1 93.62 39 TYR B O 1
ATOM 2890 N N . ASP B 1 40 ? -10.461 34.594 5.105 1 92.12 40 ASP B N 1
ATOM 2891 C CA . ASP B 1 40 ? -10.883 35.938 5.445 1 92.12 40 ASP B CA 1
ATOM 2892 C C . ASP B 1 40 ? -10.273 36.406 6.773 1 92.12 40 ASP B C 1
ATOM 2894 O O . ASP B 1 40 ? -10.125 35.594 7.695 1 92.12 40 ASP B O 1
ATOM 2898 N N . TRP B 1 41 ? -9.875 37.688 6.867 1 93.06 41 TRP B N 1
ATOM 2899 C CA . TRP B 1 41 ? -9.398 38.219 8.141 1 93.06 41 TRP B CA 1
ATOM 2900 C C . TRP B 1 41 ? -9.609 39.719 8.219 1 93.06 41 TRP B C 1
ATOM 2902 O O . TRP B 1 41 ? -10.117 40.344 7.277 1 93.06 41 TRP B O 1
ATOM 2912 N N . LEU B 1 42 ? -9.406 40.25 9.43 1 93.69 42 LEU B N 1
ATOM 2913 C CA . LEU B 1 42 ? -9.484 41.688 9.695 1 93.69 42 LEU B CA 1
ATOM 2914 C C . LEU B 1 42 ? -8.094 42.312 9.68 1 93.69 42 LEU B C 1
ATOM 2916 O O . LEU B 1 42 ? -7.277 42.062 10.562 1 93.69 42 LEU B O 1
ATOM 2920 N N . PRO B 1 43 ? -7.895 43.188 8.68 1 93.56 43 PRO B N 1
ATOM 2921 C CA . PRO B 1 43 ? -6.578 43.844 8.641 1 93.56 43 PRO B CA 1
ATOM 2922 C C . PRO B 1 43 ? -6.289 44.656 9.883 1 93.56 43 PRO B C 1
ATOM 2924 O O . PRO B 1 43 ? -5.125 44.875 10.227 1 93.56 43 PRO B O 1
ATOM 2927 N N . SER B 1 44 ? -7.305 45.125 10.586 1 93.5 44 SER B N 1
ATOM 2928 C CA . SER B 1 44 ? -7.121 45.906 11.82 1 93.5 44 SER B CA 1
ATOM 2929 C C . SER B 1 44 ? -6.5 45.031 12.906 1 93.5 44 SER B C 1
ATOM 2931 O O . SER B 1 44 ? -5.84 45.531 13.812 1 93.5 44 SER B O 1
ATOM 2933 N N . ARG B 1 45 ? -6.691 43.719 12.797 1 92.06 45 ARG B N 1
ATOM 2934 C CA . ARG B 1 45 ? -6.16 42.812 13.781 1 92.06 45 ARG B CA 1
ATOM 2935 C C . ARG B 1 45 ? -4.836 42.219 13.32 1 92.06 45 ARG B C 1
ATOM 2937 O O . ARG B 1 45 ? -3.936 41.969 14.125 1 92.06 45 ARG B O 1
ATOM 2944 N N . TYR B 1 46 ? -4.738 41.938 12.062 1 93.38 46 TYR B N 1
ATOM 2945 C CA . TYR B 1 46 ? -3.533 41.344 11.5 1 93.38 46 TYR B CA 1
ATOM 2946 C C . TYR B 1 46 ? -3.309 41.812 10.07 1 93.38 46 TYR B C 1
ATOM 2948 O O . TYR B 1 46 ? -4.055 41.438 9.164 1 93.38 46 TYR B O 1
ATOM 2956 N N . ASN B 1 47 ? -2.229 42.531 9.742 1 92.44 47 ASN B N 1
ATOM 2957 C CA . ASN B 1 47 ? -2.07 43.156 8.438 1 92.44 47 ASN B CA 1
ATOM 2958 C C . ASN B 1 47 ? -0.708 42.875 7.824 1 92.44 47 ASN B C 1
ATOM 2960 O O . ASN B 1 47 ? -0.122 43.719 7.148 1 92.44 47 ASN B O 1
ATOM 2964 N N . ARG B 1 48 ? -0.272 41.625 7.973 1 95.31 48 ARG B N 1
ATOM 2965 C CA . ARG B 1 48 ? 1.078 41.344 7.512 1 95.31 48 ARG B CA 1
ATOM 2966 C C . ARG B 1 48 ? 1.046 40.5 6.242 1 95.31 48 ARG B C 1
ATOM 2968 O O . ARG B 1 48 ? 2.051 40.375 5.535 1 95.31 48 ARG B O 1
ATOM 2975 N N . VAL B 1 49 ? -0.037 39.875 5.902 1 97.12 49 VAL B N 1
ATOM 2976 C CA . VAL B 1 49 ? -0.132 38.969 4.785 1 97.12 49 VAL B CA 1
ATOM 2977 C C . VAL B 1 49 ? -0.228 39.719 3.473 1 97.12 49 VAL B C 1
ATOM 2979 O O . VAL B 1 49 ? -0.951 40.719 3.387 1 97.12 49 VAL B O 1
ATOM 2982 N N . ARG B 1 50 ? 0.535 39.281 2.463 1 97.31 50 ARG B N 1
ATOM 2983 C CA . ARG B 1 50 ? 0.53 39.875 1.135 1 97.31 50 ARG B CA 1
ATOM 2984 C C . ARG B 1 50 ? 0.239 38.844 0.061 1 97.31 50 ARG B C 1
ATOM 2986 O O . ARG B 1 50 ? 0.302 37.625 0.323 1 97.31 50 ARG B O 1
ATOM 2993 N N . GLU B 1 51 ? -0.142 39.375 -1.132 1 96.88 51 GLU B N 1
ATOM 2994 C CA . GLU B 1 51 ? -0.238 38.5 -2.297 1 96.88 51 GLU B CA 1
ATOM 2995 C C . GLU B 1 51 ? 1.104 37.844 -2.604 1 96.88 51 GLU B C 1
ATOM 2997 O O . GLU B 1 51 ? 2.15 38.5 -2.541 1 96.88 51 GLU B O 1
ATOM 3002 N N . GLY B 1 52 ? 1.033 36.531 -2.805 1 97 52 GLY B N 1
ATOM 3003 C CA . GLY B 1 52 ? 2.244 35.781 -3.1 1 97 52 GLY B CA 1
ATOM 3004 C C . GLY B 1 52 ? 2.797 35.031 -1.896 1 97 52 GLY B C 1
ATOM 3005 O O . GLY B 1 52 ? 3.639 34.156 -2.039 1 97 52 GLY B O 1
ATOM 3006 N N . ASP B 1 53 ? 2.346 35.375 -0.702 1 98.44 53 ASP B N 1
ATOM 3007 C CA . ASP B 1 53 ? 2.84 34.75 0.51 1 98.44 53 ASP B CA 1
ATOM 3008 C C . ASP B 1 53 ? 2.322 33.312 0.616 1 98.44 53 ASP B C 1
ATOM 3010 O O . ASP B 1 53 ? 1.315 32.969 -0.003 1 98.44 53 ASP B O 1
ATOM 3014 N N . LEU B 1 54 ? 3.113 32.469 1.353 1 98.56 54 LEU B N 1
ATOM 3015 C CA . LEU B 1 54 ? 2.779 31.062 1.541 1 98.56 54 LEU B CA 1
ATOM 3016 C C . LEU B 1 54 ? 2.303 30.812 2.965 1 98.56 54 LEU B C 1
ATOM 3018 O O . LEU B 1 54 ? 2.654 31.547 3.887 1 98.56 54 LEU B O 1
ATOM 3022 N N . PHE B 1 55 ? 1.434 29.797 3.092 1 98.38 55 PHE B N 1
ATOM 3023 C CA . PHE B 1 55 ? 0.935 29.531 4.438 1 98.38 55 PHE B CA 1
ATOM 3024 C C . PHE B 1 55 ? 0.696 28.031 4.641 1 98.38 55 PHE B C 1
ATOM 3026 O O . PHE B 1 55 ? 0.653 27.266 3.674 1 98.38 55 PHE B O 1
ATOM 3033 N N . ILE B 1 56 ? 0.604 27.625 5.949 1 98.12 56 ILE B N 1
ATOM 3034 C CA . ILE B 1 56 ? 0.17 26.312 6.422 1 98.12 56 ILE B CA 1
ATOM 3035 C C . ILE B 1 56 ? -1.146 26.453 7.184 1 98.12 56 ILE B C 1
ATOM 3037 O O . ILE B 1 56 ? -1.313 27.375 7.988 1 98.12 56 ILE B O 1
ATOM 3041 N N . TYR B 1 57 ? -2.094 25.484 6.891 1 95.69 57 TYR B N 1
ATOM 3042 C CA . TYR B 1 57 ? -3.355 25.453 7.617 1 95.69 57 TYR B CA 1
ATOM 3043 C C . TYR B 1 57 ? -3.184 24.797 8.977 1 95.69 57 TYR B C 1
ATOM 3045 O O . TYR B 1 57 ? -2.592 23.719 9.078 1 95.69 57 TYR B O 1
ATOM 3053 N N . ARG B 1 58 ? -3.746 25.406 9.984 1 95.62 58 ARG B N 1
ATOM 3054 C CA . ARG B 1 58 ? -3.842 24.781 11.297 1 95.62 58 ARG B CA 1
ATOM 3055 C C . ARG B 1 58 ? -5.293 24.672 11.75 1 95.62 58 ARG B C 1
ATOM 3057 O O . ARG B 1 58 ? -6.07 25.625 11.594 1 95.62 58 ARG B O 1
ATOM 3064 N N . ARG B 1 59 ? -5.738 23.5 12.141 1 91.75 59 ARG B N 1
ATOM 3065 C CA . ARG B 1 59 ? -6.961 23.312 12.906 1 91.75 59 ARG B CA 1
ATOM 3066 C C . ARG B 1 59 ? -6.695 23.422 14.398 1 91.75 59 ARG B C 1
ATOM 3068 O O . ARG B 1 59 ? -6.043 22.547 14.984 1 91.75 59 ARG B O 1
ATOM 3075 N N . PRO B 1 60 ? -7.121 24.516 15.008 1 92.75 60 PRO B N 1
ATOM 3076 C CA . PRO B 1 60 ? -6.859 24.672 16.438 1 92.75 60 PRO B CA 1
ATOM 3077 C C . PRO B 1 60 ? -7.516 23.578 17.281 1 92.75 60 PRO B C 1
ATOM 3079 O O . PRO B 1 60 ? -8.477 22.953 16.828 1 92.75 60 PRO B O 1
ATOM 3082 N N . ALA B 1 61 ? -7.012 23.422 18.469 1 88.25 61 ALA B N 1
ATOM 3083 C CA . ALA B 1 61 ? -7.496 22.375 19.375 1 88.25 61 ALA B CA 1
ATOM 3084 C C . ALA B 1 61 ? -8.992 22.547 19.641 1 88.25 61 ALA B C 1
ATOM 3086 O O . ALA B 1 61 ? -9.711 21.547 19.781 1 88.25 61 ALA B O 1
ATOM 3087 N N . SER B 1 62 ? -9.484 23.781 19.688 1 87 62 SER B N 1
ATOM 3088 C CA . SER B 1 62 ? -10.875 24.078 20.016 1 87 62 SER B CA 1
ATOM 3089 C C . SER B 1 62 ? -11.82 23.609 18.922 1 87 62 SER B C 1
ATOM 3091 O O . SER B 1 62 ? -13.008 23.375 19.172 1 87 62 SER B O 1
ATOM 3093 N N . SER B 1 63 ? -11.32 23.391 17.719 1 84 63 SER B N 1
ATOM 3094 C CA . SER B 1 63 ? -12.164 23 16.594 1 84 63 SER B CA 1
ATOM 3095 C C . SER B 1 63 ? -11.688 21.688 15.977 1 84 63 SER B C 1
ATOM 3097 O O . SER B 1 63 ? -12.117 21.312 14.883 1 84 63 SER B O 1
ATOM 3099 N N . SER B 1 64 ? -10.727 21.031 16.641 1 82.38 64 SER B N 1
ATOM 3100 C CA . SER B 1 64 ? -10.117 19.797 16.141 1 82.38 64 SER B CA 1
ATOM 3101 C C . SER B 1 64 ? -11 18.594 16.438 1 82.38 64 SER B C 1
ATOM 3103 O O . SER B 1 64 ? -11.695 18.547 17.453 1 82.38 64 SER B O 1
ATOM 3105 N N . GLU B 1 65 ? -10.984 17.703 15.516 1 75.5 65 GLU B N 1
ATOM 3106 C CA . GLU B 1 65 ? -11.641 16.406 15.734 1 75.5 65 GLU B CA 1
ATOM 3107 C C . GLU B 1 65 ? -10.844 15.547 16.719 1 75.5 65 GLU B C 1
ATOM 3109 O O . GLU B 1 65 ? -11.352 14.539 17.219 1 75.5 65 GLU B O 1
ATOM 3114 N N . VAL B 1 66 ? -9.602 15.898 16.859 1 75.5 66 VAL B N 1
ATOM 3115 C CA . VAL B 1 66 ? -8.742 15.234 17.844 1 75.5 66 VAL B CA 1
ATOM 3116 C C . VAL B 1 66 ? -8.734 16.031 19.141 1 75.5 66 VAL B C 1
ATOM 3118 O O . VAL B 1 66 ? -8.172 17.125 19.203 1 75.5 66 VAL B O 1
ATOM 3121 N N . ARG B 1 67 ? -9.32 15.492 20.109 1 77.38 67 ARG B N 1
ATOM 3122 C CA . ARG B 1 67 ? -9.594 16.219 21.344 1 77.38 67 ARG B CA 1
ATOM 3123 C C . ARG B 1 67 ? -8.312 16.781 21.938 1 77.38 67 ARG B C 1
ATOM 3125 O O . ARG B 1 67 ? -7.363 16.047 22.203 1 77.38 67 ARG B O 1
ATOM 3132 N N . GLY B 1 68 ? -8.328 18.062 22.062 1 82.31 68 GLY B N 1
ATOM 3133 C CA . GLY B 1 68 ? -7.285 18.766 22.797 1 82.31 68 GLY B CA 1
ATOM 3134 C C . GLY B 1 68 ? -6.02 18.969 21.984 1 82.31 68 GLY B C 1
ATOM 3135 O O . GLY B 1 68 ? -5.012 19.453 22.516 1 82.31 68 GLY B O 1
ATOM 3136 N N . LEU B 1 69 ? -6.059 18.531 20.766 1 88 69 LEU B N 1
ATOM 3137 C CA . LEU B 1 69 ? -4.852 18.656 19.953 1 88 69 LEU B CA 1
ATOM 3138 C C . LEU B 1 69 ? -5.133 19.438 18.672 1 88 69 LEU B C 1
ATOM 3140 O O . LEU B 1 69 ? -6.195 19.281 18.062 1 88 69 LEU B O 1
ATOM 3144 N N . PHE B 1 70 ? -4.18 20.312 18.359 1 92.62 70 PHE B N 1
ATOM 3145 C CA . PHE B 1 70 ? -4.254 20.922 17.031 1 92.62 70 PHE B CA 1
ATOM 3146 C C . PHE B 1 70 ? -3.572 20.047 15.992 1 92.62 70 PHE B C 1
ATOM 3148 O O . PHE B 1 70 ? -2.904 19.062 16.344 1 92.62 70 PHE B O 1
ATOM 3155 N N . TYR B 1 71 ? -3.799 20.312 14.727 1 92.56 71 TYR B N 1
ATOM 3156 C CA . TYR B 1 71 ? -3.039 19.656 13.672 1 92.56 71 TYR B CA 1
ATOM 3157 C C . TYR B 1 71 ? -2.893 20.562 12.453 1 92.56 71 TYR B C 1
ATOM 3159 O O . TYR B 1 71 ? -3.67 21.5 12.281 1 92.56 71 TYR B O 1
ATOM 3167 N N . PHE B 1 72 ? -1.821 20.406 11.68 1 95.25 72 PHE B N 1
ATOM 3168 C CA . PHE B 1 72 ? -1.629 21.016 10.375 1 95.25 72 PHE B CA 1
ATOM 3169 C C . PHE B 1 72 ? -2.094 20.094 9.266 1 95.25 72 PHE B C 1
ATOM 3171 O O . PHE B 1 72 ? -1.867 18.875 9.32 1 95.25 72 PHE B O 1
ATOM 3178 N N . PHE B 1 73 ? -2.85 20.672 8.203 1 93.38 73 PHE B N 1
ATOM 3179 C CA . PHE B 1 73 ? -3.463 19.703 7.301 1 93.38 73 PHE B CA 1
ATOM 3180 C C . PHE B 1 73 ? -3.303 20.141 5.852 1 93.38 73 PHE B C 1
ATOM 3182 O O . PHE B 1 73 ? -3.764 19.453 4.938 1 93.38 73 PHE B O 1
ATOM 3189 N N . GLY B 1 74 ? -2.586 21.281 5.609 1 94.62 74 GLY B N 1
ATOM 3190 C CA . GLY B 1 74 ? -2.387 21.688 4.23 1 94.62 74 GLY B CA 1
ATOM 3191 C C . GLY B 1 74 ? -1.635 23 4.094 1 94.62 74 GLY B C 1
ATOM 3192 O O . GLY B 1 74 ? -1.277 23.625 5.098 1 94.62 74 GLY B O 1
ATOM 3193 N N . ALA B 1 75 ? -1.372 23.359 2.83 1 96.56 75 ALA B N 1
ATOM 3194 C CA . ALA B 1 75 ? -0.644 24.594 2.488 1 96.56 75 ALA B CA 1
ATOM 3195 C C . ALA B 1 75 ? -1.234 25.25 1.246 1 96.56 75 ALA B C 1
ATOM 3197 O O . ALA B 1 75 ? -2.068 24.656 0.556 1 96.56 75 ALA B O 1
ATOM 3198 N N . GLY B 1 76 ? -0.869 26.422 1.035 1 96 76 GLY B N 1
ATOM 3199 C CA . GLY B 1 76 ? -1.283 27.156 -0.149 1 96 76 GLY B CA 1
ATOM 3200 C C . GLY B 1 76 ? -0.581 28.5 -0.297 1 96 76 GLY B C 1
ATOM 3201 O O . GLY B 1 76 ? 0.292 28.828 0.505 1 96 76 GLY B O 1
ATOM 3202 N N . ARG B 1 77 ? -0.9 29.125 -1.369 1 97.69 77 ARG B N 1
ATOM 3203 C CA . ARG B 1 77 ? -0.428 30.469 -1.656 1 97.69 77 ARG B CA 1
ATOM 3204 C C . ARG B 1 77 ? -1.585 31.469 -1.664 1 97.69 77 ARG B C 1
ATOM 3206 O O . ARG B 1 77 ? -2.664 31.172 -2.178 1 97.69 77 ARG B O 1
ATOM 3213 N N . ILE B 1 78 ? -1.354 32.656 -1.012 1 97.56 78 ILE B N 1
ATOM 3214 C CA . ILE B 1 78 ? -2.293 33.75 -1.186 1 97.56 78 ILE B CA 1
ATOM 3215 C C . ILE B 1 78 ? -2.111 34.375 -2.568 1 97.56 78 ILE B C 1
ATOM 3217 O O . ILE B 1 78 ? -1.158 35.125 -2.801 1 97.56 78 ILE B O 1
ATOM 3221 N N . HIS B 1 79 ? -3.047 34.125 -3.4 1 96.25 79 HIS B N 1
ATOM 3222 C CA . HIS B 1 79 ? -2.93 34.562 -4.789 1 96.25 79 HIS B CA 1
ATOM 3223 C C . HIS B 1 79 ? -3.316 36.031 -4.949 1 96.25 79 HIS B C 1
ATOM 3225 O O . HIS B 1 79 ? -2.607 36.781 -5.609 1 96.25 79 HIS B O 1
ATOM 3231 N N . SER B 1 80 ? -4.473 36.406 -4.469 1 96.31 80 SER B N 1
ATOM 3232 C CA . SER B 1 80 ? -4.977 37.781 -4.531 1 96.31 80 SER B CA 1
ATOM 3233 C C . SER B 1 80 ? -5.781 38.125 -3.281 1 96.31 80 SER B C 1
ATOM 3235 O O . SER B 1 80 ? -6.309 37.219 -2.607 1 96.31 80 SER B O 1
ATOM 3237 N N . ILE B 1 81 ? -5.812 39.375 -2.963 1 96.56 81 ILE B N 1
ATOM 3238 C CA . ILE B 1 81 ? -6.535 39.875 -1.796 1 96.56 81 ILE B CA 1
ATOM 3239 C C . ILE B 1 81 ? -7.562 40.906 -2.229 1 96.56 81 ILE B C 1
ATOM 3241 O O . ILE B 1 81 ? -7.254 41.812 -3.023 1 96.56 81 ILE B O 1
ATOM 3245 N N . THR B 1 82 ? -8.75 40.781 -1.785 1 95.12 82 THR B N 1
ATOM 3246 C CA . THR B 1 82 ? -9.82 41.688 -2.129 1 95.12 82 THR B CA 1
ATOM 3247 C C . THR B 1 82 ? -10.531 42.188 -0.874 1 95.12 82 THR B C 1
ATOM 3249 O O . THR B 1 82 ? -10.734 41.438 0.073 1 95.12 82 THR B O 1
ATOM 3252 N N . ASP B 1 83 ? -10.969 43.438 -0.89 1 94.12 83 ASP B N 1
ATOM 3253 C CA . ASP B 1 83 ? -11.836 43.969 0.162 1 94.12 83 ASP B CA 1
ATOM 3254 C C . ASP B 1 83 ? -13.273 43.5 -0.008 1 94.12 83 ASP B C 1
ATOM 3256 O O . ASP B 1 83 ? -13.875 43.688 -1.062 1 94.12 83 ASP B O 1
ATOM 3260 N N . ILE B 1 84 ? -13.812 42.844 1.061 1 92.44 84 ILE B N 1
ATOM 3261 C CA . ILE B 1 84 ? -15.148 42.25 0.899 1 92.44 84 ILE B CA 1
ATOM 3262 C C . ILE B 1 84 ? -16.141 43.031 1.767 1 92.44 84 ILE B C 1
ATOM 3264 O O . ILE B 1 84 ? -17.266 42.562 1.982 1 92.44 84 ILE B O 1
ATOM 3268 N N . GLY B 1 85 ? -15.789 44.156 2.363 1 90.25 85 GLY B N 1
ATOM 3269 C CA . GLY B 1 85 ? -16.672 45 3.146 1 90.25 85 GLY B CA 1
ATOM 3270 C C . GLY B 1 85 ? -16.562 44.75 4.641 1 90.25 85 GLY B C 1
ATOM 3271 O O . GLY B 1 85 ? -16 43.75 5.07 1 90.25 85 GLY B O 1
ATOM 3272 N N . ALA B 1 86 ? -17.094 45.688 5.434 1 91.31 86 ALA B N 1
ATOM 3273 C CA . ALA B 1 86 ? -17.188 45.594 6.891 1 91.31 86 ALA B CA 1
ATOM 3274 C C . ALA B 1 86 ? -15.797 45.5 7.516 1 91.31 86 ALA B C 1
ATOM 3276 O O . ALA B 1 86 ? -15.625 44.781 8.516 1 91.31 86 ALA B O 1
ATOM 3277 N N . GLY B 1 87 ? -14.758 46.062 6.785 1 92.31 87 GLY B N 1
ATOM 3278 C CA . GLY B 1 87 ? -13.398 46.062 7.297 1 92.31 87 GLY B CA 1
ATOM 3279 C C . GLY B 1 87 ? -12.695 44.719 7.129 1 92.31 87 GLY B C 1
ATOM 3280 O O . GLY B 1 87 ? -11.648 44.5 7.73 1 92.31 87 GLY B O 1
ATOM 3281 N N . ARG B 1 88 ? -13.273 43.875 6.367 1 92.88 88 ARG B N 1
ATOM 3282 C CA . ARG B 1 88 ? -12.711 42.531 6.172 1 92.88 88 ARG B CA 1
ATOM 3283 C C . ARG B 1 88 ? -12.094 42.406 4.781 1 92.88 88 ARG B C 1
ATOM 3285 O O . ARG B 1 88 ? -12.547 43.062 3.832 1 92.88 88 ARG B O 1
ATOM 3292 N N . ILE B 1 89 ? -11.031 41.594 4.746 1 94.44 89 ILE B N 1
ATOM 3293 C CA . ILE B 1 89 ? -10.438 41.25 3.449 1 94.44 89 ILE B CA 1
ATOM 3294 C C . ILE B 1 89 ? -10.422 39.75 3.25 1 94.44 89 ILE B C 1
ATOM 3296 O O . ILE B 1 89 ? -10.5 39 4.219 1 94.44 89 ILE B O 1
ATOM 3300 N N . ARG B 1 90 ? -10.484 39.375 1.954 1 95.25 90 ARG B N 1
ATOM 3301 C CA . ARG B 1 90 ? -10.477 38 1.537 1 95.25 90 ARG B CA 1
ATOM 3302 C C . ARG B 1 90 ? -9.242 37.688 0.69 1 95.25 90 ARG B C 1
ATOM 3304 O O . ARG B 1 90 ? -8.984 38.344 -0.309 1 95.25 90 ARG B O 1
ATOM 3311 N N . GLY B 1 91 ? -8.422 36.719 1.152 1 95.5 91 GLY B N 1
ATOM 3312 C CA . GLY B 1 91 ? -7.363 36.188 0.32 1 95.5 91 GLY B CA 1
ATOM 3313 C C . GLY B 1 91 ? -7.789 34.969 -0.466 1 95.5 91 GLY B C 1
ATOM 3314 O O . GLY B 1 91 ? -8.227 33.969 0.115 1 95.5 91 GLY B O 1
ATOM 3315 N N . TYR B 1 92 ? -7.707 35 -1.756 1 94.81 92 TYR B N 1
ATOM 3316 C CA . TYR B 1 92 ? -7.961 33.844 -2.596 1 94.81 92 TYR B CA 1
ATOM 3317 C C . TYR B 1 92 ? -6.723 32.969 -2.705 1 94.81 92 TYR B C 1
ATOM 3319 O O . TYR B 1 92 ? -5.605 33.469 -2.822 1 94.81 92 TYR B O 1
ATOM 3327 N N . ILE B 1 93 ? -6.957 31.672 -2.662 1 93.44 93 ILE B N 1
ATOM 3328 C CA . ILE B 1 93 ? -5.852 30.734 -2.482 1 93.44 93 ILE B CA 1
ATOM 3329 C C . ILE B 1 93 ? -5.652 29.922 -3.76 1 93.44 93 ILE B C 1
ATOM 3331 O O . ILE B 1 93 ? -6.625 29.484 -4.379 1 93.44 93 ILE B O 1
ATOM 3335 N N . ASP B 1 94 ? -4.391 29.75 -4.215 1 94.25 94 ASP B N 1
ATOM 3336 C CA . ASP B 1 94 ? -4.031 28.812 -5.266 1 94.25 94 ASP B CA 1
ATOM 3337 C C . ASP B 1 94 ? -2.811 27.984 -4.871 1 94.25 94 ASP B C 1
ATOM 3339 O O . ASP B 1 94 ? -2.379 28.016 -3.715 1 94.25 94 ASP B O 1
ATOM 3343 N N . LYS B 1 95 ? -2.436 26.984 -5.719 1 93.88 95 LYS B N 1
ATOM 3344 C CA . LYS B 1 95 ? -1.355 26.031 -5.484 1 93.88 95 LYS B CA 1
ATOM 3345 C C . LYS B 1 95 ? -1.56 25.281 -4.172 1 93.88 95 LYS B C 1
ATOM 3347 O O . LYS B 1 95 ? -0.643 25.188 -3.352 1 93.88 95 LYS B O 1
ATOM 3352 N N . PRO B 1 96 ? -2.809 24.766 -4.004 1 94.12 96 PRO B N 1
ATOM 3353 C CA . PRO B 1 96 ? -3.092 24.094 -2.734 1 94.12 96 PRO B CA 1
ATOM 3354 C C . PRO B 1 96 ? -2.398 22.734 -2.619 1 94.12 96 PRO B C 1
ATOM 3356 O O . PRO B 1 96 ? -2.207 22.047 -3.625 1 94.12 96 PRO B O 1
ATOM 3359 N N . ILE B 1 97 ? -1.993 22.438 -1.402 1 91.69 97 ILE B N 1
ATOM 3360 C CA . ILE B 1 97 ? -1.452 21.109 -1.088 1 91.69 97 ILE B CA 1
ATOM 3361 C C . ILE B 1 97 ? -2.146 20.547 0.152 1 91.69 97 ILE B C 1
ATOM 3363 O O . ILE B 1 97 ? -2.174 21.203 1.201 1 91.69 97 ILE B O 1
ATOM 3367 N N . LYS B 1 98 ? -2.807 19.438 -0.003 1 90.44 98 LYS B N 1
ATOM 3368 C CA . LYS B 1 98 ? -3.311 18.719 1.156 1 90.44 98 LYS B CA 1
ATOM 3369 C C . LYS B 1 98 ? -2.227 17.828 1.761 1 90.44 98 LYS B C 1
ATOM 3371 O O . LYS B 1 98 ? -1.537 17.094 1.04 1 90.44 98 LYS B O 1
ATOM 3376 N N . PHE B 1 99 ? -2.061 17.906 3.059 1 89.38 99 PHE B N 1
ATOM 3377 C CA . PHE B 1 99 ? -1.024 17.141 3.734 1 89.38 99 PHE B CA 1
ATOM 3378 C C . PHE B 1 99 ? -1.415 15.664 3.822 1 89.38 99 PHE B C 1
ATOM 3380 O O . PHE B 1 99 ? -2.594 15.344 3.973 1 89.38 99 PHE B O 1
ATOM 3387 N N . ASP B 1 100 ? -0.525 14.859 3.73 1 84.19 100 ASP B N 1
ATOM 3388 C CA . ASP B 1 100 ? -0.586 13.438 4.031 1 84.19 100 ASP B CA 1
ATOM 3389 C C . ASP B 1 100 ? 0.756 12.93 4.551 1 84.19 100 ASP B C 1
ATOM 3391 O O . ASP B 1 100 ? 1.72 12.812 3.791 1 84.19 100 ASP B O 1
ATOM 3395 N N . PRO B 1 101 ? 0.865 12.711 5.797 1 86.31 101 PRO B N 1
ATOM 3396 C CA . PRO B 1 101 ? -0.203 12.742 6.797 1 86.31 101 PRO B CA 1
ATOM 3397 C C . PRO B 1 101 ? -0.507 14.156 7.293 1 86.31 101 PRO B C 1
ATOM 3399 O O . PRO B 1 101 ? 0.256 15.086 7.027 1 86.31 101 PRO B O 1
ATOM 3402 N N . PHE B 1 102 ? -1.688 14.281 7.988 1 89.19 102 PHE B N 1
ATOM 3403 C CA . PHE B 1 102 ? -1.856 15.453 8.844 1 89.19 102 PHE B CA 1
ATOM 3404 C C . PHE B 1 102 ? -0.806 15.469 9.953 1 89.19 102 PHE B C 1
ATOM 3406 O O . PHE B 1 102 ? -0.383 14.414 10.43 1 89.19 102 PHE B O 1
ATOM 3413 N N . LEU B 1 103 ? -0.324 16.641 10.328 1 91.44 103 LEU B N 1
ATOM 3414 C CA . LEU B 1 103 ? 0.677 16.781 11.383 1 91.44 103 LEU B CA 1
ATOM 3415 C C . LEU B 1 103 ? 0.024 17.156 12.711 1 91.44 103 LEU B C 1
ATOM 3417 O O . LEU B 1 103 ? -0.33 18.312 12.93 1 91.44 103 LEU B O 1
ATOM 3421 N N . LEU B 1 104 ? -0.081 16.156 13.594 1 88.44 104 LEU B N 1
ATOM 3422 C CA . LEU B 1 104 ? -0.671 16.391 14.906 1 88.44 104 LEU B CA 1
ATOM 3423 C C . LEU B 1 104 ? 0.311 17.109 15.828 1 88.44 104 LEU B C 1
ATOM 3425 O O . LEU B 1 104 ? 1.525 17.031 15.625 1 88.44 104 LEU B O 1
ATOM 3429 N N . GLN B 1 105 ? -0.28 17.781 16.766 1 90.12 105 GLN B N 1
ATOM 3430 C CA . GLN B 1 105 ? 0.506 18.453 17.812 1 90.12 105 GLN B CA 1
ATOM 3431 C C . GLN B 1 105 ? 1.597 17.516 18.344 1 90.12 105 GLN B C 1
ATOM 3433 O O . GLN B 1 105 ? 2.744 17.938 18.516 1 90.12 105 GLN B O 1
ATOM 3438 N N . THR B 1 106 ? 1.303 16.281 18.547 1 81.38 106 THR B N 1
ATOM 3439 C CA . THR B 1 106 ? 2.213 15.305 19.125 1 81.38 106 THR B CA 1
ATOM 3440 C C . THR B 1 106 ? 3.365 15 18.172 1 81.38 106 THR B C 1
ATOM 3442 O O . THR B 1 106 ? 4.461 14.648 18.609 1 81.38 106 THR B O 1
ATOM 3445 N N . ASP B 1 107 ? 3.164 15.148 16.906 1 80.75 107 ASP B N 1
ATOM 3446 C CA . ASP B 1 107 ? 4.191 14.898 15.898 1 80.75 107 ASP B CA 1
ATOM 3447 C C . ASP B 1 107 ? 5.246 16 15.898 1 80.75 107 ASP B C 1
ATOM 3449 O O . ASP B 1 107 ? 6.332 15.836 15.336 1 80.75 107 ASP B O 1
ATOM 3453 N N . LEU B 1 108 ? 4.953 17.125 16.484 1 88.94 108 LEU B N 1
ATOM 3454 C CA . LEU B 1 108 ? 5.762 18.328 16.312 1 88.94 108 LEU B CA 1
ATOM 3455 C C . LEU B 1 108 ? 6.473 18.703 17.609 1 88.94 108 LEU B C 1
ATOM 3457 O O . LEU B 1 108 ? 7.008 19.812 17.734 1 88.94 108 LEU B O 1
ATOM 3461 N N . GLU B 1 109 ? 6.52 17.844 18.562 1 84.12 109 GLU B N 1
ATOM 3462 C CA . GLU B 1 109 ? 7.117 18.125 19.859 1 84.12 109 GLU B CA 1
ATOM 3463 C C . GLU B 1 109 ? 8.602 18.453 19.734 1 84.12 109 GLU B C 1
ATOM 3465 O O . GLU B 1 109 ? 9.125 19.312 20.453 1 84.12 109 GLU B O 1
ATOM 3470 N N . GLU B 1 110 ? 9.289 17.859 18.812 1 83.94 110 GLU B N 1
ATOM 3471 C CA . GLU B 1 110 ? 10.719 18.062 18.641 1 83.94 110 GLU B CA 1
ATOM 3472 C C . GLU B 1 110 ? 11.031 18.797 17.344 1 83.94 110 GLU B C 1
ATOM 3474 O O . GLU B 1 110 ? 12.164 18.781 16.859 1 83.94 110 GLU B O 1
ATOM 3479 N N . PHE B 1 111 ? 10.016 19.297 16.719 1 90.12 111 PHE B N 1
ATOM 3480 C CA . PHE B 1 111 ? 10.227 20.062 15.5 1 90.12 111 PHE B CA 1
ATOM 3481 C C . PHE B 1 111 ? 11.086 21.297 15.773 1 90.12 111 PHE B C 1
ATOM 3483 O O . PHE B 1 111 ? 10.852 22.016 16.75 1 90.12 111 PHE B O 1
ATOM 3490 N N . PRO B 1 112 ? 12.102 21.484 14.938 1 92.56 112 PRO B N 1
ATOM 3491 C CA . PRO B 1 112 ? 13.023 22.594 15.188 1 92.56 112 PRO B CA 1
ATOM 3492 C C . PRO B 1 112 ? 12.477 23.938 14.695 1 92.56 112 PRO B C 1
ATOM 3494 O O . PRO B 1 112 ? 12.969 24.484 13.703 1 92.56 112 PRO B O 1
ATOM 3497 N N . TRP B 1 113 ? 11.57 24.484 15.438 1 96 113 TRP B N 1
ATOM 3498 C CA . TRP B 1 113 ? 10.945 25.766 15.086 1 96 113 TRP B CA 1
ATOM 3499 C C . TRP B 1 113 ? 11.977 26.891 15.07 1 96 113 TRP B C 1
ATOM 3501 O O . TRP B 1 113 ? 12.797 27 15.984 1 96 113 TRP B O 1
ATOM 3511 N N . GLU B 1 114 ? 11.945 27.703 14.117 1 96.5 114 GLU B N 1
ATOM 3512 C CA . GLU B 1 114 ? 12.859 28.844 14.008 1 96.5 114 GLU B CA 1
ATOM 3513 C C . GLU B 1 114 ? 12.18 30.141 14.422 1 96.5 114 GLU B C 1
ATOM 3515 O O . GLU B 1 114 ? 12.82 31.031 14.992 1 96.5 114 GLU B O 1
ATOM 3520 N N . PHE B 1 115 ? 10.859 30.297 14.148 1 95.62 115 PHE B N 1
ATOM 3521 C CA . PHE B 1 115 ? 10.211 31.594 14.297 1 95.62 115 PHE B CA 1
ATOM 3522 C C . PHE B 1 115 ? 10.016 31.938 15.766 1 95.62 115 PHE B C 1
ATOM 3524 O O . PHE B 1 115 ? 9.898 33.125 16.109 1 95.62 115 PHE B O 1
ATOM 3531 N N . LYS B 1 116 ? 9.867 30.891 16.594 1 94.44 116 LYS B N 1
ATOM 3532 C CA . LYS B 1 116 ? 9.617 31.094 18.016 1 94.44 116 LYS B CA 1
ATOM 3533 C C . LYS B 1 116 ? 10.07 29.891 18.828 1 94.44 116 LYS B C 1
ATOM 3535 O O . LYS B 1 116 ? 9.953 28.75 18.375 1 94.44 116 LYS B O 1
ATOM 3540 N N . ASP B 1 117 ? 10.539 30.125 19.953 1 91.44 117 ASP B N 1
ATOM 3541 C CA . ASP B 1 117 ? 10.875 29.031 20.859 1 91.44 117 ASP B CA 1
ATOM 3542 C C . ASP B 1 117 ? 9.617 28.438 21.484 1 91.44 117 ASP B C 1
ATOM 3544 O O . ASP B 1 117 ? 8.844 29.156 22.141 1 91.44 117 ASP B O 1
ATOM 3548 N N . LYS B 1 118 ? 9.312 27.281 21.234 1 86.06 118 LYS B N 1
ATOM 3549 C CA . LYS B 1 118 ? 8.102 26.625 21.719 1 86.06 118 LYS B CA 1
ATOM 3550 C C . LYS B 1 118 ? 8.141 26.453 23.234 1 86.06 118 LYS B C 1
ATOM 3552 O O . LYS B 1 118 ? 7.109 26.516 23.906 1 86.06 118 LYS B O 1
ATOM 3557 N N . GLY B 1 119 ? 9.344 26.328 23.906 1 86.62 119 GLY B N 1
ATOM 3558 C CA . GLY B 1 119 ? 9.406 26.031 25.328 1 86.62 119 GLY B CA 1
ATOM 3559 C C . GLY B 1 119 ? 8.828 24.672 25.672 1 86.62 119 GLY B C 1
ATOM 3560 O O . GLY B 1 119 ? 8.734 23.781 24.812 1 86.62 119 GLY B O 1
ATOM 3561 N N . PRO B 1 120 ? 8.359 24.438 26.953 1 87.31 120 PRO B N 1
ATOM 3562 C CA . PRO B 1 120 ? 7.934 23.109 27.406 1 87.31 120 PRO B CA 1
ATOM 3563 C C . PRO B 1 120 ? 6.484 22.797 27.047 1 87.31 120 PRO B C 1
ATOM 3565 O O . PRO B 1 120 ? 6.074 21.641 27.047 1 87.31 120 PRO B O 1
ATOM 3568 N N . THR B 1 121 ? 5.723 23.875 26.766 1 90.12 121 THR B N 1
ATOM 3569 C CA . THR B 1 121 ? 4.305 23.688 26.469 1 90.12 121 THR B CA 1
ATOM 3570 C C . THR B 1 121 ? 3.912 24.453 25.219 1 90.12 121 THR B C 1
ATOM 3572 O O . THR B 1 121 ? 4.68 25.281 24.719 1 90.12 121 THR B O 1
ATOM 3575 N N . TRP B 1 122 ? 2.826 24.109 24.703 1 91.88 122 TRP B N 1
ATOM 3576 C CA . TRP B 1 122 ? 2.316 24.766 23.5 1 91.88 122 TRP B CA 1
ATOM 3577 C C . TRP B 1 122 ? 1.531 26.031 23.875 1 91.88 122 TRP B C 1
ATOM 3579 O O . TRP B 1 122 ? 1.025 26.734 23 1 91.88 122 TRP B O 1
ATOM 3589 N N . GLU B 1 123 ? 1.456 26.219 25.203 1 87.5 123 GLU B N 1
ATOM 3590 C CA . GLU B 1 123 ? 0.704 27.375 25.688 1 87.5 123 GLU B CA 1
ATOM 3591 C C . GLU B 1 123 ? 1.258 28.672 25.109 1 87.5 123 GLU B C 1
ATOM 3593 O O . GLU B 1 123 ? 2.463 28.922 25.188 1 87.5 123 GLU B O 1
ATOM 3598 N N . HIS B 1 124 ? 0.518 29.531 24.438 1 89.38 124 HIS B N 1
ATOM 3599 C CA . HIS B 1 124 ? 0.832 30.844 23.875 1 89.38 124 HIS B CA 1
ATOM 3600 C C . HIS B 1 124 ? 1.84 30.734 22.734 1 89.38 124 HIS B C 1
ATOM 3602 O O . HIS B 1 124 ? 2.564 31.688 22.453 1 89.38 124 HIS B O 1
ATOM 3608 N N . PHE B 1 125 ? 1.984 29.531 22.25 1 94.38 125 PHE B N 1
ATOM 3609 C CA . PHE B 1 125 ? 2.924 29.359 21.156 1 94.38 125 PHE B CA 1
ATOM 3610 C C . PHE B 1 125 ? 2.383 30 19.875 1 94.38 125 PHE B C 1
ATOM 3612 O O . PHE B 1 125 ? 3.125 30.672 19.141 1 94.38 125 PHE B O 1
ATOM 3619 N N . PHE B 1 126 ? 1.134 29.797 19.656 1 93.88 126 PHE B N 1
ATOM 3620 C CA . PHE B 1 126 ? 0.509 30.422 18.5 1 93.88 126 PHE B CA 1
ATOM 3621 C C . PHE B 1 126 ? -0.339 31.609 18.922 1 93.88 126 PHE B C 1
ATOM 3623 O O . PHE B 1 126 ? -0.925 31.625 20 1 93.88 126 PHE B O 1
ATOM 3630 N N . ASN B 1 127 ? -0.426 32.562 18.016 1 91.25 127 ASN B N 1
ATOM 3631 C CA . ASN B 1 127 ? -1.248 33.75 18.234 1 91.25 127 ASN B CA 1
ATOM 3632 C C . ASN B 1 127 ? -2.727 33.406 18.359 1 91.25 127 ASN B C 1
ATOM 3634 O O . ASN B 1 127 ? -3.238 32.594 17.594 1 91.25 127 ASN B O 1
ATOM 3638 N N . GLN B 1 128 ? -3.414 34 19.266 1 88.12 128 GLN B N 1
ATOM 3639 C CA . GLN B 1 128 ? -4.82 33.719 19.547 1 88.12 128 GLN B CA 1
ATOM 3640 C C . GLN B 1 128 ? -5.703 34.094 18.359 1 88.12 128 GLN B C 1
ATOM 3642 O O . GLN B 1 128 ? -6.773 33.531 18.172 1 88.12 128 GLN B O 1
ATOM 3647 N N . TYR B 1 129 ? -5.266 35.125 17.609 1 90.69 129 TYR B N 1
ATOM 3648 C CA . TYR B 1 129 ? -6.043 35.562 16.453 1 90.69 129 TYR B CA 1
ATOM 3649 C C . TYR B 1 129 ? -5.984 34.531 15.336 1 90.69 129 TYR B C 1
ATOM 3651 O O . TYR B 1 129 ? -6.793 34.562 14.406 1 90.69 129 TYR B O 1
ATOM 3659 N N . GLY B 1 130 ? -5.051 33.625 15.398 1 92.81 130 GLY B N 1
ATOM 3660 C CA . GLY B 1 130 ? -5.027 32.5 14.477 1 92.81 130 GLY B CA 1
ATOM 3661 C C . GLY B 1 130 ? -4.117 32.719 13.281 1 92.81 130 GLY B C 1
ATOM 3662 O O . GLY B 1 130 ? -4.125 31.938 12.328 1 92.81 130 GLY B O 1
ATOM 3663 N N . MET B 1 131 ? -3.443 33.844 13.266 1 96 131 MET B N 1
ATOM 3664 C CA . MET B 1 131 ? -2.486 34.156 12.203 1 96 131 MET B CA 1
ATOM 3665 C C . MET B 1 131 ? -1.087 34.344 12.781 1 96 131 MET B C 1
ATOM 3667 O O . MET B 1 131 ? -0.895 35.156 13.688 1 96 131 MET B O 1
ATOM 3671 N N . ASN B 1 132 ? -0.093 33.562 12.273 1 97.12 132 ASN B N 1
ATOM 3672 C CA . ASN B 1 132 ? 1.291 33.594 12.734 1 97.12 132 ASN B CA 1
ATOM 3673 C C . ASN B 1 132 ? 2.27 33.688 11.57 1 97.12 132 ASN B C 1
ATOM 3675 O O . ASN B 1 132 ? 2.229 32.875 10.648 1 97.12 132 ASN B O 1
ATOM 3679 N N . GLU B 1 133 ? 3.1 34.688 11.594 1 97.75 133 GLU B N 1
ATOM 3680 C CA . GLU B 1 133 ? 4.203 34.719 10.633 1 97.75 133 GLU B CA 1
ATOM 3681 C C . GLU B 1 133 ? 5.328 33.781 11.086 1 97.75 133 GLU B C 1
ATOM 3683 O O . GLU B 1 133 ? 5.777 33.844 12.234 1 97.75 133 GLU B O 1
ATOM 3688 N N . ILE B 1 134 ? 5.754 32.875 10.219 1 98 134 ILE B N 1
ATOM 3689 C CA . ILE B 1 134 ? 6.82 31.953 10.547 1 98 134 ILE B CA 1
ATOM 3690 C C . ILE B 1 134 ? 7.988 32.156 9.586 1 98 134 ILE B C 1
ATOM 3692 O O . ILE B 1 134 ? 7.988 33.062 8.773 1 98 134 ILE B O 1
ATOM 3696 N N . LYS B 1 135 ? 9.016 31.344 9.766 1 97.88 135 LYS B N 1
ATOM 3697 C CA . LYS B 1 135 ? 10.203 31.453 8.922 1 97.88 135 LYS B CA 1
ATOM 3698 C C . LYS B 1 135 ? 10.172 30.438 7.785 1 97.88 135 LYS B C 1
ATOM 3700 O O . LYS B 1 135 ? 9.445 29.438 7.855 1 97.88 135 LYS B O 1
ATOM 3705 N N . LYS B 1 136 ? 10.969 30.734 6.816 1 97.56 136 LYS B N 1
ATOM 3706 C CA . LYS B 1 136 ? 11.07 29.875 5.645 1 97.56 136 LYS B CA 1
ATOM 3707 C C . LYS B 1 136 ? 11.398 28.438 6.043 1 97.56 136 LYS B C 1
ATOM 3709 O O . LYS B 1 136 ? 10.797 27.5 5.523 1 97.56 136 LYS B O 1
ATOM 3714 N N . ARG B 1 137 ? 12.227 28.25 6.953 1 96.44 137 ARG B N 1
ATOM 3715 C CA . ARG B 1 137 ? 12.656 26.922 7.367 1 96.44 137 ARG B CA 1
ATOM 3716 C C . ARG B 1 137 ? 11.516 26.172 8.047 1 96.44 137 ARG B C 1
ATOM 3718 O O . ARG B 1 137 ? 11.383 24.953 7.887 1 96.44 137 ARG B O 1
ATOM 3725 N N . ASP B 1 138 ? 10.711 26.875 8.828 1 97.56 138 ASP B N 1
ATOM 3726 C CA . ASP B 1 138 ? 9.531 26.266 9.438 1 97.56 138 ASP B CA 1
ATOM 3727 C C . ASP B 1 138 ? 8.562 25.781 8.367 1 97.56 138 ASP B C 1
ATOM 3729 O O . ASP B 1 138 ? 8.102 24.641 8.414 1 97.56 138 ASP B O 1
ATOM 3733 N N . PHE B 1 139 ? 8.336 26.688 7.43 1 97.88 139 PHE B N 1
ATOM 3734 C CA . PHE B 1 139 ? 7.395 26.391 6.359 1 97.88 139 PHE B CA 1
ATOM 3735 C C . PHE B 1 139 ? 7.848 25.172 5.566 1 97.88 139 PHE B C 1
ATOM 3737 O O . PHE B 1 139 ? 7.074 24.234 5.379 1 97.88 139 PHE B O 1
ATOM 3744 N N . THR B 1 140 ? 9.102 25.156 5.129 1 96.5 140 THR B N 1
ATOM 3745 C CA . THR B 1 140 ? 9.594 24.078 4.289 1 96.5 140 THR B CA 1
ATOM 3746 C C . THR B 1 140 ? 9.664 22.781 5.078 1 96.5 140 THR B C 1
ATOM 3748 O O . THR B 1 140 ? 9.398 21.703 4.539 1 96.5 140 THR B O 1
ATOM 3751 N N . GLY B 1 141 ? 10 22.875 6.328 1 95.38 141 GLY B N 1
ATOM 3752 C CA . GLY B 1 141 ? 10.016 21.688 7.176 1 95.38 141 GLY B CA 1
ATOM 3753 C C . GLY B 1 141 ? 8.648 21.062 7.344 1 95.38 141 GLY B C 1
ATOM 3754 O O . GLY B 1 141 ? 8.508 19.844 7.223 1 95.38 141 GLY B O 1
ATOM 3755 N N . LEU B 1 142 ? 7.652 21.859 7.613 1 94.94 142 LEU B N 1
ATOM 3756 C CA . LEU B 1 142 ? 6.289 21.375 7.781 1 94.94 142 LEU B CA 1
ATOM 3757 C C . LEU B 1 142 ? 5.754 20.781 6.48 1 94.94 142 LEU B C 1
ATOM 3759 O O . LEU B 1 142 ? 5.062 19.766 6.488 1 94.94 142 LEU B O 1
ATOM 3763 N N . LEU B 1 143 ? 6.074 21.469 5.422 1 94.5 143 LEU B N 1
ATOM 3764 C CA . LEU B 1 143 ? 5.637 21 4.109 1 94.5 143 LEU B CA 1
ATOM 3765 C C . LEU B 1 143 ? 6.203 19.609 3.811 1 94.5 143 LEU B C 1
ATOM 3767 O O . LEU B 1 143 ? 5.48 18.734 3.336 1 94.5 143 LEU B O 1
ATOM 3771 N N . LYS B 1 144 ? 7.422 19.438 4.109 1 91.06 144 LYS B N 1
ATOM 3772 C CA . LYS B 1 144 ? 8.07 18.141 3.881 1 91.06 144 LYS B CA 1
ATOM 3773 C C . LYS B 1 144 ? 7.465 17.062 4.766 1 91.06 144 LYS B C 1
ATOM 3775 O O . LYS B 1 144 ? 7.152 15.969 4.289 1 91.06 144 LYS B O 1
ATOM 3780 N N . LEU B 1 145 ? 7.238 17.359 6.012 1 89.44 145 LEU B N 1
ATOM 3781 C CA . LEU B 1 145 ? 6.648 16.406 6.941 1 89.44 145 LEU B CA 1
ATOM 3782 C C . LEU B 1 145 ? 5.223 16.047 6.523 1 89.44 145 LEU B C 1
ATOM 3784 O O . LEU B 1 145 ? 4.84 14.883 6.547 1 89.44 145 LEU B O 1
ATOM 3788 N N . GLY B 1 146 ? 4.516 17.078 6.113 1 90.12 146 GLY B N 1
ATOM 3789 C CA . GLY B 1 146 ? 3.125 16.891 5.738 1 90.12 146 GLY B CA 1
ATOM 3790 C C . GLY B 1 146 ? 2.953 16.188 4.402 1 90.12 146 GLY B C 1
ATOM 3791 O O . GLY B 1 146 ? 1.83 15.891 3.99 1 90.12 146 GLY B O 1
ATOM 3792 N N . SER B 1 147 ? 4.035 15.914 3.75 1 86.44 147 SER B N 1
ATOM 3793 C CA . SER B 1 147 ? 3.975 15.234 2.459 1 86.44 147 SER B CA 1
ATOM 3794 C C . SER B 1 147 ? 4.754 13.922 2.486 1 86.44 147 SER B C 1
ATOM 3796 O O . SER B 1 147 ? 5.02 13.336 1.438 1 86.44 147 SER B O 1
ATOM 3798 N N . SER B 1 148 ? 5.078 13.508 3.59 1 81.31 148 SER B N 1
ATOM 3799 C CA . SER B 1 148 ? 6.012 12.398 3.74 1 81.31 148 SER B CA 1
ATOM 3800 C C . SER B 1 148 ? 5.387 11.086 3.277 1 81.31 148 SER B C 1
ATOM 3802 O O . SER B 1 148 ? 6.098 10.172 2.848 1 81.31 148 SER B O 1
ATOM 3804 N N . ASP B 1 149 ? 4.062 10.945 3.387 1 76.38 149 ASP B N 1
ATOM 3805 C CA . ASP B 1 149 ? 3.436 9.68 3.025 1 76.38 149 ASP B CA 1
ATOM 3806 C C . ASP B 1 149 ? 2.896 9.719 1.598 1 76.38 149 ASP B C 1
ATOM 3808 O O . ASP B 1 149 ? 2.277 8.758 1.135 1 76.38 149 ASP B O 1
ATOM 3812 N N . LYS B 1 150 ? 3.109 10.867 0.977 1 76.62 150 LYS B N 1
ATOM 3813 C CA . LYS B 1 150 ? 2.686 10.93 -0.418 1 76.62 150 LYS B CA 1
ATOM 3814 C C . LYS B 1 150 ? 3.576 10.062 -1.305 1 76.62 150 LYS B C 1
ATOM 3816 O O . LYS B 1 150 ? 4.793 10.023 -1.12 1 76.62 150 LYS B O 1
ATOM 3821 N N . SER B 1 151 ? 3.1 9.109 -2.035 1 64.12 151 SER B N 1
ATOM 3822 C CA . SER B 1 151 ? 3.828 8.117 -2.818 1 64.12 151 SER B CA 1
ATOM 3823 C C . SER B 1 151 ? 4.27 8.688 -4.164 1 64.12 151 SER B C 1
ATOM 3825 O O . SER B 1 151 ? 4.883 7.988 -4.969 1 64.12 151 SER B O 1
ATOM 3827 N N . ASP B 1 152 ? 4.098 9.961 -4.363 1 63.56 152 ASP B N 1
ATOM 3828 C CA . ASP B 1 152 ? 4.379 10.547 -5.672 1 63.56 152 ASP B CA 1
ATOM 3829 C C . ASP B 1 152 ? 5.883 10.695 -5.895 1 63.56 152 ASP B C 1
ATOM 3831 O O . ASP B 1 152 ? 6.613 11.078 -4.977 1 63.56 152 ASP B O 1
ATOM 3835 N N . ILE B 1 153 ? 6.297 10.266 -7.055 1 61.28 153 ILE B N 1
ATOM 3836 C CA . ILE B 1 153 ? 7.684 10.492 -7.449 1 61.28 153 ILE B CA 1
ATOM 3837 C C . ILE B 1 153 ? 7.863 11.945 -7.879 1 61.28 153 ILE B C 1
ATOM 3839 O O . ILE B 1 153 ? 8.891 12.562 -7.59 1 61.28 153 ILE B O 1
ATOM 3843 N N . HIS B 1 154 ? 6.883 12.445 -8.477 1 68.38 154 HIS B N 1
ATOM 3844 C CA . HIS B 1 154 ? 6.895 13.836 -8.906 1 68.38 154 HIS B CA 1
ATOM 3845 C C . HIS B 1 154 ? 5.602 14.547 -8.516 1 68.38 154 HIS B C 1
ATOM 3847 O O . HIS B 1 154 ? 4.516 13.969 -8.617 1 68.38 154 HIS B O 1
ATOM 3853 N N . PHE B 1 155 ? 5.848 15.742 -8 1 75.31 155 PHE B N 1
ATOM 3854 C CA . PHE B 1 155 ? 4.695 16.531 -7.594 1 75.31 155 PHE B CA 1
ATOM 3855 C C . PHE B 1 155 ? 4.375 17.594 -8.641 1 75.31 155 PHE B C 1
ATOM 3857 O O . PHE B 1 155 ? 5.27 18.297 -9.109 1 75.31 155 PHE B O 1
ATOM 3864 N N . GLU B 1 156 ? 3.176 17.578 -9.047 1 80.75 156 GLU B N 1
ATOM 3865 C CA . GLU B 1 156 ? 2.668 18.594 -9.961 1 80.75 156 GLU B CA 1
ATOM 3866 C C . GLU B 1 156 ? 1.493 19.344 -9.352 1 80.75 156 GLU B C 1
ATOM 3868 O O . GLU B 1 156 ? 0.651 18.766 -8.672 1 80.75 156 GLU B O 1
ATOM 3873 N N . GLU B 1 157 ? 1.479 20.625 -9.68 1 82.88 157 GLU B N 1
ATOM 3874 C CA . GLU B 1 157 ? 0.419 21.484 -9.156 1 82.88 157 GLU B CA 1
ATOM 3875 C C . GLU B 1 157 ? -0.96 20.938 -9.523 1 82.88 157 GLU B C 1
ATOM 3877 O O . GLU B 1 157 ? -1.876 20.938 -8.703 1 82.88 157 GLU B O 1
ATOM 3882 N N . LYS B 1 158 ? -1.066 20.5 -10.711 1 79.94 158 LYS B N 1
ATOM 3883 C CA . LYS B 1 158 ? -2.357 20.016 -11.195 1 79.94 158 LYS B CA 1
ATOM 3884 C C . LYS B 1 158 ? -2.84 18.828 -10.375 1 79.94 158 LYS B C 1
ATOM 3886 O O . LYS B 1 158 ? -4.02 18.734 -10.031 1 79.94 158 LYS B O 1
ATOM 3891 N N . GLU B 1 159 ? -1.942 17.984 -10.023 1 79.94 159 GLU B N 1
ATOM 3892 C CA . GLU B 1 159 ? -2.297 16.781 -9.266 1 79.94 159 GLU B CA 1
ATOM 3893 C C . GLU B 1 159 ? -2.666 17.141 -7.828 1 79.94 159 GLU B C 1
ATOM 3895 O O . GLU B 1 159 ? -3.617 16.578 -7.273 1 79.94 159 GLU B O 1
ATOM 3900 N N . GLU B 1 160 ? -1.902 17.984 -7.305 1 80.56 160 GLU B N 1
ATOM 3901 C CA . GLU B 1 160 ? -2.207 18.422 -5.941 1 80.56 160 GLU B CA 1
ATOM 3902 C C . GLU B 1 160 ? -3.545 19.156 -5.883 1 80.56 160 GLU B C 1
ATOM 3904 O O . GLU B 1 160 ? -4.316 18.969 -4.934 1 80.56 160 GLU B O 1
ATOM 3909 N N . SER B 1 161 ? -3.85 19.922 -6.902 1 85.94 161 SER B N 1
ATOM 3910 C CA . SER B 1 161 ? -5.133 20.625 -6.98 1 85.94 161 SER B CA 1
ATOM 3911 C C . SER B 1 161 ? -6.285 19.625 -7.109 1 85.94 161 SER B C 1
ATOM 3913 O O . SER B 1 161 ? -7.359 19.844 -6.543 1 85.94 161 SER B O 1
ATOM 3915 N N . GLU B 1 162 ? -6.043 18.641 -7.805 1 83.88 162 GLU B N 1
ATOM 3916 C CA . GLU B 1 162 ? -7.074 17.609 -7.945 1 83.88 162 GLU B CA 1
ATOM 3917 C C . GLU B 1 162 ? -7.371 16.938 -6.609 1 83.88 162 GLU B C 1
ATOM 3919 O O . GLU B 1 162 ? -8.531 16.672 -6.289 1 83.88 162 GLU B O 1
ATOM 3924 N N . GLU B 1 163 ? -6.32 16.594 -5.891 1 85.31 163 GLU B N 1
ATOM 3925 C CA . GLU B 1 163 ? -6.496 16.016 -4.562 1 85.31 163 GLU B CA 1
ATOM 3926 C C . GLU B 1 163 ? -7.32 16.938 -3.664 1 85.31 163 GLU B C 1
ATOM 3928 O O . GLU B 1 163 ? -8.227 16.469 -2.961 1 85.31 163 GLU B O 1
ATOM 3933 N N . VAL B 1 164 ? -7.047 18.172 -3.711 1 86.69 164 VAL B N 1
ATOM 3934 C CA . VAL B 1 164 ? -7.758 19.156 -2.902 1 86.69 164 VAL B CA 1
ATOM 3935 C C . VAL B 1 164 ? -9.219 19.234 -3.346 1 86.69 164 VAL B C 1
ATOM 3937 O O . VAL B 1 164 ? -10.117 19.344 -2.514 1 86.69 164 VAL B O 1
ATOM 3940 N N . LYS B 1 165 ? -9.438 19.188 -4.613 1 86.38 165 LYS B N 1
ATOM 3941 C CA . LYS B 1 165 ? -10.812 19.188 -5.113 1 86.38 165 LYS B CA 1
ATOM 3942 C C . LYS B 1 165 ? -11.594 18 -4.566 1 86.38 165 LYS B C 1
ATOM 3944 O O . LYS B 1 165 ? -12.75 18.125 -4.176 1 86.38 165 LYS B O 1
ATOM 3949 N N . MET B 1 166 ? -11.039 16.859 -4.52 1 86.31 166 MET B N 1
ATOM 3950 C CA . MET B 1 166 ? -11.688 15.672 -3.961 1 86.31 166 MET B CA 1
ATOM 3951 C C . MET B 1 166 ? -11.984 15.859 -2.477 1 86.31 166 MET B C 1
ATOM 3953 O O . MET B 1 166 ? -13.023 15.43 -1.988 1 86.31 166 MET B O 1
ATOM 3957 N N . TYR B 1 167 ? -11.008 16.453 -1.774 1 85.94 167 TYR B N 1
ATOM 3958 C CA . TYR B 1 167 ? -11.211 16.766 -0.366 1 85.94 167 TYR B CA 1
ATOM 3959 C C . TYR B 1 167 ? -12.414 17.688 -0.186 1 85.94 167 TYR B C 1
ATOM 3961 O O . TYR B 1 167 ? -13.273 17.438 0.671 1 85.94 167 TYR B O 1
ATOM 3969 N N . GLN B 1 168 ? -12.5 18.688 -1.019 1 84.69 168 GLN B N 1
ATOM 3970 C CA . GLN B 1 168 ? -13.617 19.625 -0.962 1 84.69 168 GLN B CA 1
ATOM 3971 C C . GLN B 1 168 ? -14.938 18.922 -1.282 1 84.69 168 GLN B C 1
ATOM 3973 O O . GLN B 1 168 ? -15.945 19.141 -0.608 1 84.69 168 GLN B O 1
ATOM 3978 N N . ASP B 1 169 ? -14.93 18.047 -2.244 1 85.75 169 ASP B N 1
ATOM 3979 C CA . ASP B 1 169 ? -16.109 17.266 -2.594 1 85.75 169 ASP B CA 1
ATOM 3980 C C . ASP B 1 169 ? -16.578 16.406 -1.415 1 85.75 169 ASP B C 1
ATOM 3982 O O . ASP B 1 169 ? -17.75 16.422 -1.058 1 85.75 169 ASP B O 1
ATOM 3986 N N . GLN B 1 170 ? -15.656 15.789 -0.861 1 86.62 170 GLN B N 1
ATOM 3987 C CA . GLN B 1 170 ? -15.969 14.938 0.28 1 86.62 170 GLN B CA 1
ATOM 3988 C C . GLN B 1 170 ? -16.594 15.742 1.414 1 86.62 170 GLN B C 1
ATOM 3990 O O . GLN B 1 170 ? -17.594 15.312 2.002 1 86.62 170 GLN B O 1
ATOM 3995 N N . GLN B 1 171 ? -16.047 16.938 1.697 1 81 171 GLN B N 1
ATOM 3996 C CA . GLN B 1 171 ? -16.562 17.797 2.764 1 81 171 GLN B CA 1
ATOM 3997 C C . GLN B 1 171 ? -17.969 18.281 2.455 1 81 171 GLN B C 1
ATOM 3999 O O . GLN B 1 171 ? -18.766 18.547 3.367 1 81 171 GLN B O 1
ATOM 4004 N N . GLN B 1 172 ? -18.297 18.297 1.157 1 84 172 GLN B N 1
ATOM 4005 C CA . GLN B 1 172 ? -19.609 18.781 0.736 1 84 172 GLN B CA 1
ATOM 4006 C C . GLN B 1 172 ? -20.594 17.625 0.558 1 84 172 GLN B C 1
ATOM 4008 O O . GLN B 1 172 ? -21.719 17.828 0.128 1 84 172 GLN B O 1
ATOM 4013 N N . GLY B 1 173 ? -20.109 16.438 0.751 1 86.25 173 GLY B N 1
ATOM 4014 C CA . GLY B 1 173 ? -20.984 15.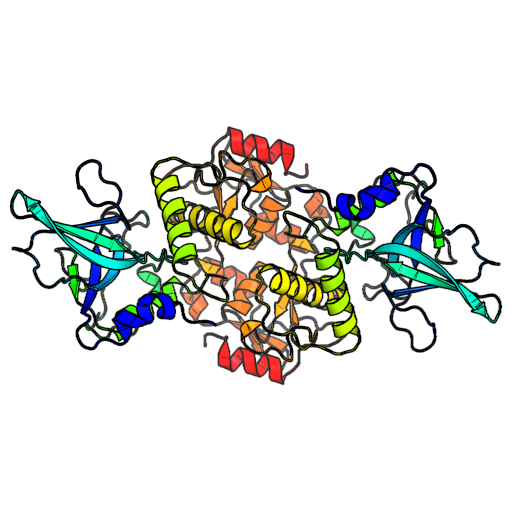273 0.688 1 86.25 173 GLY B CA 1
ATOM 4015 C C . GLY B 1 173 ? -21.031 14.633 -0.687 1 86.25 173 GLY B C 1
ATOM 4016 O O . GLY B 1 173 ? -21.922 13.836 -0.977 1 86.25 173 GLY B O 1
ATOM 4017 N N . ASN B 1 174 ? -20.125 15.109 -1.524 1 86.88 174 ASN B N 1
ATOM 4018 C CA . ASN B 1 174 ? -19.984 14.461 -2.826 1 86.88 174 ASN B CA 1
ATOM 4019 C C . ASN B 1 174 ? -18.938 13.344 -2.781 1 86.88 174 ASN B C 1
ATOM 4021 O O . ASN B 1 174 ? -17.734 13.609 -2.789 1 86.88 174 ASN B O 1
ATOM 4025 N N . TYR B 1 175 ? -19.484 12.156 -2.826 1 89.75 175 TYR B N 1
ATOM 4026 C CA . TYR B 1 175 ? -18.578 11.039 -2.551 1 89.75 175 TYR B CA 1
ATOM 4027 C C . TYR B 1 175 ? -18.25 10.281 -3.828 1 89.75 175 TYR B C 1
ATOM 4029 O O . TYR B 1 175 ? -17.438 9.359 -3.812 1 89.75 175 TYR B O 1
ATOM 4037 N N . PHE B 1 176 ? -18.828 10.672 -4.938 1 86.69 176 PHE B N 1
ATOM 4038 C CA . PHE B 1 176 ? -18.656 9.969 -6.207 1 86.69 176 PHE B CA 1
ATOM 4039 C C . PHE B 1 176 ? -17.281 10.273 -6.809 1 86.69 176 PHE B C 1
ATOM 4041 O O . PHE B 1 176 ? -16.859 11.422 -6.836 1 86.69 176 PHE B O 1
ATOM 4048 N N . VAL B 1 177 ? -16.609 9.312 -7.211 1 83.75 177 VAL B N 1
ATOM 4049 C CA . VAL B 1 177 ? -15.375 9.469 -7.973 1 83.75 177 VAL B CA 1
ATOM 4050 C C . VAL B 1 177 ? -15.422 8.594 -9.219 1 83.75 177 VAL B C 1
ATOM 4052 O O . VAL B 1 177 ? -15.578 7.375 -9.125 1 83.75 177 VAL B O 1
ATOM 4055 N N . GLU B 1 178 ? -15.227 9.18 -10.359 1 78.94 178 GLU B N 1
ATOM 4056 C CA . GLU B 1 178 ? -15.258 8.445 -11.625 1 78.94 178 GLU B CA 1
ATOM 4057 C C . GLU B 1 178 ? -14 7.598 -11.805 1 78.94 178 GLU B C 1
ATOM 4059 O O . GLU B 1 178 ? -12.977 7.859 -11.172 1 78.94 178 GLU B O 1
ATOM 4064 N N . ASP B 1 179 ? -14.281 6.441 -12.641 1 71.06 179 ASP B N 1
ATOM 4065 C CA . ASP B 1 179 ? -13.102 5.656 -13 1 71.06 179 ASP B CA 1
ATOM 4066 C C . ASP B 1 179 ? -12.016 6.547 -13.602 1 71.06 179 ASP B C 1
ATOM 4068 O O . ASP B 1 179 ? -12.312 7.48 -14.344 1 71.06 179 ASP B O 1
ATOM 4072 N N . LEU B 1 180 ? -10.984 6.656 -12.867 1 59.25 180 LEU B N 1
ATOM 4073 C CA . LEU B 1 180 ? -9.945 7.516 -13.422 1 59.25 180 LEU B CA 1
ATOM 4074 C C . LEU B 1 180 ? -8.852 6.684 -14.086 1 59.25 180 LEU B C 1
ATOM 4076 O O . LEU B 1 180 ? -8.539 5.586 -13.617 1 59.25 180 LEU B O 1
ATOM 4080 N N . ALA B 1 181 ? -8.422 7.09 -15.234 1 57.31 181 ALA B N 1
ATOM 4081 C CA . ALA B 1 181 ? -7.445 6.434 -16.094 1 57.31 181 ALA B CA 1
ATOM 4082 C C . ALA B 1 181 ? -6.102 6.285 -15.391 1 57.31 181 ALA B C 1
ATOM 4084 O O . ALA B 1 181 ? -5.309 5.406 -15.734 1 57.31 181 ALA B O 1
ATOM 4085 N N . SER B 1 182 ? -5.996 7.133 -14.375 1 66.38 182 SER B N 1
ATOM 4086 C CA . SER B 1 182 ? -4.617 7.102 -13.898 1 66.38 182 SER B CA 1
ATOM 4087 C C . SER B 1 182 ? -4.535 6.535 -12.484 1 66.38 182 SER B C 1
ATOM 4089 O O . SER B 1 182 ? -5.387 6.832 -11.641 1 66.38 182 SER B O 1
ATOM 4091 N N . THR B 1 183 ? -3.67 5.629 -12.312 1 68.5 183 THR B N 1
ATOM 4092 C CA . THR B 1 183 ? -3.342 5.062 -11.008 1 68.5 183 THR B CA 1
ATOM 4093 C C . THR B 1 183 ? -3.082 6.168 -9.992 1 68.5 183 THR B C 1
ATOM 4095 O O . THR B 1 183 ? -3.422 6.027 -8.812 1 68.5 183 THR B O 1
ATOM 4098 N N . GLN B 1 184 ? -2.682 7.258 -10.453 1 68.06 184 GLN B N 1
ATOM 4099 C CA . GLN B 1 184 ? -2.385 8.367 -9.555 1 68.06 184 GLN B CA 1
ATOM 4100 C C . GLN B 1 184 ? -3.666 8.961 -8.977 1 68.06 184 GLN B C 1
ATOM 4102 O O . GLN B 1 184 ? -3.719 9.297 -7.793 1 68.06 184 GLN B O 1
ATOM 4107 N N . LYS B 1 185 ? -4.668 9.047 -9.773 1 69.31 185 LYS B N 1
ATOM 4108 C CA . LYS B 1 185 ? -5.926 9.633 -9.312 1 69.31 185 LYS B CA 1
ATOM 4109 C C . LYS B 1 185 ? -6.59 8.742 -8.266 1 69.31 185 LYS B C 1
ATOM 4111 O O . LYS B 1 185 ? -7.141 9.242 -7.281 1 69.31 185 LYS B O 1
ATOM 4116 N N . VAL B 1 186 ? -6.504 7.52 -8.516 1 75.75 186 VAL B N 1
ATOM 4117 C CA . VAL B 1 186 ? -7.051 6.574 -7.543 1 75.75 186 VAL B CA 1
ATOM 4118 C C . VAL B 1 186 ? -6.332 6.73 -6.207 1 75.75 186 VAL B C 1
ATOM 4120 O O . VAL B 1 186 ? -6.973 6.789 -5.152 1 75.75 186 VAL B O 1
ATOM 4123 N N . ARG B 1 187 ? -5.043 6.891 -6.25 1 76.06 187 ARG B N 1
ATOM 4124 C CA . ARG B 1 187 ? -4.25 7.051 -5.031 1 76.06 187 ARG B CA 1
ATOM 4125 C C . ARG B 1 187 ? -4.645 8.32 -4.285 1 76.06 187 ARG B C 1
ATOM 4127 O O . ARG B 1 187 ? -4.742 8.312 -3.055 1 76.06 187 ARG B O 1
ATOM 4134 N N . LYS B 1 188 ? -4.848 9.398 -4.969 1 76.25 188 LYS B N 1
ATOM 4135 C CA . LYS B 1 188 ? -5.234 10.664 -4.352 1 76.25 188 LYS B CA 1
ATOM 4136 C C . LYS B 1 188 ? -6.602 10.555 -3.686 1 76.25 188 LYS B C 1
ATOM 4138 O O . LYS B 1 188 ? -6.797 11.047 -2.574 1 76.25 188 LYS B O 1
ATOM 4143 N N . GLY B 1 189 ? -7.559 9.953 -4.402 1 81.69 189 GLY B N 1
ATOM 4144 C CA . GLY B 1 189 ? -8.867 9.734 -3.803 1 81.69 189 GLY B CA 1
ATOM 4145 C C . GLY B 1 189 ? -8.812 8.891 -2.545 1 81.69 189 GLY B C 1
ATOM 4146 O O . GLY B 1 189 ? -9.461 9.211 -1.548 1 81.69 189 GLY B O 1
ATOM 4147 N N . GLN B 1 190 ? -7.984 7.883 -2.578 1 84.31 190 GLN B N 1
ATOM 4148 C CA . GLN B 1 190 ? -7.816 7.023 -1.409 1 84.31 190 GLN B CA 1
ATOM 4149 C C . GLN B 1 190 ? -7.207 7.797 -0.243 1 84.31 190 GLN B C 1
ATOM 4151 O O . GLN B 1 190 ? -7.59 7.594 0.911 1 84.31 190 GLN B O 1
ATOM 4156 N N . SER B 1 191 ? -6.285 8.672 -0.561 1 84.88 191 SER B N 1
ATOM 4157 C CA . SER B 1 191 ? -5.652 9.477 0.48 1 84.88 191 SER B CA 1
ATOM 4158 C C . SER B 1 191 ? -6.66 10.391 1.166 1 84.88 191 SER B C 1
ATOM 4160 O O . SER B 1 191 ? -6.691 10.477 2.395 1 84.88 191 SER B O 1
ATOM 4162 N N . VAL B 1 192 ? -7.492 11.055 0.371 1 84.25 192 VAL B N 1
ATOM 4163 C CA . VAL B 1 192 ? -8.516 11.945 0.905 1 84.25 192 VAL B CA 1
ATOM 4164 C C . VAL B 1 192 ? -9.469 11.164 1.806 1 84.25 192 VAL B C 1
ATOM 4166 O O . VAL B 1 192 ? -9.742 11.57 2.936 1 84.25 192 VAL B O 1
ATOM 4169 N N . PHE B 1 193 ? -9.938 10.047 1.266 1 91.31 193 PHE B N 1
ATOM 4170 C CA . PHE B 1 193 ? -10.844 9.18 2.01 1 91.31 193 PHE B CA 1
ATOM 4171 C C . PHE B 1 193 ? -10.188 8.695 3.297 1 91.31 193 PHE B C 1
ATOM 4173 O O . PHE B 1 193 ? -10.75 8.844 4.383 1 91.31 193 PHE B O 1
ATOM 4180 N N . SER B 1 194 ? -9.031 8.172 3.268 1 93.19 194 SER B N 1
ATOM 4181 C CA . SER B 1 194 ? -8.328 7.555 4.391 1 93.19 194 SER B CA 1
ATOM 4182 C C . SER B 1 194 ? -8.055 8.57 5.492 1 93.19 194 SER B C 1
ATOM 4184 O O . SER B 1 194 ? -8.25 8.289 6.676 1 93.19 194 SER B O 1
ATOM 4186 N N . THR B 1 195 ? -7.598 9.734 5.16 1 88.56 195 THR B N 1
ATOM 4187 C CA . THR B 1 195 ? -7.277 10.766 6.141 1 88.56 195 THR B CA 1
ATOM 4188 C C . THR B 1 195 ? -8.523 11.188 6.914 1 88.56 195 THR B C 1
ATOM 4190 O O . THR B 1 195 ? -8.477 11.367 8.133 1 88.56 195 THR B O 1
ATOM 4193 N N . GLN B 1 196 ? -9.641 11.281 6.215 1 88.62 196 GLN B N 1
ATOM 4194 C CA . GLN B 1 196 ? -10.891 11.641 6.875 1 88.62 196 GLN B CA 1
ATOM 4195 C C . GLN B 1 196 ? -11.328 10.562 7.855 1 88.62 196 GLN B C 1
ATOM 4197 O O . GLN B 1 196 ? -11.734 10.859 8.977 1 88.62 196 GLN B O 1
ATOM 4202 N N . VAL B 1 197 ? -11.234 9.367 7.496 1 94.5 197 VAL B N 1
ATOM 4203 C CA . VAL B 1 197 ? -11.609 8.258 8.359 1 94.5 197 VAL B CA 1
ATOM 4204 C C . VAL B 1 197 ? -10.719 8.242 9.602 1 94.5 197 VAL B C 1
ATOM 4206 O O . VAL B 1 197 ? -11.211 8.156 10.727 1 94.5 197 VAL B O 1
ATOM 4209 N N . LYS B 1 198 ? -9.422 8.367 9.43 1 93.06 198 LYS B N 1
ATOM 4210 C CA . LYS B 1 198 ? -8.492 8.391 10.547 1 93.06 198 LYS B CA 1
ATOM 4211 C C . LYS B 1 198 ? -8.828 9.508 11.523 1 93.06 198 LYS B C 1
ATOM 4213 O O . LYS B 1 198 ? -8.836 9.305 12.742 1 93.06 198 LYS B O 1
ATOM 4218 N N . ARG B 1 199 ? -9.125 10.594 10.938 1 86.19 199 ARG B N 1
ATOM 4219 C CA . ARG B 1 199 ? -9.469 11.75 11.758 1 86.19 199 ARG B CA 1
ATOM 4220 C C . ARG B 1 199 ? -10.719 11.492 12.586 1 86.19 199 ARG B C 1
ATOM 4222 O O . ARG B 1 199 ? -10.758 11.805 13.781 1 86.19 199 ARG B O 1
ATOM 4229 N N . ASN B 1 200 ? -11.719 10.867 12 1 90.88 200 ASN B N 1
ATOM 4230 C CA . ASN B 1 200 ? -12.969 10.578 12.695 1 90.88 200 ASN B CA 1
ATOM 4231 C C . ASN B 1 200 ? -12.75 9.617 13.859 1 90.88 200 ASN B C 1
ATOM 4233 O O . ASN B 1 200 ? -13.484 9.656 14.852 1 90.88 200 ASN B O 1
ATOM 4237 N N . TYR B 1 201 ? -11.68 8.859 13.781 1 93.75 201 TYR B N 1
ATOM 4238 C CA . TYR B 1 201 ? -11.391 7.875 14.812 1 93.75 201 TYR B CA 1
ATOM 4239 C C . TYR B 1 201 ? -10.328 8.391 15.781 1 93.75 201 TYR B C 1
ATOM 4241 O O . TYR B 1 201 ? -9.789 7.625 16.578 1 93.75 201 TYR B O 1
ATOM 4249 N N . GLY B 1 202 ? -9.961 9.664 15.594 1 87.75 202 GLY B N 1
ATOM 4250 C CA . GLY B 1 202 ? -8.953 10.234 16.484 1 87.75 202 GLY B CA 1
ATOM 4251 C C . GLY B 1 202 ? -7.566 9.672 16.25 1 87.75 202 GLY B C 1
ATOM 4252 O O . GLY B 1 202 ? -6.777 9.547 17.172 1 87.75 202 GLY B O 1
ATOM 4253 N N . PHE B 1 203 ? -7.375 9.211 15.055 1 89.19 203 PHE B N 1
ATOM 4254 C CA . PHE B 1 203 ? -6.09 8.68 14.617 1 89.19 203 PHE B CA 1
ATOM 4255 C C . PHE B 1 203 ? -5.672 7.5 15.484 1 89.19 203 PHE B C 1
ATOM 4257 O O . PHE B 1 203 ? -4.52 7.418 15.922 1 89.19 203 PHE B O 1
ATOM 4264 N N . LYS B 1 204 ? -6.664 6.691 15.781 1 91.62 204 LYS B N 1
ATOM 4265 C CA . LYS B 1 204 ? -6.449 5.434 16.5 1 91.62 204 LYS B CA 1
ATOM 4266 C C . LYS B 1 204 ? -7.176 4.281 15.812 1 91.62 204 LYS B C 1
ATOM 4268 O O . LYS B 1 204 ? -8.305 4.445 15.336 1 91.62 204 LYS B O 1
ATOM 4273 N N . CYS B 1 205 ? -6.52 3.193 15.812 1 97.62 205 CYS B N 1
ATOM 4274 C CA . CYS B 1 205 ? -7.176 2.006 15.273 1 97.62 205 CYS B CA 1
ATOM 4275 C C . CYS B 1 205 ? -8.422 1.662 16.078 1 97.62 205 CYS B C 1
ATOM 4277 O O . CYS B 1 205 ? -8.383 1.654 17.312 1 97.62 205 CYS B O 1
ATOM 4279 N N . ALA B 1 206 ? -9.422 1.306 15.453 1 97.88 206 ALA B N 1
ATOM 4280 C CA . ALA B 1 206 ? -10.711 1.04 16.094 1 97.88 206 ALA B CA 1
ATOM 4281 C C . ALA B 1 206 ? -10.664 -0.245 16.906 1 97.88 206 ALA B C 1
ATOM 4283 O O . ALA B 1 206 ? -11.539 -0.489 17.75 1 97.88 206 ALA B O 1
ATOM 4284 N N . LEU B 1 207 ? -9.633 -1.116 16.688 1 98 207 LEU B N 1
ATOM 4285 C CA . LEU B 1 207 ? -9.578 -2.416 17.344 1 98 207 LEU B CA 1
ATOM 4286 C C . LEU B 1 207 ? -8.352 -2.516 18.25 1 98 207 LEU B C 1
ATOM 4288 O O . LEU B 1 207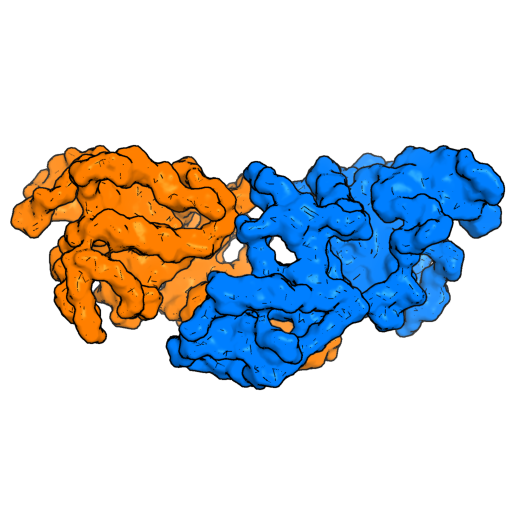 ? -8.484 -2.656 19.469 1 98 207 LEU B O 1
ATOM 4292 N N . SER B 1 208 ? -7.207 -2.252 17.672 1 95.88 208 SER B N 1
ATOM 4293 C CA . SER B 1 208 ? -5.969 -2.49 18.406 1 95.88 208 SER B CA 1
ATOM 4294 C C . SER B 1 208 ? -5.59 -1.284 19.266 1 95.88 208 SER B C 1
ATOM 4296 O O . SER B 1 208 ? -4.754 -1.391 20.156 1 95.88 208 SER B O 1
ATOM 4298 N N . GLY B 1 209 ? -6.09 -0.086 18.844 1 94.81 209 GLY B N 1
ATOM 4299 C CA . GLY B 1 209 ? -5.754 1.123 19.578 1 94.81 209 GLY B CA 1
ATOM 4300 C C . GLY B 1 209 ? -4.422 1.723 19.172 1 94.81 209 GLY B C 1
ATOM 4301 O O . GLY B 1 209 ? -4.012 2.758 19.688 1 94.81 209 GLY B O 1
ATOM 4302 N N . ILE B 1 210 ? -3.791 1.137 18.234 1 93.38 210 ILE B N 1
ATOM 4303 C CA . ILE B 1 210 ? -2.551 1.704 17.719 1 93.38 210 ILE B CA 1
ATOM 4304 C C . ILE B 1 210 ? -2.781 3.158 17.312 1 93.38 210 ILE B C 1
ATOM 4306 O O . ILE B 1 210 ? -3.807 3.486 16.703 1 93.38 210 ILE B O 1
ATOM 4310 N N . GLU B 1 211 ? -1.841 4.062 17.625 1 87.31 211 GLU B N 1
ATOM 4311 C CA . GLU B 1 211 ? -2.061 5.496 17.469 1 87.31 211 GLU B CA 1
ATOM 4312 C C . GLU B 1 211 ? -1.095 6.098 16.453 1 87.31 211 GLU B C 1
ATOM 4314 O O . GLU B 1 211 ? -1.235 7.258 16.078 1 87.31 211 GLU B O 1
ATOM 4319 N N . ASN B 1 212 ? -0.157 5.352 15.984 1 87.25 212 ASN B N 1
ATOM 4320 C CA . ASN B 1 212 ? 0.767 5.898 14.992 1 87.25 212 ASN B CA 1
ATOM 4321 C C . ASN B 1 212 ? 0.146 5.93 13.602 1 87.25 212 ASN B C 1
ATOM 4323 O O . ASN B 1 212 ? -0.233 4.887 13.062 1 87.25 212 ASN B O 1
ATOM 4327 N N . GLN B 1 213 ? 0.081 7.152 13.008 1 87.62 213 GLN B N 1
ATOM 4328 C CA . GLN B 1 213 ? -0.66 7.348 11.766 1 87.62 213 GLN B CA 1
ATOM 4329 C C . GLN B 1 213 ? -0.073 6.508 10.641 1 87.62 213 GLN B C 1
ATOM 4331 O O . GLN B 1 213 ? -0.793 6.09 9.727 1 87.62 213 GLN B O 1
ATOM 4336 N N . SER B 1 214 ? 1.226 6.324 10.734 1 88.75 214 SER B N 1
ATOM 4337 C CA . SER B 1 214 ? 1.871 5.555 9.68 1 88.75 214 SER B CA 1
ATOM 4338 C C . SER B 1 214 ? 1.371 4.113 9.664 1 88.75 214 SER B C 1
ATOM 4340 O O . SER B 1 214 ? 1.498 3.416 8.648 1 88.75 214 SER B O 1
ATOM 4342 N N . PHE B 1 215 ? 0.762 3.65 10.703 1 95 215 PHE B N 1
ATOM 4343 C CA . PHE B 1 215 ? 0.294 2.275 10.82 1 95 215 PHE B CA 1
ATOM 4344 C C . PHE B 1 215 ? -1.215 2.197 10.625 1 95 215 PHE B C 1
ATOM 4346 O O . PHE B 1 215 ? -1.806 1.121 10.727 1 95 215 PHE B O 1
ATOM 4353 N N . LEU B 1 216 ? -1.812 3.346 10.336 1 94.38 216 LEU B N 1
ATOM 4354 C CA . LEU B 1 216 ? -3.268 3.387 10.234 1 94.38 216 LEU B CA 1
ATOM 4355 C C . LEU B 1 216 ? -3.715 3.475 8.781 1 94.38 216 LEU B C 1
ATOM 4357 O O . LEU B 1 216 ? -3.055 4.117 7.965 1 94.38 216 LEU B O 1
ATOM 4361 N N . ILE B 1 217 ? -4.828 2.846 8.523 1 96.5 217 ILE B N 1
ATOM 4362 C CA . ILE B 1 217 ? -5.477 2.869 7.215 1 96.5 217 ILE B CA 1
ATOM 4363 C C . ILE B 1 217 ? -6.957 3.203 7.379 1 96.5 217 ILE B C 1
ATOM 4365 O O . ILE B 1 217 ? -7.629 2.668 8.266 1 96.5 217 ILE B O 1
ATOM 4369 N N . GLY B 1 218 ? -7.402 4.246 6.641 1 95.94 218 GLY B N 1
ATOM 4370 C CA . GLY B 1 218 ? -8.844 4.301 6.43 1 95.94 218 GLY B CA 1
ATOM 4371 C C . GLY B 1 218 ? -9.359 3.166 5.566 1 95.94 218 GLY B C 1
ATOM 4372 O O . GLY B 1 218 ? -9.328 3.248 4.336 1 95.94 218 GLY B O 1
ATOM 4373 N N . SER B 1 219 ? -9.852 2.146 6.102 1 97.56 219 SER B N 1
ATOM 4374 C CA . SER B 1 219 ? -10.234 0.917 5.414 1 97.56 219 SER B CA 1
ATOM 4375 C C . SER B 1 219 ? -11.625 1.033 4.809 1 97.56 219 SER B C 1
ATOM 4377 O O . SER B 1 219 ? -12.594 1.304 5.516 1 97.56 219 SER B O 1
ATOM 4379 N N . HIS B 1 220 ? -11.727 0.87 3.533 1 97 220 HIS B N 1
ATOM 4380 C CA . HIS B 1 220 ? -13.031 0.853 2.885 1 97 220 HIS B CA 1
ATOM 4381 C C . HIS B 1 220 ? -13.828 -0.391 3.273 1 97 220 HIS B C 1
ATOM 4383 O O . HIS B 1 220 ? -13.305 -1.507 3.219 1 97 220 HIS B O 1
ATOM 4389 N N . ILE B 1 221 ? -15.062 -0.184 3.66 1 98.38 221 ILE B N 1
ATOM 4390 C CA . ILE B 1 221 ? -15.953 -1.316 3.885 1 98.38 221 ILE B CA 1
ATOM 4391 C C . ILE B 1 221 ? -16.359 -1.928 2.545 1 98.38 221 ILE B C 1
ATOM 4393 O O . ILE B 1 221 ? -16.203 -3.133 2.334 1 98.38 221 ILE B O 1
ATOM 4397 N N . ILE B 1 222 ? -16.969 -1.063 1.733 1 96.44 222 ILE B N 1
ATOM 4398 C CA . ILE B 1 222 ? -17.156 -1.41 0.33 1 96.44 222 ILE B CA 1
ATOM 4399 C C . ILE B 1 222 ? -15.945 -0.955 -0.485 1 96.44 222 ILE B C 1
ATOM 4401 O O . ILE B 1 222 ? -15.648 0.24 -0.557 1 96.44 222 ILE B O 1
ATOM 4405 N N . PRO B 1 223 ? -15.266 -1.902 -1.085 1 93.94 223 PRO B N 1
ATOM 4406 C CA . PRO B 1 223 ? -14.031 -1.562 -1.793 1 93.94 223 PRO B CA 1
ATOM 4407 C C . PRO B 1 223 ? -14.242 -0.49 -2.861 1 93.94 223 PRO B C 1
ATOM 4409 O O . PRO B 1 223 ? -15.312 -0.414 -3.463 1 93.94 223 PRO B O 1
ATOM 4412 N N . TRP B 1 224 ? -13.219 0.283 -3.127 1 87.44 224 TRP B N 1
ATOM 4413 C CA . TRP B 1 224 ? -13.18 1.38 -4.09 1 87.44 224 TRP B CA 1
ATOM 4414 C C . TRP B 1 224 ? -13.734 0.941 -5.438 1 87.44 224 TRP B C 1
ATOM 4416 O O . TRP B 1 224 ? -14.523 1.659 -6.059 1 87.44 224 TRP B O 1
ATOM 4426 N N . ALA B 1 225 ? -13.383 -0.272 -5.871 1 85.12 225 ALA B N 1
ATOM 4427 C CA . ALA B 1 225 ? -13.727 -0.752 -7.207 1 85.12 225 ALA B CA 1
ATOM 4428 C C . ALA B 1 225 ? -15.188 -1.192 -7.277 1 85.12 225 ALA B C 1
ATOM 4430 O O . ALA B 1 225 ? -15.766 -1.278 -8.367 1 85.12 225 ALA B O 1
ATOM 4431 N N . ALA B 1 226 ? -15.758 -1.424 -6.137 1 89.69 226 ALA B N 1
ATOM 4432 C CA . ALA B 1 226 ? -17.078 -2.057 -6.113 1 89.69 226 ALA B CA 1
ATOM 4433 C C . ALA B 1 226 ? -18.188 -1.019 -6.242 1 89.69 226 ALA B C 1
ATOM 4435 O O . ALA B 1 226 ? -19.281 -1.323 -6.73 1 89.69 226 ALA B O 1
ATOM 4436 N N . ASN B 1 227 ? -17.953 0.219 -5.785 1 92.69 227 ASN B N 1
ATOM 4437 C CA . ASN B 1 227 ? -19.016 1.22 -5.785 1 92.69 227 ASN B CA 1
ATOM 4438 C C . ASN B 1 227 ? -18.453 2.635 -5.863 1 92.69 227 ASN B C 1
ATOM 4440 O O . ASN B 1 227 ? -17.953 3.162 -4.871 1 92.69 227 ASN B O 1
ATOM 4444 N N . LYS B 1 228 ? -18.703 3.281 -6.918 1 89.5 228 LYS B N 1
ATOM 4445 C CA . LYS B 1 228 ? -18.156 4.609 -7.18 1 89.5 228 LYS B CA 1
ATOM 4446 C C . LYS B 1 228 ? -18.844 5.664 -6.32 1 89.5 228 LYS B C 1
ATOM 4448 O O . LYS B 1 228 ? -18.25 6.691 -5.988 1 89.5 228 LYS B O 1
ATOM 4453 N N . SER B 1 229 ? -20.016 5.426 -5.926 1 92.5 229 SER B N 1
ATOM 4454 C CA . SER B 1 229 ? -20.859 6.43 -5.281 1 92.5 229 SER B CA 1
ATOM 4455 C C . SER B 1 229 ? -20.469 6.633 -3.822 1 92.5 229 SER B C 1
ATOM 4457 O O . SER B 1 229 ? -20.875 7.613 -3.193 1 92.5 229 SER B O 1
ATOM 4459 N N . VAL B 1 230 ? -19.641 5.715 -3.289 1 94 230 VAL B N 1
ATOM 4460 C CA . VAL B 1 230 ? -19.344 5.82 -1.862 1 94 230 VAL B CA 1
ATOM 4461 C C . VAL B 1 230 ? -17.844 5.883 -1.642 1 94 230 VAL B C 1
ATOM 4463 O O . VAL B 1 230 ? -17.359 5.664 -0.527 1 94 230 VAL B O 1
ATOM 4466 N N . ARG B 1 231 ? -17.078 6.145 -2.686 1 91 231 ARG B N 1
ATOM 4467 C CA . ARG B 1 231 ? -15.609 6.121 -2.66 1 91 231 ARG B CA 1
ATOM 4468 C C . ARG B 1 231 ? -15.062 7.113 -1.639 1 91 231 ARG B C 1
ATOM 4470 O O . ARG B 1 231 ? -14.07 6.832 -0.967 1 91 231 ARG B O 1
ATOM 4477 N N . LEU B 1 232 ? -15.758 8.258 -1.434 1 91.19 232 LEU B N 1
ATOM 4478 C CA . LEU B 1 232 ? -15.25 9.289 -0.534 1 91.19 232 LEU B CA 1
ATOM 4479 C C . LEU B 1 232 ? -16.125 9.398 0.714 1 91.19 232 LEU B C 1
ATOM 4481 O O . LEU B 1 232 ? -15.938 10.305 1.526 1 91.19 232 LEU B O 1
ATOM 4485 N N . ASP B 1 233 ? -17.094 8.453 0.93 1 94.06 233 ASP B N 1
ATOM 4486 C CA . ASP B 1 233 ? -17.984 8.477 2.082 1 94.06 233 ASP B CA 1
ATOM 4487 C C . ASP B 1 233 ? -17.281 7.969 3.338 1 94.06 233 ASP B C 1
ATOM 4489 O O . ASP B 1 233 ? -16.984 6.777 3.447 1 94.06 233 ASP B O 1
ATOM 4493 N N . PRO B 1 234 ? -17.125 8.852 4.328 1 93.25 234 PRO B N 1
ATOM 4494 C CA . PRO B 1 234 ? -16.422 8.398 5.527 1 93.25 234 PRO B CA 1
ATOM 4495 C C . PRO B 1 234 ? -17.188 7.312 6.289 1 93.25 234 PRO B C 1
ATOM 4497 O O . PRO B 1 234 ? -16.578 6.543 7.043 1 93.25 234 PRO B O 1
ATOM 4500 N N . SER B 1 235 ? -18.453 7.23 6.039 1 97.19 235 SER B N 1
ATOM 4501 C CA . SER B 1 235 ? -19.25 6.184 6.684 1 97.19 235 SER B CA 1
ATOM 4502 C C . SER B 1 235 ? -19 4.828 6.039 1 97.19 235 SER B C 1
ATOM 4504 O O . SER B 1 235 ? -19.422 3.795 6.559 1 97.19 235 SER B O 1
ATOM 4506 N N . ASN B 1 236 ? -18.297 4.805 4.969 1 98.12 236 ASN B N 1
ATOM 4507 C CA . ASN B 1 236 ? -17.844 3.576 4.328 1 98.12 236 ASN B CA 1
ATOM 4508 C C . ASN B 1 236 ? -16.438 3.178 4.805 1 98.12 236 ASN B C 1
ATOM 4510 O O . ASN B 1 236 ? -15.727 2.455 4.109 1 98.12 236 ASN B O 1
ATOM 4514 N N . GLY B 1 237 ? -16.031 3.744 5.918 1 98 237 GLY B N 1
ATOM 4515 C CA . GLY B 1 237 ? -14.656 3.512 6.344 1 98 237 GLY B CA 1
ATOM 4516 C C . GLY B 1 237 ? -14.539 3.146 7.809 1 98 237 GLY B C 1
ATOM 4517 O O . GLY B 1 237 ? -15.367 3.559 8.625 1 98 237 GLY B O 1
ATOM 4518 N N . ILE B 1 238 ? -13.547 2.371 8.188 1 98.44 238 ILE B N 1
ATOM 4519 C CA . ILE B 1 238 ? -13.109 2.072 9.547 1 98.44 238 ILE B CA 1
ATOM 4520 C C . ILE B 1 238 ? -11.609 2.314 9.664 1 98.44 238 ILE B C 1
ATOM 4522 O O . ILE B 1 238 ? -10.844 1.946 8.773 1 98.44 238 ILE B O 1
ATOM 4526 N N . CYS B 1 239 ? -11.211 3.01 10.711 1 96.94 239 CYS B N 1
ATOM 4527 C CA . CYS B 1 239 ? -9.781 3.197 10.938 1 96.94 239 CYS B CA 1
ATOM 4528 C C . CYS B 1 239 ? -9.148 1.936 11.516 1 96.94 239 CYS B C 1
ATOM 4530 O O . CYS B 1 239 ? -9.406 1.575 12.664 1 96.94 239 CYS B O 1
ATOM 4532 N N . LEU B 1 240 ? -8.312 1.25 10.734 1 98.38 240 LEU B N 1
ATOM 4533 C CA . LEU B 1 240 ? -7.688 -0.003 11.141 1 98.38 240 LEU B CA 1
ATOM 4534 C C . LEU B 1 240 ? -6.172 0.079 10.992 1 98.38 240 LEU B C 1
ATOM 4536 O O . LEU B 1 240 ? -5.66 0.869 10.195 1 98.38 240 LEU B O 1
ATOM 4540 N N . SER B 1 241 ? -5.492 -0.628 11.836 1 97.56 241 SER B N 1
ATOM 4541 C CA . SER B 1 241 ? -4.062 -0.805 11.609 1 97.56 241 SER B CA 1
ATOM 4542 C C . SER B 1 241 ? -3.801 -1.584 10.32 1 97.56 241 SER B C 1
ATOM 4544 O O . SER B 1 241 ? -4.699 -2.248 9.805 1 97.56 241 SER B O 1
ATOM 4546 N N . VAL B 1 242 ? -2.6 -1.503 9.836 1 97 242 VAL B N 1
ATOM 4547 C CA . VAL B 1 242 ? -2.242 -2.074 8.539 1 97 242 VAL B CA 1
ATOM 4548 C C . VAL B 1 242 ? -2.572 -3.564 8.523 1 97 242 VAL B C 1
ATOM 4550 O O . VAL B 1 242 ? -3.092 -4.082 7.531 1 97 242 VAL B O 1
ATOM 4553 N N . GLU B 1 243 ? -2.311 -4.273 9.625 1 96.62 243 GLU B N 1
ATOM 4554 C CA . GLU B 1 243 ? -2.582 -5.707 9.695 1 96.62 243 GLU B CA 1
ATOM 4555 C C . GLU B 1 243 ? -4.082 -5.984 9.711 1 96.62 243 GLU B C 1
ATOM 4557 O O . GLU B 1 243 ? -4.562 -6.875 9.008 1 96.62 243 GLU B O 1
ATOM 4562 N N . LEU B 1 244 ? -4.785 -5.219 10.43 1 97.75 244 LEU B N 1
ATOM 4563 C CA . LEU B 1 244 ? -6.219 -5.434 10.555 1 97.75 244 LEU B CA 1
ATOM 4564 C C . LEU B 1 244 ? -6.953 -4.996 9.289 1 97.75 244 LEU B C 1
ATOM 4566 O O . LEU B 1 244 ? -7.961 -5.594 8.914 1 97.75 244 LEU B O 1
ATOM 4570 N N . ASP B 1 245 ? -6.418 -3.975 8.688 1 97.75 245 ASP B N 1
ATOM 4571 C CA . ASP B 1 245 ? -6.961 -3.598 7.387 1 97.75 245 ASP B CA 1
ATOM 4572 C C . ASP B 1 245 ? -6.832 -4.742 6.383 1 97.75 245 ASP B C 1
ATOM 4574 O O . ASP B 1 245 ? -7.785 -5.059 5.668 1 97.75 245 ASP B O 1
ATOM 4578 N N . LYS B 1 246 ? -5.656 -5.281 6.391 1 97.06 246 LYS B N 1
ATOM 4579 C CA . LYS B 1 246 ? -5.441 -6.41 5.492 1 97.06 246 LYS B CA 1
ATOM 4580 C C . LYS B 1 246 ? -6.41 -7.547 5.793 1 97.06 246 LYS B C 1
ATOM 4582 O O . LYS B 1 246 ? -6.984 -8.141 4.875 1 97.06 246 LYS B O 1
ATOM 4587 N N . ALA B 1 247 ? -6.613 -7.871 7.066 1 97.44 247 ALA B N 1
ATOM 4588 C CA . ALA B 1 247 ? -7.527 -8.938 7.477 1 97.44 247 ALA B CA 1
ATOM 4589 C C . ALA B 1 247 ? -8.961 -8.625 7.043 1 97.44 247 ALA B C 1
ATOM 4591 O O . ALA B 1 247 ? -9.695 -9.516 6.617 1 97.44 247 ALA B O 1
ATOM 4592 N N . PHE B 1 248 ? -9.312 -7.379 7.148 1 98.12 248 PHE B N 1
ATOM 4593 C CA . PHE B 1 248 ? -10.648 -6.934 6.773 1 98.12 248 PHE B CA 1
ATOM 4594 C C . PHE B 1 248 ? -10.836 -6.984 5.262 1 98.12 248 PHE B C 1
ATOM 4596 O O . PHE B 1 248 ? -11.828 -7.516 4.77 1 98.12 248 PHE B O 1
ATOM 4603 N N . ASP B 1 249 ? -9.867 -6.551 4.582 1 95.62 249 ASP B N 1
ATOM 4604 C CA . ASP B 1 249 ? -9.875 -6.504 3.123 1 95.62 249 ASP B CA 1
ATOM 4605 C C . ASP B 1 249 ? -9.953 -7.906 2.529 1 95.62 249 ASP B C 1
ATOM 4607 O O . ASP B 1 249 ? -10.641 -8.125 1.527 1 95.62 249 ASP B O 1
ATOM 4611 N N . LYS B 1 250 ? -9.273 -8.789 3.168 1 93.69 250 LYS B N 1
ATOM 4612 C CA . LYS B 1 250 ? -9.172 -10.141 2.617 1 93.69 250 LYS B CA 1
ATOM 4613 C C . LYS B 1 250 ? -10.266 -11.039 3.176 1 93.69 250 LYS B C 1
ATOM 4615 O O . LYS B 1 250 ? -10.328 -12.227 2.854 1 93.69 250 LYS B O 1
ATOM 4620 N N . GLY B 1 251 ? -11.078 -10.523 4.062 1 96.38 251 GLY B N 1
ATOM 4621 C CA . GLY B 1 251 ? -12.25 -11.234 4.531 1 96.38 251 GLY B CA 1
ATOM 4622 C C . GLY B 1 251 ? -11.961 -12.172 5.688 1 96.38 251 GLY B C 1
ATOM 4623 O O . GLY B 1 251 ? -12.758 -13.062 5.984 1 96.38 251 GLY B O 1
ATOM 4624 N N . PHE B 1 252 ? -10.836 -11.984 6.324 1 96.38 252 PHE B N 1
ATOM 4625 C CA . PHE B 1 252 ? -10.523 -12.805 7.488 1 96.38 252 PHE B CA 1
ATOM 4626 C C . PHE B 1 252 ? -11.289 -12.32 8.719 1 96.38 252 PHE B C 1
ATOM 4628 O O . PHE B 1 252 ? -11.484 -13.078 9.672 1 96.38 252 PHE B O 1
ATOM 4635 N N . ILE B 1 253 ? -11.641 -11.047 8.719 1 98.06 253 ILE B N 1
ATOM 4636 C CA . ILE B 1 253 ? -12.508 -10.523 9.766 1 98.06 253 ILE B CA 1
ATOM 4637 C C . ILE B 1 253 ? -13.617 -9.68 9.148 1 98.06 253 ILE B C 1
ATOM 4639 O O . ILE B 1 253 ? -13.508 -9.234 8.008 1 98.06 253 ILE B O 1
ATOM 4643 N N . THR B 1 254 ? -14.672 -9.539 9.82 1 98.5 254 THR B N 1
ATOM 4644 C CA . THR B 1 254 ? -15.758 -8.609 9.523 1 98.5 254 THR B CA 1
ATOM 4645 C C . THR B 1 254 ? -16.375 -8.062 10.812 1 98.5 254 THR B C 1
ATOM 4647 O O . THR B 1 254 ? -15.883 -8.352 11.906 1 98.5 254 THR B O 1
ATOM 4650 N N . ILE B 1 255 ? -17.281 -7.176 10.672 1 98.56 255 ILE B N 1
ATOM 4651 C CA . ILE B 1 255 ? -17.969 -6.551 11.797 1 98.56 255 ILE B CA 1
ATOM 4652 C C . ILE B 1 255 ? -19.469 -6.863 11.727 1 98.56 255 ILE B C 1
ATOM 4654 O O . ILE B 1 255 ? -20.094 -6.684 10.68 1 98.56 255 ILE B O 1
ATOM 4658 N N . ASP B 1 256 ? -20.016 -7.309 12.789 1 97.94 256 ASP B N 1
ATOM 4659 C CA . ASP B 1 256 ? -21.422 -7.699 12.781 1 97.94 256 ASP B CA 1
ATOM 4660 C C . ASP B 1 256 ? -22.312 -6.504 13.078 1 97.94 256 ASP B C 1
ATOM 4662 O O . ASP B 1 256 ? -21.859 -5.359 13.102 1 97.94 256 ASP B O 1
ATOM 4666 N N . GLU B 1 257 ? -23.609 -6.727 13.289 1 97.69 257 GLU B N 1
ATOM 4667 C CA . GLU B 1 257 ? -24.609 -5.68 13.445 1 97.69 257 GLU B CA 1
ATOM 4668 C C . GLU B 1 257 ? -24.438 -4.934 14.758 1 97.69 257 GLU B C 1
ATOM 4670 O O . GLU B 1 257 ? -24.906 -3.803 14.906 1 97.69 257 GLU B O 1
ATOM 4675 N N . SER B 1 258 ? -23.812 -5.566 15.664 1 98.19 258 SER B N 1
ATOM 4676 C CA . SER B 1 258 ? -23.562 -4.949 16.953 1 98.19 258 SER B CA 1
ATOM 4677 C C . SER B 1 258 ? -22.172 -4.324 17 1 98.19 258 SER B C 1
ATOM 4679 O O . SER B 1 258 ? -21.656 -4.012 18.078 1 98.19 258 SER B O 1
ATOM 4681 N N . TYR B 1 259 ? -21.5 -4.27 15.805 1 98.44 259 TYR B N 1
ATOM 4682 C CA . TYR B 1 259 ? -20.172 -3.689 15.641 1 98.44 259 TYR B CA 1
ATOM 4683 C C . TYR B 1 259 ? -19.109 -4.547 16.328 1 98.44 259 TYR B C 1
ATOM 4685 O O . TYR B 1 259 ? -18.094 -4.031 16.797 1 98.44 259 TYR B O 1
ATOM 4693 N N . LYS B 1 260 ? -19.406 -5.863 16.359 1 98.56 260 LYS B N 1
ATOM 4694 C CA . LYS B 1 260 ? -18.438 -6.805 16.906 1 98.56 260 LYS B CA 1
ATOM 4695 C C . LYS B 1 260 ? -17.688 -7.535 15.805 1 98.56 260 LYS B C 1
ATOM 4697 O O . LYS B 1 260 ? -18.234 -7.777 14.727 1 98.56 260 LYS B O 1
ATOM 4702 N N . VAL B 1 261 ? -16.484 -7.969 16.203 1 98.56 261 VAL B N 1
ATOM 4703 C CA . VAL B 1 261 ? -15.609 -8.609 15.227 1 98.56 261 VAL B CA 1
ATOM 4704 C C . VAL B 1 261 ? -15.977 -10.086 15.094 1 98.56 261 VAL B C 1
ATOM 4706 O O . VAL B 1 261 ? -16.141 -10.781 16.094 1 98.56 261 VAL B O 1
ATOM 4709 N N . LEU B 1 262 ? -16.156 -10.492 13.875 1 98.25 262 LEU B N 1
ATOM 4710 C CA . LEU B 1 262 ? -16.25 -11.906 13.508 1 98.25 262 LEU B CA 1
ATOM 4711 C C . LEU B 1 262 ? -14.984 -12.359 12.789 1 98.25 262 LEU B C 1
ATOM 4713 O O . LEU B 1 262 ? -14.438 -11.633 11.961 1 98.25 262 LEU B O 1
ATOM 4717 N N . ILE B 1 263 ? -14.516 -13.539 13.125 1 97.62 263 ILE B N 1
ATOM 4718 C CA . ILE B 1 263 ? -13.312 -14.086 12.508 1 97.62 263 ILE B CA 1
ATOM 4719 C C . ILE B 1 263 ? -13.688 -15.25 11.594 1 97.62 263 ILE B C 1
ATOM 4721 O O . ILE B 1 263 ? -14.484 -16.109 11.969 1 97.62 263 ILE B O 1
ATOM 4725 N N . SER B 1 264 ? -13.133 -15.234 10.445 1 96.31 264 SER B N 1
ATOM 4726 C CA . SER B 1 264 ? -13.367 -16.297 9.477 1 96.31 264 SER B CA 1
ATOM 4727 C C . SER B 1 264 ? -12.727 -17.609 9.938 1 96.31 264 SER B C 1
ATOM 4729 O O . SER B 1 264 ? -11.625 -17.609 10.492 1 96.31 264 SER B O 1
ATOM 4731 N N . THR B 1 265 ? -13.281 -18.688 9.594 1 93.19 265 THR B N 1
ATOM 4732 C CA . THR B 1 265 ? -12.719 -20 9.922 1 93.19 265 THR B CA 1
ATOM 4733 C C . THR B 1 265 ? -11.492 -20.281 9.062 1 93.19 265 THR B C 1
ATOM 4735 O O . THR B 1 265 ? -10.688 -21.156 9.398 1 93.19 265 THR B O 1
ATOM 4738 N N . GLU B 1 266 ? -11.352 -19.531 8.008 1 88.5 266 GLU B N 1
ATOM 4739 C CA . GLU B 1 266 ? -10.203 -19.734 7.125 1 88.5 266 GLU B CA 1
ATOM 4740 C C . GLU B 1 266 ? -8.891 -19.469 7.855 1 88.5 266 GLU B C 1
ATOM 4742 O O . GLU B 1 266 ? -7.844 -20 7.465 1 88.5 266 GLU B O 1
ATOM 4747 N N . VAL B 1 267 ? -8.969 -18.734 8.914 1 91.56 267 VAL B N 1
ATOM 4748 C CA . VAL B 1 267 ? -7.754 -18.375 9.641 1 91.56 267 VAL B CA 1
ATOM 4749 C C . VAL B 1 267 ? -7.168 -19.625 10.297 1 91.56 267 VAL B C 1
ATOM 4751 O O . VAL B 1 267 ? -5.988 -19.641 10.664 1 91.56 267 VAL B O 1
ATOM 4754 N N . ASN B 1 268 ? -7.984 -20.656 10.398 1 88.94 268 ASN B N 1
ATOM 4755 C CA . ASN B 1 268 ? -7.527 -21.906 11 1 88.94 268 ASN B CA 1
ATOM 4756 C C . ASN B 1 268 ? -6.383 -22.516 10.203 1 88.94 268 ASN B C 1
ATOM 4758 O O . ASN B 1 268 ? -5.602 -23.312 10.742 1 88.94 268 ASN B O 1
ATOM 4762 N N . ASN B 1 269 ? -6.266 -22.125 8.945 1 83.56 269 ASN B N 1
ATOM 4763 C CA . ASN B 1 269 ? -5.207 -22.656 8.094 1 83.56 269 ASN B CA 1
ATOM 4764 C C . ASN B 1 269 ? -3.883 -21.938 8.336 1 83.56 269 ASN B C 1
ATOM 4766 O O . ASN B 1 269 ? -2.84 -22.359 7.836 1 83.56 269 ASN B O 1
ATOM 4770 N N . TYR B 1 270 ? -3.959 -20.922 9.086 1 88.75 270 TYR B N 1
ATOM 4771 C CA . TYR B 1 270 ? -2.795 -20.078 9.352 1 88.75 270 TYR B CA 1
ATOM 4772 C C . TYR B 1 270 ? -2.633 -19.828 10.844 1 88.75 270 TYR B C 1
ATOM 4774 O O . TYR B 1 270 ? -3.035 -18.766 11.344 1 88.75 270 TYR B O 1
ATOM 4782 N N . PRO B 1 271 ? -1.958 -20.672 11.523 1 92 271 PRO B N 1
ATOM 4783 C CA . PRO B 1 271 ? -1.92 -20.641 12.984 1 92 271 PRO B CA 1
ATOM 4784 C C . PRO B 1 271 ? -1.372 -19.312 13.531 1 92 271 PRO B C 1
ATOM 4786 O O . PRO B 1 271 ? -1.911 -18.766 14.5 1 92 271 PRO B O 1
ATOM 4789 N N . ASN B 1 272 ? -0.315 -18.875 12.922 1 92.94 272 ASN B N 1
ATOM 4790 C CA . ASN B 1 272 ? 0.271 -17.641 13.438 1 92.94 272 ASN B CA 1
ATOM 4791 C C . ASN B 1 272 ? -0.642 -16.438 13.195 1 92.94 272 ASN B C 1
ATOM 4793 O O . ASN B 1 272 ? -0.76 -15.562 14.047 1 92.94 272 ASN B O 1
ATOM 4797 N N . LEU B 1 273 ? -1.275 -16.406 12.109 1 93.31 273 LEU B N 1
ATOM 4798 C CA . LEU B 1 273 ? -2.24 -15.352 11.836 1 93.31 273 LEU B CA 1
ATOM 4799 C C . LEU B 1 273 ? -3.445 -15.461 12.758 1 93.31 273 LEU B C 1
ATOM 4801 O O . LEU B 1 273 ? -3.93 -14.445 13.273 1 93.31 273 LEU B O 1
ATOM 4805 N N . LYS B 1 274 ? -3.9 -16.641 12.93 1 94.81 274 LYS B N 1
ATOM 4806 C CA . LYS B 1 274 ? -5.027 -16.891 13.82 1 94.81 274 LYS B CA 1
ATOM 4807 C C . LYS B 1 274 ? -4.754 -16.344 15.219 1 94.81 274 LYS B C 1
ATOM 4809 O O . LYS B 1 274 ? -5.609 -15.688 15.812 1 94.81 274 LYS B O 1
ATOM 4814 N N . ALA B 1 275 ? -3.582 -16.609 15.664 1 94.75 275 ALA B N 1
ATOM 4815 C CA . ALA B 1 275 ? -3.207 -16.156 17 1 94.75 275 ALA B CA 1
ATOM 4816 C C . ALA B 1 275 ? -3.281 -14.633 17.094 1 94.75 275 ALA B C 1
ATOM 4818 O O . ALA B 1 275 ? -3.68 -14.086 18.141 1 94.75 275 ALA B O 1
ATOM 4819 N N . LYS B 1 276 ? -2.98 -13.953 16.062 1 93.88 276 LYS B N 1
ATOM 4820 C CA . LYS B 1 276 ? -2.973 -12.492 16.047 1 93.88 276 LYS B CA 1
ATOM 4821 C C . LYS B 1 276 ? -4.391 -11.938 15.977 1 93.88 276 LYS B C 1
ATOM 4823 O O . LYS B 1 276 ? -4.688 -10.906 16.578 1 93.88 276 LYS B O 1
ATOM 4828 N N . LEU B 1 277 ? -5.266 -12.633 15.305 1 96.25 277 LEU B N 1
ATOM 4829 C CA . LEU B 1 277 ? -6.598 -12.094 15.039 1 96.25 277 LEU B CA 1
ATOM 4830 C C . LEU B 1 277 ? -7.574 -12.508 16.141 1 96.25 277 LEU B C 1
ATOM 4832 O O . LEU B 1 277 ? -8.523 -11.773 16.438 1 96.25 277 LEU B O 1
ATOM 4836 N N . ASP B 1 278 ? -7.301 -13.609 16.781 1 96.5 278 ASP B N 1
ATOM 4837 C CA . ASP B 1 278 ? -8.227 -14.172 17.766 1 96.5 278 ASP B CA 1
ATOM 4838 C C . ASP B 1 278 ? -8.398 -13.242 18.953 1 96.5 278 ASP B C 1
ATOM 4840 O O . ASP B 1 278 ? -9.438 -13.266 19.625 1 96.5 278 ASP B O 1
ATOM 4844 N N . VAL B 1 279 ? -7.457 -12.469 19.219 1 95.81 279 VAL B N 1
ATOM 4845 C CA . VAL B 1 279 ? -7.52 -11.586 20.375 1 95.81 279 VAL B CA 1
ATOM 4846 C C . VAL B 1 279 ? -8.641 -10.562 20.188 1 95.81 279 VAL B C 1
ATOM 4848 O O . VAL B 1 279 ? -9.086 -9.938 21.156 1 95.81 279 VAL B O 1
ATOM 4851 N N . TYR B 1 280 ? -9.117 -10.461 18.969 1 97.31 280 TYR B N 1
ATOM 4852 C CA . TYR B 1 280 ? -10.125 -9.445 18.688 1 97.31 280 TYR B CA 1
ATOM 4853 C C . TYR B 1 280 ? -11.508 -10.07 18.562 1 97.31 280 TYR B C 1
ATOM 4855 O O . TYR B 1 280 ? -12.508 -9.367 18.391 1 97.31 280 TYR B O 1
ATOM 4863 N N . LYS B 1 281 ? -11.594 -11.336 18.656 1 97.25 281 LYS B N 1
ATOM 4864 C CA . LYS B 1 281 ? -12.867 -12.031 18.469 1 97.25 281 LYS B CA 1
ATOM 4865 C C . LYS B 1 281 ? -13.938 -11.484 19.406 1 97.25 281 LYS B C 1
ATOM 4867 O O . LYS B 1 281 ? -13.688 -11.336 20.609 1 97.25 281 LYS B O 1
ATOM 4872 N N . ASP B 1 282 ? -15.062 -11.086 18.891 1 97.56 282 ASP B N 1
ATOM 4873 C CA . ASP B 1 282 ? -16.266 -10.656 19.594 1 97.56 282 ASP B CA 1
ATOM 4874 C C . ASP B 1 282 ? -16.047 -9.305 20.266 1 97.56 282 ASP B C 1
ATOM 4876 O O . ASP B 1 282 ? -16.875 -8.867 21.078 1 97.56 282 ASP B O 1
ATOM 4880 N N . ARG B 1 283 ? -14.961 -8.695 19.953 1 97.81 283 ARG B N 1
ATOM 4881 C CA . ARG B 1 283 ? -14.742 -7.352 20.484 1 97.81 283 ARG B CA 1
ATOM 4882 C C . ARG B 1 283 ? -15.508 -6.312 19.688 1 97.81 283 ARG B C 1
ATOM 4884 O O . ARG B 1 283 ? -15.594 -6.406 18.453 1 97.81 283 ARG B O 1
ATOM 4891 N N . LYS B 1 284 ? -16.047 -5.336 20.375 1 98.19 284 LYS B N 1
ATOM 4892 C CA . LYS B 1 284 ? -16.719 -4.215 19.719 1 98.19 284 LYS B CA 1
ATOM 4893 C C . LYS B 1 284 ? -15.695 -3.191 19.219 1 98.19 284 LYS B C 1
ATOM 4895 O O . LYS B 1 284 ? -14.75 -2.848 19.938 1 98.19 284 LYS B O 1
ATOM 4900 N N . ILE B 1 285 ? -15.812 -2.762 18.047 1 98.25 285 ILE B N 1
ATOM 4901 C CA . ILE B 1 285 ? -14.906 -1.725 17.562 1 98.25 285 ILE B CA 1
ATOM 4902 C C . ILE B 1 285 ? -15.242 -0.394 18.234 1 98.25 285 ILE B C 1
ATOM 4904 O O . ILE B 1 285 ? -16.406 -0.13 18.547 1 98.25 285 ILE B O 1
ATOM 4908 N N . LYS B 1 286 ? -14.227 0.409 18.422 1 96.62 286 LYS B N 1
ATOM 4909 C CA . LYS B 1 286 ? -14.477 1.787 18.844 1 96.62 286 LYS B CA 1
ATOM 4910 C C . LYS B 1 286 ? -15.117 2.59 17.703 1 96.62 286 LYS B C 1
ATOM 4912 O O . LYS B 1 286 ? -14.617 2.588 16.578 1 96.62 286 LYS B O 1
ATOM 4917 N N . LEU B 1 287 ? -16.156 3.207 17.969 1 96.31 287 LEU B N 1
ATOM 4918 C CA . LEU B 1 287 ? -16.844 4.004 16.969 1 96.31 287 LEU B CA 1
ATOM 4919 C C . LEU B 1 287 ? -16.25 5.406 16.875 1 96.31 287 LEU B C 1
ATOM 4921 O O . LEU B 1 287 ? -15.734 5.922 17.875 1 96.31 287 LEU B O 1
ATOM 4925 N N . PRO B 1 288 ? -16.312 5.977 15.711 1 93.75 288 PRO B N 1
ATOM 4926 C CA . PRO B 1 288 ? -15.781 7.336 15.539 1 93.75 288 PRO B CA 1
ATOM 4927 C C . PRO B 1 288 ? -16.719 8.398 16.109 1 93.75 288 PRO B C 1
ATOM 4929 O O . PRO B 1 288 ? -17.859 8.102 16.453 1 93.75 288 PRO B O 1
ATOM 4932 N N . THR B 1 289 ? -16.141 9.594 16.172 1 87.5 289 THR B N 1
ATOM 4933 C CA . THR B 1 289 ? -16.922 10.719 16.672 1 87.5 289 THR B CA 1
ATOM 4934 C C . THR B 1 289 ? -17.906 11.211 15.617 1 87.5 289 THR B C 1
ATOM 4936 O O . THR B 1 289 ? -18.938 11.797 15.945 1 87.5 289 THR B O 1
ATOM 4939 N N . LYS B 1 290 ? -17.469 10.969 14.367 1 87.75 290 LYS B N 1
ATOM 4940 C CA . LYS B 1 290 ? -18.312 11.375 13.242 1 87.75 290 LYS B CA 1
ATOM 4941 C C . LYS B 1 290 ? -18.391 10.266 12.203 1 87.75 290 LYS B C 1
ATOM 4943 O O . LYS B 1 290 ? -17.438 9.508 12.008 1 87.75 290 LYS B O 1
ATOM 4948 N N . ASN B 1 291 ? -19.578 10.156 11.57 1 92.06 291 ASN B N 1
ATOM 4949 C CA . ASN B 1 291 ? -19.797 9.273 10.43 1 92.06 291 ASN B CA 1
ATOM 4950 C C . ASN B 1 291 ? -19.484 7.82 10.773 1 92.06 291 ASN B C 1
ATOM 4952 O O . ASN B 1 291 ? -18.594 7.215 10.172 1 92.06 291 ASN B O 1
ATOM 4956 N N . PRO B 1 292 ? -20.188 7.262 11.664 1 96.88 292 PRO B N 1
ATOM 4957 C CA . PRO B 1 292 ? -19.969 5.844 11.969 1 96.88 292 PRO B CA 1
ATOM 4958 C C . PRO B 1 292 ? -20.219 4.938 10.766 1 96.88 292 PRO B C 1
ATOM 4960 O O . PRO B 1 292 ? -20.969 5.305 9.859 1 96.88 292 PRO B O 1
ATOM 4963 N N . PRO B 1 293 ? -19.578 3.723 10.828 1 98.25 293 PRO B N 1
ATOM 4964 C CA . PRO B 1 293 ? -19.844 2.789 9.727 1 98.25 293 PRO B CA 1
ATOM 4965 C C . PRO B 1 293 ? -21.328 2.471 9.555 1 98.25 293 PRO B C 1
ATOM 4967 O O . PRO B 1 293 ? -22 2.115 10.523 1 98.25 293 PRO B O 1
ATOM 4970 N N . ARG B 1 294 ? -21.75 2.576 8.328 1 98.12 294 ARG B N 1
ATOM 4971 C CA . ARG B 1 294 ? -23.156 2.299 8.062 1 98.12 294 ARG B CA 1
ATOM 4972 C C . ARG B 1 294 ? -23.438 0.8 8.102 1 98.12 294 ARG B C 1
ATOM 4974 O O . ARG B 1 294 ? -22.625 -0.001 7.621 1 98.12 294 ARG B O 1
ATOM 4981 N N . GLN B 1 295 ? -24.609 0.519 8.539 1 98.31 295 GLN B N 1
ATOM 4982 C CA . GLN B 1 295 ? -25 -0.879 8.703 1 98.31 295 GLN B CA 1
ATOM 4983 C C . GLN B 1 295 ? -25.141 -1.565 7.348 1 98.31 295 GLN B C 1
ATOM 4985 O O . GLN B 1 295 ? -24.781 -2.736 7.195 1 98.31 295 GLN B O 1
ATOM 4990 N N . ASP B 1 296 ? -25.625 -0.849 6.395 1 98.31 296 ASP B N 1
ATOM 4991 C CA . ASP B 1 296 ? -25.797 -1.463 5.082 1 98.31 296 ASP B CA 1
ATOM 4992 C C . ASP B 1 296 ? -24.453 -1.724 4.418 1 98.31 296 ASP B C 1
ATOM 4994 O O . ASP B 1 296 ? -24.281 -2.703 3.688 1 98.31 296 ASP B O 1
ATOM 4998 N N . TYR B 1 297 ? -23.5 -0.852 4.691 1 98.44 297 TYR B N 1
ATOM 4999 C CA . TYR B 1 297 ? -22.156 -1.108 4.188 1 98.44 297 TYR B CA 1
ATOM 5000 C C . TYR B 1 297 ? -21.547 -2.336 4.855 1 98.44 297 TYR B C 1
ATOM 5002 O O . TYR B 1 297 ? -20.953 -3.182 4.188 1 98.44 297 TYR B O 1
ATOM 5010 N N . LEU B 1 298 ? -21.719 -2.426 6.141 1 98.5 298 LEU B N 1
ATOM 5011 C CA . LEU B 1 298 ? -21.203 -3.57 6.875 1 98.5 298 LEU B CA 1
ATOM 5012 C C . LEU B 1 298 ? -21.859 -4.867 6.406 1 98.5 298 LEU B C 1
ATOM 5014 O O . LEU B 1 298 ? -21.188 -5.895 6.281 1 98.5 298 LEU B O 1
ATOM 5018 N N . GLN B 1 299 ? -23.141 -4.801 6.145 1 98.38 299 GLN B N 1
ATOM 5019 C CA . GLN B 1 299 ? -23.844 -5.961 5.609 1 98.38 299 GLN B CA 1
ATOM 5020 C C . GLN B 1 299 ? -23.266 -6.379 4.258 1 98.38 299 GLN B C 1
ATOM 5022 O O . GLN B 1 299 ? -23.062 -7.57 4 1 98.38 299 GLN B O 1
ATOM 5027 N N . TRP B 1 300 ? -23 -5.414 3.473 1 98.25 300 TRP B N 1
ATOM 5028 C CA . TRP B 1 300 ? -22.391 -5.703 2.176 1 98.25 300 TRP B CA 1
ATOM 5029 C C . TRP B 1 300 ? -21.062 -6.441 2.344 1 98.25 300 TRP B C 1
ATOM 5031 O O . TRP B 1 300 ? -20.812 -7.422 1.646 1 98.25 300 TRP B O 1
ATOM 5041 N N . HIS B 1 301 ? -20.25 -5.984 3.234 1 98.38 301 HIS B N 1
ATOM 5042 C CA . HIS B 1 301 ? -18.953 -6.617 3.477 1 98.38 301 HIS B CA 1
ATOM 5043 C C . HIS B 1 301 ? -19.125 -8.062 3.936 1 98.38 301 HIS B C 1
ATOM 5045 O O . HIS B 1 301 ? -18.406 -8.953 3.479 1 98.38 301 HIS B O 1
ATOM 5051 N N . ARG B 1 302 ? -20.078 -8.312 4.816 1 97.81 302 ARG B N 1
ATOM 5052 C CA . ARG B 1 302 ? -20.328 -9.664 5.309 1 97.81 302 ARG B CA 1
ATOM 5053 C C . ARG B 1 302 ? -20.766 -10.586 4.176 1 97.81 302 ARG B C 1
ATOM 5055 O O . ARG B 1 302 ? -20.391 -11.758 4.152 1 97.81 302 ARG B O 1
ATOM 5062 N N . GLU B 1 303 ? -21.422 -10.055 3.209 1 97 303 GLU B N 1
ATOM 5063 C CA . GLU B 1 303 ? -22 -10.859 2.146 1 97 303 GLU B CA 1
ATOM 5064 C C . GLU B 1 303 ? -21.016 -11.055 0.994 1 97 303 GLU B C 1
ATOM 5066 O O . GLU B 1 303 ? -21.047 -12.078 0.31 1 97 303 GLU B O 1
ATOM 5071 N N . ASN B 1 304 ? -20.125 -10.062 0.842 1 95.81 304 ASN B N 1
ATOM 5072 C CA . ASN B 1 304 ? -19.391 -10.07 -0.414 1 95.81 304 ASN B CA 1
ATOM 5073 C C . ASN B 1 304 ? -17.891 -10.305 -0.183 1 95.81 304 ASN B C 1
ATOM 5075 O O . ASN B 1 304 ? -17.188 -10.727 -1.095 1 95.81 304 ASN B O 1
ATOM 5079 N N . ILE B 1 305 ? -17.406 -10.047 0.99 1 95.12 305 ILE B N 1
ATOM 5080 C CA . ILE B 1 305 ? -15.961 -10.078 1.204 1 95.12 305 ILE B CA 1
ATOM 5081 C C . ILE B 1 305 ? -15.617 -11.133 2.254 1 95.12 305 ILE B C 1
ATOM 5083 O O . ILE B 1 305 ? -14.695 -11.93 2.061 1 95.12 305 ILE B O 1
ATOM 5087 N N . PHE B 1 306 ? -16.406 -11.188 3.35 1 95.81 306 PHE B N 1
ATOM 5088 C CA . PHE B 1 306 ? -16.141 -12.078 4.473 1 95.81 306 PHE B CA 1
ATOM 5089 C C . PHE B 1 306 ? -16.125 -13.531 4.02 1 95.81 306 PHE B C 1
ATOM 5091 O O . PHE B 1 306 ? -17.016 -13.961 3.268 1 95.81 306 PHE B O 1
ATOM 5098 N N . ARG B 1 307 ? -15.039 -14.195 4.438 1 85.5 307 ARG B N 1
ATOM 5099 C CA . ARG B 1 307 ? -14.898 -15.609 4.09 1 85.5 307 ARG B CA 1
ATOM 5100 C C . ARG B 1 307 ? -15.508 -16.5 5.164 1 85.5 307 ARG B C 1
ATOM 5102 O O . ARG B 1 307 ? -14.875 -16.781 6.184 1 85.5 307 ARG B O 1
ATOM 5109 N N . ASN B 1 308 ? -16.75 -16.781 5.184 1 77.31 308 ASN B N 1
ATOM 5110 C CA . ASN B 1 308 ? -17.5 -17.547 6.172 1 77.31 308 ASN B CA 1
ATOM 5111 C C . ASN B 1 308 ? -17.016 -19 6.215 1 77.31 308 ASN B C 1
ATOM 5113 O O . ASN B 1 308 ? -16.625 -19.562 5.191 1 77.31 308 ASN B O 1
#

Sequence (616 aa):
MENILEIYRSELDLTDTRYFILDTKGIAQNYDDKEFSSYDWLPSRYNRVREGDLFIYRRPASSSEVRGLFYFFGAGRIHSITDIGAGRIRGYIDKPIKFDPFLLQTDLEEFPWEFKDKGPTWEHFFNQYGMNEIKKRDFTGLLKLGSSDKSDIHFEEKEESEEVKMYQDQQQGNYFVEDLASTQKVRKGQSVFSTQVKRNYGFKCALSGIENQSFLIGSHIIPWAANKSVRLDPSNGICLSVELDKAFDKGFITIDESYKVLISTEVNNYPNLKAKLDVYKDRKIKLPTKNPPRQDYLQWHRENIFRNMENILEIYRSELDLTDTRYFILDTKGIAQNYDDKEFSSYDWLPSRYNRVREGDLFIYRRPASSSEVRGLFYFFGAGRIHSITDIGAGRIRGYIDKPIKFDPFLLQTDLEEFPWEFKDKGPTWEHFFNQYGMNEIKKRDFTGLLKLGSSDKSDIHFEEKEESEEVKMYQDQQQGNYFVEDLASTQKVRKGQSVFSTQVKRNYGFKCALSGIENQSFLIGSHIIPWAANKSVRLDPSNGICLSVELDKAFDKGFITIDESYKVLISTEVNNYPNLKAKLDVYKDRKIKLPTKNPPRQDYLQWHRENIFRN

Nearest PDB structures (foldseek):
  6yjb-assembly1_A  TM=3.562E-01  e=3.993E-13  Vibrio campbellii
  6yex-assembly1_B  TM=3.481E-01  e=7.346E-13  Vibrio campbellii
  6ghs-assembly1_A-2  TM=3.524E-01  e=1.685E-05  Thermocrispum agreste
  6yjb-assembly1_A  TM=3.562E-01  e=3.340E-13  Vibrio campbellii
  6yex-assembly1_B  TM=3.482E-01  e=6.960E-13  Vibrio campbellii

Foldseek 3Di:
DAALCVLLVVLLPDPPAWEKEFEDLPPPPPDPDDPQFKDKDACVVPVDDDASHKYWYKHDCVRALQHNKMWTFWMWGQHDKDDPDPRMIMTTTALIATFVAIGIPVNCCPPPFDADDCPPHVVPVDDPRRMGIGDPVSVSVVSCNRHVPPPDPHDDSVLRVLLVVLLSCLSVVQQADDPDPDPSNLVSLQRSQFNVLCRQASCAAQFPRDRDNVQKGFAFLQDCVRDRRHSNPSLRTGIHGPLVSVCLQQQQWAAAPQQAIDGAPVCVVPVVSCVVCVVRHRPHTHAGPDNHHDNVSRVCSVVPRHHD/DAALCVLLVVLLPDPPAWEKEFEDLPPPPPDPDDPQFKDKDACVVPPDDDAFHKYWYKHDCVRALQHNKMWTFWMWGQHDKDDPDPRMIMTTTALIATFVAIGIPVNCCPPPFDFDDCPPHVVVVDDPSRMGIGDPVSVSVVSCNRHVPPPDPHDDSVLRVLLVVLLSCLSVVQQADDPDPDPSNLVSLQRSQFNVLCRQASCAAQFPRDRDNVQKGFAFLQDCVRDRRHSNPSLRTGIHGPLVSVCLQQQQWAAAQQQAIDGAPVCVVPVVSCVVCVVRHRPHTHAGPDNHHDNVSRVCSVPPRHHD

Solvent-accessible surface area (backbone atoms only — not comparable to full-atom values): 32928 Å² total; per-residue (Å²): 118,57,55,76,57,63,72,45,41,77,46,68,70,40,86,81,53,49,33,31,39,39,53,50,69,60,86,46,94,78,60,88,44,36,89,77,43,31,47,65,51,43,52,92,80,58,73,79,83,51,70,57,18,36,37,33,36,30,30,46,33,92,56,32,76,35,83,81,31,32,32,36,50,29,36,32,26,29,62,41,72,46,80,73,54,97,72,30,34,36,30,34,38,40,75,35,38,67,34,31,46,61,41,41,51,80,74,48,75,80,57,83,59,71,66,51,84,56,78,96,48,72,76,82,57,62,51,90,87,31,61,36,79,44,33,69,67,43,51,55,50,49,53,50,58,19,41,61,68,52,84,62,61,65,74,47,59,69,59,32,41,49,39,42,49,52,42,52,31,34,78,71,70,44,18,61,53,73,93,56,94,39,74,63,55,54,51,39,50,49,49,46,30,19,54,51,18,24,42,32,38,53,42,26,18,30,76,77,50,35,52,56,64,89,45,49,34,37,32,57,48,61,47,64,86,77,39,41,68,46,49,35,36,45,32,34,26,46,24,23,35,49,52,54,33,47,32,43,68,69,5,44,28,46,52,48,95,81,41,22,30,43,69,24,67,68,36,72,80,33,64,54,49,32,62,67,52,55,79,43,56,68,37,62,51,58,75,38,84,49,57,49,64,37,66,69,41,39,50,47,28,54,73,72,45,35,42,118,120,55,53,76,57,61,71,45,41,76,45,69,72,41,87,81,54,48,32,33,41,39,53,50,69,61,86,46,93,78,61,87,45,36,89,76,44,31,48,65,50,42,50,91,79,58,75,79,84,50,67,58,18,37,38,33,36,30,29,45,33,93,57,30,75,35,82,80,31,32,33,36,48,30,36,34,28,30,60,43,72,44,78,74,56,97,70,28,34,36,31,33,38,41,76,35,36,65,34,32,45,62,42,40,52,81,75,48,75,80,55,84,60,71,65,51,84,54,78,98,49,70,76,82,60,63,51,88,88,32,61,38,80,44,33,69,67,42,52,54,49,50,53,50,57,20,43,62,67,53,83,62,63,66,71,48,59,69,58,33,40,49,39,42,49,51,42,52,31,34,76,71,69,46,19,61,52,72,94,56,94,39,73,64,54,53,51,38,49,49,49,46,30,19,53,53,19,23,42,31,37,52,41,25,18,28,76,76,50,37,53,56,64,89,44,48,35,37,31,57,48,61,48,64,87,77,39,42,67,46,49,36,35,46,32,34,26,45,25,22,33,48,52,54,32,48,33,42,70,68,5,45,28,44,53,48,97,82,41,23,31,43,70,24,66,68,39,72,80,32,63,54,48,32,63,66,52,55,79,44,55,68,37,61,51,58,75,38,86,50,58,52,65,38,66,69,42,39,49,46,28,55,73,72,44,36,42,119

pLDDT: mean 89.78, std 10.12, range [36.69, 98.62]